Protein AF-A0A7S0ZDL3-F1 (afdb_monomer_lite)

Foldseek 3Di:
DVVVVVVVVVVVVVCVLCVLFWPPWDKAWDPVAWDADLVQQKIKGKIWIWTFGVLALLRQIDIKIKIKIWHWDDNDPVCVVVDTDTPDIDMDTPDDPVVRVVSRLDSPDDDDPPPPPPDPDPPPPPPPPPPPVQVPDQDFFDQAAFDFDFAAAEEEFDAQLDALCQQQQDDDDPDDDDDHDPDLLRRLVSLVVSRPHDHYHYQGDHSVLQVVQSVVQSVPPPCLVVLNDELCRRSNCVVSLVSVLVVLLVVCVVPPLRHAYEYEYAAQRQLSVLSSLLVQQPRDNDPDDDDRDGNLSHHAEYEYALYQQAADPVNDQESSSNHSVNSCVRQAFPRPLLHQAEFEWEQQAQQAPPNPQQNVQLQVLCCRHRVDRRHRFGGQSRHGLVRRDGPDPRYHYHYHHNAHRGLQHGPDPSVHGDCRHCSRSSNVSRCVVVVSVRSVVSVVVVVVD

Organism: NCBI:txid708627

Structure (mmCIF, N/CA/C/O backbone):
data_AF-A0A7S0ZDL3-F1
#
_entry.id   AF-A0A7S0ZDL3-F1
#
loop_
_atom_site.group_PDB
_atom_site.id
_atom_site.type_symbol
_atom_site.label_atom_id
_atom_site.label_alt_id
_atom_site.label_comp_id
_atom_site.label_asym_id
_atom_site.label_entity_id
_atom_site.label_seq_id
_atom_site.pdbx_PDB_ins_code
_atom_site.Cartn_x
_atom_site.Cartn_y
_atom_site.Cartn_z
_atom_site.occupancy
_atom_site.B_iso_or_equiv
_atom_site.auth_seq_id
_atom_site.auth_comp_id
_atom_site.auth_asym_id
_atom_site.auth_atom_id
_atom_site.pdbx_PDB_model_num
ATOM 1 N N . PHE A 1 1 ? 41.965 3.486 -33.646 1.00 39.47 1 PHE A N 1
ATOM 2 C CA . PHE A 1 1 ? 41.593 4.216 -32.415 1.00 39.47 1 PHE A CA 1
ATOM 3 C C . PHE A 1 1 ? 42.079 3.465 -31.166 1.00 39.47 1 PHE A C 1
ATOM 5 O O . PHE A 1 1 ? 41.297 2.751 -30.557 1.00 39.47 1 PHE A O 1
ATOM 12 N N . ARG A 1 2 ? 43.354 3.594 -30.754 1.00 34.06 2 ARG A N 1
ATOM 13 C CA . ARG A 1 2 ? 43.836 2.985 -29.488 1.00 34.06 2 ARG A CA 1
ATOM 14 C C . ARG A 1 2 ? 43.184 3.606 -28.238 1.00 34.06 2 ARG A C 1
ATOM 16 O O . ARG A 1 2 ? 42.956 2.894 -27.273 1.00 34.06 2 ARG A O 1
ATOM 23 N N . GLY A 1 3 ? 42.787 4.882 -28.291 1.00 34.03 3 GLY A N 1
ATOM 24 C CA . GLY A 1 3 ? 42.055 5.549 -27.202 1.00 34.03 3 GLY A CA 1
ATOM 25 C C . GLY A 1 3 ? 40.647 4.995 -26.933 1.00 34.03 3 GLY A C 1
ATOM 26 O O . GLY A 1 3 ? 40.157 5.111 -25.815 1.00 34.03 3 GLY A O 1
ATOM 27 N N . LEU A 1 4 ? 40.025 4.320 -27.911 1.00 41.34 4 LEU A N 1
ATOM 28 C CA . LEU A 1 4 ? 38.756 3.612 -27.702 1.00 41.34 4 LEU A CA 1
ATOM 29 C C . LEU A 1 4 ? 38.941 2.398 -26.777 1.00 41.34 4 LEU A C 1
ATOM 31 O O . LEU A 1 4 ? 38.064 2.118 -25.970 1.00 41.34 4 LEU A O 1
ATOM 35 N N . ASN A 1 5 ? 40.097 1.727 -26.824 1.00 44.16 5 ASN A N 1
ATOM 36 C CA . ASN A 1 5 ? 40.403 0.651 -25.878 1.00 44.16 5 ASN A CA 1
ATOM 37 C C . ASN A 1 5 ? 40.526 1.184 -24.451 1.00 44.16 5 ASN A C 1
ATOM 39 O O . ASN A 1 5 ? 39.961 0.591 -23.548 1.00 44.16 5 ASN A O 1
ATOM 43 N N . THR A 1 6 ? 41.188 2.323 -24.241 1.00 40.56 6 THR A N 1
ATOM 44 C CA . THR A 1 6 ? 41.290 2.950 -22.912 1.00 40.56 6 THR A CA 1
ATOM 45 C C . THR A 1 6 ? 39.918 3.369 -22.366 1.00 40.56 6 THR A C 1
ATOM 47 O O . THR A 1 6 ? 39.649 3.194 -21.181 1.00 40.56 6 THR A O 1
ATOM 50 N N . PHE A 1 7 ? 39.024 3.854 -23.235 1.00 45.09 7 PHE A N 1
ATOM 51 C CA . PHE A 1 7 ? 37.619 4.115 -22.907 1.00 45.09 7 PHE A CA 1
ATOM 52 C C . PHE A 1 7 ? 36.874 2.838 -22.485 1.00 45.09 7 PHE A C 1
ATOM 54 O O . PHE A 1 7 ? 36.257 2.815 -21.422 1.00 45.09 7 PHE A O 1
ATOM 61 N N . LEU A 1 8 ? 36.992 1.757 -23.263 1.00 48.19 8 LEU A N 1
ATOM 62 C CA . LEU A 1 8 ? 36.404 0.458 -22.922 1.00 48.19 8 LEU A CA 1
ATOM 63 C C . LEU A 1 8 ? 36.974 -0.101 -21.606 1.00 48.19 8 LEU A C 1
ATOM 65 O O . LEU A 1 8 ? 36.229 -0.668 -20.814 1.00 48.19 8 LEU A O 1
ATOM 69 N N . THR A 1 9 ? 38.261 0.120 -21.324 1.00 47.47 9 THR A N 1
ATOM 70 C CA . THR A 1 9 ? 38.912 -0.294 -20.073 1.00 47.47 9 THR A CA 1
ATOM 71 C C . THR A 1 9 ? 38.404 0.490 -18.859 1.00 47.47 9 THR A C 1
ATOM 73 O O . THR A 1 9 ? 38.158 -0.096 -17.808 1.00 47.47 9 THR A O 1
ATOM 76 N N . ASN A 1 10 ? 38.173 1.797 -18.984 1.00 43.12 10 ASN A N 1
ATOM 77 C CA . ASN A 1 10 ? 37.618 2.594 -17.886 1.00 43.12 10 ASN A CA 1
ATOM 78 C C . ASN A 1 10 ? 36.143 2.263 -17.615 1.00 43.12 10 ASN A C 1
ATOM 80 O O . ASN A 1 10 ? 35.747 2.185 -16.453 1.00 43.12 10 ASN A O 1
ATOM 84 N N . LEU A 1 11 ? 35.358 1.973 -18.659 1.00 42.75 11 LEU A N 1
ATOM 85 C CA . LEU A 1 11 ? 34.012 1.410 -18.505 1.00 42.75 11 LEU A CA 1
ATOM 86 C C . LEU A 1 11 ? 34.064 0.045 -17.792 1.00 42.75 11 LEU A C 1
ATOM 88 O O . LEU A 1 11 ? 33.257 -0.214 -16.903 1.00 42.75 11 LEU A O 1
ATOM 92 N N . SER A 1 12 ? 35.066 -0.786 -18.114 1.00 45.38 12 SER A N 1
ATOM 93 C CA . SER A 1 12 ? 35.292 -2.091 -17.474 1.00 45.38 12 SER A CA 1
ATOM 94 C C . SER A 1 12 ? 35.789 -2.019 -16.018 1.00 45.38 12 SER A C 1
ATOM 96 O O . SER A 1 12 ? 35.805 -3.026 -15.321 1.00 45.38 12 SER A O 1
ATOM 98 N N . ASN A 1 13 ? 36.163 -0.837 -15.518 1.00 43.75 13 ASN A N 1
ATOM 99 C CA . ASN A 1 13 ? 36.526 -0.643 -14.109 1.00 43.75 13 ASN A CA 1
ATOM 100 C C . ASN A 1 13 ? 35.314 -0.255 -13.236 1.00 43.75 13 ASN A C 1
ATOM 102 O O . ASN A 1 13 ? 35.332 -0.483 -12.030 1.00 43.75 13 ASN A O 1
ATOM 106 N N . LEU A 1 14 ? 34.232 0.263 -13.836 1.00 40.25 14 LEU A N 1
ATOM 107 C CA . LEU A 1 14 ? 32.913 0.448 -13.193 1.00 40.25 14 LEU A CA 1
ATOM 108 C C . LEU A 1 14 ? 32.077 -0.854 -13.168 1.00 40.25 14 LEU A C 1
ATOM 110 O O . LEU A 1 14 ? 30.983 -0.923 -12.607 1.00 40.25 14 LEU A O 1
ATOM 114 N N . ASP A 1 15 ? 32.621 -1.899 -13.777 1.00 45.28 15 ASP A N 1
ATOM 115 C CA . ASP A 1 15 ? 31.982 -3.149 -14.181 1.00 45.28 15 ASP A CA 1
ATOM 116 C C . ASP A 1 15 ? 31.666 -4.076 -13.003 1.00 45.28 15 ASP A C 1
ATOM 118 O O . ASP A 1 15 ? 30.743 -4.869 -13.091 1.00 45.28 15 ASP A O 1
ATOM 122 N N . GLY A 1 16 ? 32.366 -3.968 -11.869 1.00 42.38 16 GLY A N 1
ATOM 123 C CA . GLY A 1 16 ? 32.104 -4.824 -10.702 1.00 42.38 16 GLY A CA 1
ATOM 124 C C . GLY A 1 16 ? 30.718 -4.609 -10.076 1.00 42.38 16 GLY A C 1
ATOM 125 O O . GLY A 1 16 ? 30.055 -5.571 -9.702 1.00 42.38 16 GLY A O 1
ATOM 126 N N . ILE A 1 17 ? 30.267 -3.353 -10.007 1.00 41.69 17 ILE A N 1
ATOM 127 C CA . ILE A 1 17 ? 28.943 -2.973 -9.479 1.00 41.69 17 ILE A CA 1
ATOM 128 C C . ILE A 1 17 ? 27.893 -3.002 -10.597 1.00 41.69 17 ILE A C 1
ATOM 130 O O . ILE A 1 17 ? 26.746 -3.374 -10.371 1.00 41.69 17 ILE A O 1
ATOM 134 N N . LEU A 1 18 ? 28.278 -2.646 -11.827 1.00 40.81 18 LEU A N 1
ATOM 135 C CA . LEU A 1 18 ? 27.366 -2.700 -12.967 1.00 40.81 18 LEU A CA 1
ATOM 136 C C . LEU A 1 18 ? 27.031 -4.145 -13.362 1.00 40.81 18 LEU A C 1
ATOM 138 O O . LEU A 1 18 ? 25.875 -4.408 -13.650 1.00 40.81 18 LEU A O 1
ATOM 142 N N . LYS A 1 19 ? 27.957 -5.108 -13.293 1.00 48.03 19 LYS A N 1
ATOM 143 C CA . LYS A 1 19 ? 27.683 -6.523 -13.620 1.00 48.03 19 LYS A CA 1
ATOM 144 C C . LYS A 1 19 ? 26.749 -7.231 -12.644 1.00 48.03 19 LYS A C 1
ATOM 146 O O . LYS A 1 19 ? 26.129 -8.213 -13.037 1.00 48.03 19 LYS A O 1
ATOM 151 N N . SER A 1 20 ? 26.650 -6.775 -11.393 1.00 46.91 20 SER A N 1
ATOM 152 C CA . SER A 1 20 ? 25.720 -7.355 -10.414 1.00 46.91 20 SER A CA 1
ATOM 153 C C . SER A 1 20 ? 24.302 -6.785 -10.521 1.00 46.91 20 SER A C 1
ATOM 155 O O . SER A 1 20 ? 23.366 -7.381 -9.996 1.00 46.91 20 SER A O 1
ATOM 157 N N . ILE A 1 21 ? 24.133 -5.648 -11.205 1.00 46.56 21 ILE A N 1
ATOM 158 C CA . ILE A 1 21 ? 22.870 -4.894 -11.267 1.00 46.56 21 ILE A CA 1
ATOM 159 C C . ILE A 1 21 ? 22.312 -4.832 -12.698 1.00 46.56 21 ILE A C 1
ATOM 161 O O . ILE A 1 21 ? 21.097 -4.760 -12.888 1.00 46.56 21 ILE A O 1
ATOM 165 N N . VAL A 1 22 ? 23.189 -4.867 -13.703 1.00 50.28 22 VAL A N 1
ATOM 166 C CA . VAL A 1 22 ? 22.905 -4.655 -15.122 1.00 50.28 22 VAL A CA 1
ATOM 167 C C . VAL A 1 22 ? 23.366 -5.864 -15.934 1.00 50.28 22 VAL A C 1
ATOM 169 O O . VAL A 1 22 ? 24.563 -6.127 -16.056 1.00 50.28 22 VAL A O 1
ATOM 172 N N . HIS A 1 23 ? 22.423 -6.581 -16.547 1.00 51.81 23 HIS A N 1
ATOM 173 C CA . HIS A 1 23 ? 22.749 -7.653 -17.489 1.00 51.81 23 HIS A CA 1
ATOM 174 C C . HIS A 1 23 ? 22.836 -7.115 -18.922 1.00 51.81 23 HIS A C 1
ATOM 176 O O . HIS A 1 23 ? 22.035 -6.284 -19.345 1.00 51.81 23 HIS A O 1
ATOM 182 N N . ASN A 1 24 ? 23.808 -7.632 -19.683 1.00 54.31 24 ASN A N 1
ATOM 183 C CA . ASN A 1 24 ? 24.039 -7.329 -21.100 1.00 54.31 24 ASN A CA 1
ATOM 184 C C . ASN A 1 24 ? 24.124 -5.824 -21.436 1.00 54.31 24 ASN A C 1
ATOM 186 O O . ASN A 1 24 ? 23.406 -5.371 -22.331 1.00 54.31 24 ASN A O 1
ATOM 190 N N . PRO A 1 25 ? 24.985 -5.025 -20.773 1.00 59.00 25 PRO A N 1
ATOM 191 C CA . PRO A 1 25 ? 25.172 -3.640 -21.182 1.00 59.00 25 PRO A CA 1
ATOM 192 C C . PRO A 1 25 ? 25.741 -3.602 -22.608 1.00 59.00 25 PRO A C 1
ATOM 194 O O . PRO A 1 25 ? 26.868 -4.030 -22.858 1.00 59.00 25 PRO A O 1
ATOM 197 N N . VAL A 1 26 ? 24.960 -3.089 -23.560 1.00 59.56 26 VAL A N 1
ATOM 198 C CA . VAL A 1 26 ? 25.394 -2.892 -24.945 1.00 59.56 26 VAL A CA 1
ATOM 199 C C . VAL A 1 26 ? 25.586 -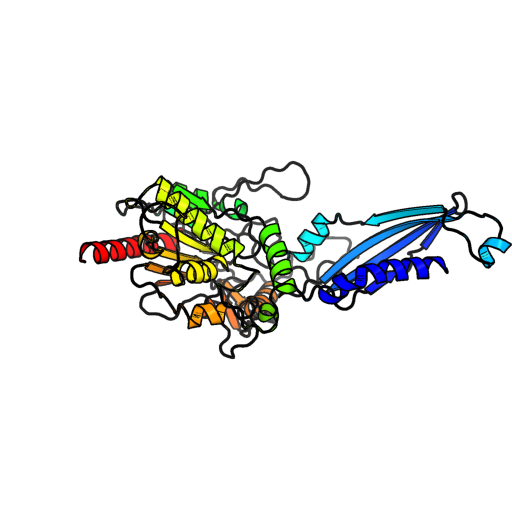1.403 -25.179 1.00 59.56 26 VAL A C 1
ATOM 201 O O . VAL A 1 26 ? 24.624 -0.637 -25.216 1.00 59.56 26 VAL A O 1
ATOM 204 N N . VAL A 1 27 ? 26.836 -0.986 -25.374 1.00 55.91 27 VAL A N 1
ATOM 205 C CA . VAL A 1 27 ? 27.149 0.363 -25.853 1.00 55.91 27 VAL A CA 1
ATOM 206 C C . VAL A 1 27 ? 27.318 0.309 -27.368 1.00 55.91 27 VAL A C 1
ATOM 208 O O . VAL A 1 27 ? 28.250 -0.305 -27.881 1.00 55.91 27 VAL A O 1
ATOM 211 N N . LEU A 1 28 ? 26.399 0.945 -28.089 1.00 61.41 28 LEU A N 1
ATOM 212 C CA . LEU A 1 28 ? 26.404 1.042 -29.544 1.00 61.41 28 LEU A CA 1
ATOM 213 C C . LEU A 1 28 ? 26.873 2.432 -29.975 1.00 61.41 28 LEU A C 1
ATOM 215 O O . LEU A 1 28 ? 26.315 3.446 -29.554 1.00 61.41 28 LEU A O 1
ATOM 219 N N . LEU A 1 29 ? 27.860 2.490 -30.868 1.00 57.53 29 LEU A N 1
ATOM 220 C CA . LEU A 1 29 ? 28.184 3.714 -31.598 1.00 57.53 29 LEU A CA 1
ATOM 221 C C . LEU A 1 29 ? 27.112 3.939 -32.674 1.00 57.53 29 LEU A C 1
ATOM 223 O O . LEU A 1 29 ? 26.749 3.002 -33.386 1.00 57.53 29 LEU A O 1
ATOM 227 N N . ARG A 1 30 ? 26.582 5.160 -32.807 1.00 65.56 30 ARG A N 1
ATOM 228 C CA . ARG A 1 30 ? 25.582 5.442 -33.854 1.00 65.56 30 ARG A CA 1
ATOM 229 C C . ARG A 1 30 ? 26.227 5.342 -35.241 1.00 65.56 30 ARG A C 1
ATOM 231 O O . ARG A 1 30 ? 27.360 5.777 -35.418 1.00 65.56 30 ARG A O 1
ATOM 238 N N . GLU A 1 31 ? 25.490 4.842 -36.235 1.00 52.12 31 GLU A N 1
ATOM 239 C CA . GLU A 1 31 ? 25.987 4.664 -37.617 1.00 52.12 31 GLU A CA 1
ATOM 240 C C . GLU A 1 31 ? 26.508 5.965 -38.257 1.00 52.12 31 GLU A C 1
ATOM 242 O O . GLU A 1 31 ? 27.442 5.940 -39.049 1.00 52.12 31 GLU A O 1
ATOM 247 N N . SER A 1 32 ? 25.969 7.121 -37.863 1.00 57.41 32 SER A N 1
ATOM 248 C CA . SER A 1 32 ? 26.428 8.455 -38.285 1.00 57.41 32 SER A CA 1
ATOM 249 C C . SER A 1 32 ? 27.329 9.143 -37.244 1.00 57.41 32 SER A C 1
ATOM 251 O O . SER A 1 32 ? 27.412 10.368 -37.193 1.00 57.41 32 SER A O 1
ATOM 253 N N . GLY A 1 33 ? 27.898 8.371 -36.319 1.00 59.41 33 GLY A N 1
ATOM 254 C CA . GLY A 1 33 ? 28.196 8.826 -34.966 1.00 59.41 33 GLY A CA 1
ATOM 255 C C . GLY A 1 33 ? 29.557 9.455 -34.744 1.00 59.41 33 GLY A C 1
ATOM 256 O O . GLY A 1 33 ? 29.817 9.793 -33.603 1.00 59.41 33 GLY A O 1
ATOM 257 N N . VAL A 1 34 ? 30.420 9.619 -35.749 1.00 63.66 34 VAL A N 1
ATOM 258 C CA . VAL A 1 34 ? 31.731 10.257 -35.549 1.00 63.66 34 VAL A CA 1
ATOM 259 C C . VAL A 1 34 ? 31.923 11.399 -36.532 1.00 63.66 34 VAL A C 1
ATOM 261 O O . VAL A 1 34 ? 32.045 11.180 -37.734 1.00 63.66 34 VAL A O 1
ATOM 264 N N . THR A 1 35 ? 31.986 12.623 -36.016 1.00 75.19 35 THR A N 1
ATOM 265 C CA . THR A 1 35 ? 32.325 13.811 -36.804 1.00 75.19 35 THR A CA 1
ATOM 266 C C . THR A 1 35 ? 33.697 14.318 -36.397 1.00 75.19 35 THR A C 1
ATOM 268 O O . THR A 1 35 ? 33.981 14.454 -35.207 1.00 75.19 35 THR A O 1
ATOM 271 N N . ILE A 1 36 ? 34.532 14.621 -37.387 1.00 73.56 36 ILE A N 1
ATOM 272 C CA . ILE A 1 36 ? 35.865 15.186 -37.185 1.00 73.56 36 ILE A CA 1
ATOM 273 C C . ILE A 1 36 ? 35.841 16.612 -37.716 1.00 73.56 36 ILE A C 1
ATOM 275 O O . ILE A 1 36 ? 35.699 16.819 -38.923 1.00 73.56 36 ILE A O 1
ATOM 279 N N . ASP A 1 37 ? 35.997 17.585 -36.827 1.00 77.38 37 ASP A N 1
ATOM 280 C CA . ASP A 1 37 ? 36.276 18.954 -37.232 1.00 77.38 37 ASP A CA 1
ATOM 281 C C . ASP A 1 37 ? 37.788 19.110 -37.428 1.00 77.38 37 ASP A C 1
ATOM 283 O O . ASP A 1 37 ? 38.576 19.104 -36.481 1.00 77.38 37 ASP A O 1
ATOM 287 N N . LYS A 1 38 ? 38.196 19.216 -38.694 1.00 68.69 38 LYS A N 1
ATOM 288 C CA . LYS A 1 38 ? 39.606 19.314 -39.089 1.00 68.69 38 LYS A CA 1
ATOM 289 C C . LYS A 1 38 ? 40.246 20.645 -38.689 1.00 68.69 38 LYS A C 1
ATOM 291 O O . LYS A 1 38 ? 41.467 20.696 -38.595 1.00 68.69 38 LYS A O 1
ATOM 296 N N . ASN A 1 39 ? 39.450 21.688 -38.450 1.00 71.56 39 ASN A N 1
ATOM 297 C CA . ASN A 1 39 ? 39.954 23.012 -38.090 1.00 71.56 39 ASN A CA 1
ATOM 298 C C . ASN A 1 39 ? 40.228 23.118 -36.588 1.00 71.56 39 ASN A C 1
ATOM 300 O O . ASN A 1 39 ? 41.158 23.803 -36.177 1.00 71.56 39 ASN A O 1
ATOM 304 N N . THR A 1 40 ? 39.428 22.427 -35.774 1.00 72.38 40 THR A N 1
ATOM 305 C CA . THR A 1 40 ? 39.516 22.478 -34.306 1.00 72.38 40 THR A CA 1
ATOM 306 C C . THR A 1 40 ? 40.137 21.225 -33.690 1.00 72.38 40 THR A C 1
ATOM 308 O O . THR A 1 40 ? 40.352 21.186 -32.482 1.00 72.38 40 THR A O 1
ATOM 311 N N . GLN A 1 41 ? 40.425 20.197 -34.500 1.00 74.19 41 GLN A N 1
ATOM 312 C CA . GLN A 1 41 ? 40.894 18.875 -34.055 1.00 74.19 41 GLN A CA 1
ATOM 313 C C . GLN A 1 41 ? 39.947 18.213 -33.040 1.00 74.19 41 GLN A C 1
ATOM 315 O O . GLN A 1 41 ? 40.358 17.352 -32.261 1.00 74.19 41 GLN A O 1
ATOM 320 N N . ILE A 1 42 ? 38.671 18.604 -33.047 1.00 76.31 42 ILE A N 1
ATOM 321 C CA . ILE A 1 42 ? 37.645 18.020 -32.190 1.00 76.31 42 ILE A CA 1
ATOM 322 C C . ILE A 1 42 ? 37.043 16.820 -32.912 1.00 76.31 42 ILE A C 1
ATOM 324 O O . ILE A 1 42 ? 36.490 16.929 -34.009 1.00 76.31 42 ILE A O 1
ATOM 328 N N . ILE A 1 43 ? 37.095 15.668 -32.254 1.00 75.00 43 ILE A N 1
ATOM 329 C CA . ILE A 1 43 ? 36.355 14.477 -32.648 1.00 75.00 43 ILE A CA 1
ATOM 330 C C . ILE A 1 43 ? 35.142 14.375 -31.736 1.00 75.00 43 ILE A C 1
ATOM 332 O O . ILE A 1 43 ? 35.275 14.345 -30.516 1.00 75.00 43 ILE A O 1
ATOM 336 N N . THR A 1 44 ? 33.954 14.328 -32.330 1.00 74.69 44 THR A N 1
ATOM 337 C CA . THR A 1 44 ? 32.698 14.117 -31.605 1.00 74.69 44 THR A CA 1
ATOM 338 C C . THR A 1 44 ? 32.163 12.735 -31.939 1.00 74.69 44 THR A C 1
ATOM 340 O O . THR A 1 44 ? 31.928 12.446 -33.109 1.00 74.69 44 THR A O 1
ATOM 343 N N . ALA A 1 45 ? 31.968 11.906 -30.918 1.00 72.00 45 ALA A N 1
ATOM 344 C CA . ALA A 1 45 ? 31.373 10.583 -30.996 1.00 72.00 45 ALA A CA 1
ATOM 345 C C . ALA A 1 45 ? 29.984 10.572 -30.333 1.00 72.00 45 ALA A C 1
ATOM 347 O O . ALA A 1 45 ? 29.830 11.061 -29.216 1.00 72.00 45 ALA A O 1
ATOM 348 N N . PHE A 1 46 ? 28.986 9.988 -30.991 1.00 74.00 46 PHE A N 1
ATOM 349 C CA . PHE A 1 46 ? 27.636 9.785 -30.469 1.00 74.00 46 PHE A CA 1
ATOM 350 C C . PHE A 1 46 ? 27.390 8.301 -30.223 1.00 74.00 46 PHE A C 1
ATOM 352 O O . PHE A 1 46 ? 27.555 7.476 -31.126 1.00 74.00 46 PHE A O 1
ATOM 359 N N . TRP A 1 47 ? 26.940 7.968 -29.021 1.00 66.31 47 TRP A N 1
ATOM 360 C CA . TRP A 1 47 ? 26.744 6.590 -28.585 1.00 66.31 47 TRP A CA 1
ATOM 361 C C . TRP A 1 47 ? 25.407 6.413 -27.862 1.00 66.31 47 TRP A C 1
ATOM 363 O O . TRP A 1 47 ? 24.760 7.375 -27.443 1.00 66.31 47 TRP A O 1
ATOM 373 N N . ILE A 1 48 ? 24.980 5.156 -27.769 1.00 67.44 48 ILE A N 1
ATOM 374 C CA . ILE A 1 48 ? 23.775 4.711 -27.074 1.00 67.44 48 ILE A CA 1
ATOM 375 C C . ILE A 1 48 ? 24.184 3.575 -26.145 1.00 67.44 48 ILE A C 1
ATOM 377 O O . ILE A 1 48 ? 24.663 2.548 -26.615 1.00 67.44 48 ILE A O 1
ATOM 381 N N . MET A 1 49 ? 23.983 3.741 -24.846 1.00 61.28 49 MET A N 1
ATOM 382 C CA . MET A 1 49 ? 24.086 2.664 -23.869 1.00 61.28 49 MET A CA 1
ATOM 383 C C . MET A 1 49 ? 22.702 2.056 -23.661 1.00 61.28 49 MET A C 1
ATOM 385 O O . MET A 1 49 ? 21.742 2.775 -23.387 1.00 61.28 49 MET A O 1
ATOM 389 N N . LYS A 1 50 ? 22.605 0.738 -23.809 1.00 65.25 50 LYS A N 1
ATOM 390 C CA . LYS A 1 50 ? 21.400 -0.048 -23.551 1.00 65.25 50 LYS A CA 1
ATOM 391 C C . LYS A 1 50 ? 21.682 -1.049 -22.450 1.00 65.25 50 LYS A C 1
ATOM 393 O O . LYS A 1 50 ? 22.738 -1.678 -22.474 1.00 65.25 50 LYS A O 1
ATOM 398 N N . ALA A 1 51 ? 20.759 -1.196 -21.515 1.00 60.69 51 ALA A N 1
ATOM 399 C CA . ALA A 1 51 ? 20.963 -2.054 -20.360 1.00 60.69 51 ALA A CA 1
ATOM 400 C C . ALA A 1 51 ? 19.633 -2.481 -19.731 1.00 60.69 51 ALA A C 1
ATOM 402 O O . ALA A 1 51 ? 18.685 -1.693 -19.686 1.00 60.69 51 ALA A O 1
ATOM 403 N N . ASP A 1 52 ? 19.600 -3.717 -19.234 1.00 61.75 52 ASP A N 1
ATOM 404 C CA . ASP A 1 52 ? 18.501 -4.273 -18.445 1.00 61.75 52 ASP A CA 1
ATOM 405 C C . ASP A 1 52 ? 18.911 -4.303 -16.967 1.00 61.75 52 ASP A C 1
ATOM 407 O O . ASP A 1 52 ? 19.991 -4.801 -16.641 1.00 61.75 52 ASP A O 1
ATOM 411 N N . ILE A 1 53 ? 18.070 -3.780 -16.070 1.00 59.50 53 ILE A N 1
ATOM 412 C CA . ILE A 1 53 ? 18.317 -3.818 -14.619 1.00 59.50 53 ILE A CA 1
ATOM 413 C C . ILE A 1 53 ? 17.543 -4.987 -14.014 1.00 59.50 53 ILE A C 1
ATOM 415 O O . ILE A 1 53 ? 16.368 -4.865 -13.680 1.00 59.50 53 ILE A O 1
ATOM 419 N N . THR A 1 54 ? 18.202 -6.120 -13.804 1.00 56.38 54 THR A N 1
ATOM 420 C CA . THR A 1 54 ? 17.547 -7.340 -13.292 1.00 56.38 54 THR A CA 1
ATOM 421 C C . THR A 1 54 ? 17.262 -7.297 -11.790 1.00 56.38 54 THR A C 1
ATOM 423 O O . THR A 1 54 ? 16.535 -8.141 -11.263 1.00 56.38 54 THR A O 1
ATOM 426 N N . LEU A 1 55 ? 17.818 -6.300 -11.095 1.00 51.88 55 LEU A N 1
ATOM 427 C CA . LEU A 1 55 ? 17.617 -6.071 -9.666 1.00 51.88 55 LEU A CA 1
ATOM 428 C C . LEU A 1 55 ? 16.154 -5.769 -9.321 1.00 51.88 55 LEU A C 1
ATOM 430 O O . LEU A 1 55 ? 15.660 -6.137 -8.255 1.00 51.88 55 LEU A O 1
ATOM 434 N N . LEU A 1 56 ? 15.460 -5.086 -10.230 1.00 52.53 56 LEU A N 1
ATOM 435 C CA . LEU A 1 56 ? 14.089 -4.646 -10.028 1.00 52.53 56 LEU A CA 1
ATOM 436 C C . LEU A 1 56 ? 13.128 -5.695 -10.609 1.00 52.53 56 LEU A C 1
ATOM 438 O O . LEU A 1 56 ? 13.365 -6.167 -11.721 1.00 52.53 56 LEU A O 1
ATOM 442 N N . PRO A 1 57 ? 12.034 -6.051 -9.907 1.00 47.03 57 PRO A N 1
ATOM 443 C CA . PRO A 1 57 ? 11.105 -7.100 -10.335 1.00 47.03 57 PRO A CA 1
ATOM 444 C C . PRO A 1 57 ? 10.590 -6.976 -11.778 1.00 47.03 57 PRO A C 1
ATOM 446 O O . PRO A 1 57 ? 10.366 -7.985 -12.434 1.00 47.03 57 PRO A O 1
ATOM 449 N N . TRP A 1 58 ? 10.436 -5.754 -12.302 1.00 55.88 58 TRP A N 1
ATOM 450 C CA . TRP A 1 58 ? 9.955 -5.491 -13.669 1.00 55.88 58 TRP A CA 1
ATOM 451 C C . TRP A 1 58 ? 11.060 -5.426 -14.733 1.00 55.88 58 TRP A C 1
ATOM 453 O O . TRP A 1 58 ? 10.767 -5.071 -15.874 1.00 55.88 58 TRP A O 1
ATOM 463 N N . ASN A 1 59 ? 12.309 -5.737 -14.372 1.00 55.75 59 ASN A N 1
ATOM 464 C CA . ASN A 1 59 ? 13.480 -5.751 -15.251 1.00 55.75 59 ASN A CA 1
ATOM 465 C C . ASN A 1 59 ? 13.533 -4.547 -16.223 1.00 55.75 59 ASN A C 1
ATOM 467 O O . ASN A 1 59 ? 13.415 -4.732 -17.441 1.00 55.75 59 ASN A O 1
ATOM 471 N N . PRO A 1 60 ? 13.602 -3.295 -15.720 1.00 56.41 60 PRO A N 1
ATOM 472 C CA . PRO A 1 60 ? 13.491 -2.126 -16.575 1.00 56.41 60 PRO A CA 1
ATOM 473 C C . PRO A 1 60 ? 14.651 -2.060 -17.568 1.00 56.41 60 PRO A C 1
ATOM 475 O O . PRO A 1 60 ? 15.820 -2.205 -17.205 1.00 56.41 60 PRO A O 1
ATOM 478 N N . HIS A 1 61 ? 14.295 -1.779 -18.819 1.00 62.81 61 HIS A N 1
ATOM 479 C CA . HIS A 1 61 ? 15.233 -1.505 -19.897 1.00 62.81 61 HIS A CA 1
ATOM 480 C C . HIS A 1 61 ? 15.458 0.001 -19.999 1.00 62.81 61 HIS A C 1
ATOM 482 O O . HIS A 1 61 ? 14.487 0.759 -20.089 1.00 62.81 61 HIS A O 1
ATOM 488 N N . PHE A 1 62 ? 16.711 0.448 -20.054 1.00 64.12 62 PHE A N 1
ATOM 489 C CA . PHE A 1 62 ? 17.013 1.850 -20.321 1.00 64.12 62 PHE A CA 1
ATOM 490 C C . PHE A 1 62 ? 17.899 2.030 -21.549 1.00 64.12 62 PHE A C 1
ATOM 492 O O . PHE A 1 62 ? 18.820 1.259 -21.813 1.00 64.12 62 PHE A O 1
ATOM 499 N N . GLU A 1 63 ? 17.606 3.104 -22.283 1.00 64.19 63 GLU A N 1
ATOM 500 C CA . GLU A 1 63 ? 18.428 3.611 -23.374 1.00 64.19 63 GLU A CA 1
ATOM 501 C C . GLU A 1 63 ? 18.941 4.998 -22.999 1.00 64.19 63 GLU A C 1
ATOM 503 O O . GLU A 1 63 ? 18.170 5.921 -22.706 1.00 64.19 63 GLU A O 1
ATOM 508 N N . LEU A 1 64 ? 20.259 5.135 -23.017 1.00 61.59 64 LEU A N 1
ATOM 509 C CA . LEU A 1 64 ? 20.961 6.335 -22.625 1.00 61.59 64 LEU A CA 1
ATOM 510 C C . LEU A 1 64 ? 21.819 6.827 -23.778 1.00 61.59 64 LEU A C 1
ATOM 512 O O . LEU A 1 64 ? 22.750 6.159 -24.216 1.00 61.59 64 LEU A O 1
ATOM 516 N N . TYR A 1 65 ? 21.475 8.006 -24.274 1.00 72.00 65 TYR A N 1
ATOM 517 C CA . TYR A 1 65 ? 22.171 8.646 -25.376 1.00 72.00 65 TYR A CA 1
ATOM 518 C C . TYR A 1 65 ? 23.227 9.589 -24.822 1.00 72.00 65 TYR A C 1
ATOM 520 O O . TYR A 1 65 ? 22.959 10.371 -23.902 1.00 72.00 65 TYR A O 1
ATOM 528 N N . GLY A 1 66 ? 24.413 9.531 -25.409 1.00 67.75 66 GLY A N 1
ATOM 529 C CA . GLY A 1 66 ? 25.512 10.385 -25.016 1.00 67.75 66 GLY A CA 1
ATOM 530 C C . GLY A 1 66 ? 26.349 10.849 -26.190 1.00 67.75 66 GLY A C 1
ATOM 531 O O . GLY A 1 66 ? 26.320 10.306 -27.300 1.00 67.75 66 GLY A O 1
ATOM 532 N N . ARG A 1 67 ? 27.086 11.918 -25.918 1.00 74.69 67 ARG A N 1
ATOM 533 C CA . ARG A 1 67 ? 28.024 12.550 -26.826 1.00 74.69 67 ARG A CA 1
ATOM 534 C C . ARG A 1 67 ? 29.339 12.747 -26.098 1.00 74.69 67 ARG A C 1
ATOM 536 O O . ARG A 1 67 ? 29.398 13.466 -25.099 1.00 74.69 67 ARG A O 1
ATOM 543 N N . THR A 1 68 ? 30.385 12.178 -26.668 1.00 68.75 68 THR A N 1
ATOM 544 C CA . THR A 1 68 ? 31.764 12.338 -26.224 1.00 68.75 68 THR A CA 1
ATOM 545 C C . THR A 1 68 ? 32.506 13.222 -27.213 1.00 68.75 68 THR A C 1
ATOM 547 O O . THR A 1 68 ? 32.432 13.004 -28.419 1.00 68.75 68 THR A O 1
ATOM 550 N N . GLN A 1 69 ? 33.229 14.219 -26.720 1.00 72.81 69 GLN A N 1
ATOM 551 C CA . GLN A 1 69 ? 34.107 15.073 -27.508 1.00 72.81 69 GLN A CA 1
ATOM 552 C C . GLN A 1 69 ? 35.530 14.931 -26.995 1.00 72.81 69 GLN A C 1
ATOM 554 O O . GLN A 1 69 ? 35.755 14.966 -25.786 1.00 72.81 69 GLN A O 1
ATOM 559 N N . PHE A 1 70 ? 36.493 14.789 -27.898 1.00 71.81 70 PHE A N 1
ATOM 560 C CA . PHE A 1 70 ? 37.898 14.815 -27.521 1.00 71.81 70 PHE A CA 1
ATOM 561 C C . PHE A 1 70 ? 38.751 15.565 -28.537 1.00 71.81 70 PHE A C 1
ATOM 563 O O . PHE A 1 70 ? 38.462 15.554 -29.735 1.00 71.81 70 PHE A O 1
ATOM 570 N N . THR A 1 71 ? 39.801 16.218 -28.045 1.00 73.62 71 THR A N 1
ATOM 571 C CA . THR A 1 71 ? 40.824 16.877 -28.872 1.00 73.62 71 THR A CA 1
ATOM 572 C C . THR A 1 71 ? 42.113 16.067 -28.869 1.00 73.62 71 THR A C 1
ATOM 574 O O . THR A 1 71 ? 42.388 15.328 -27.920 1.00 73.62 71 THR A O 1
ATOM 577 N N . TYR A 1 72 ? 42.911 16.189 -29.928 1.00 71.31 72 TYR A N 1
ATOM 578 C CA . TYR A 1 72 ? 44.180 15.475 -30.064 1.00 71.31 72 TYR A CA 1
ATOM 579 C C . TYR A 1 72 ? 45.336 16.416 -30.414 1.00 71.31 72 TYR A C 1
ATOM 581 O O . TYR A 1 72 ? 45.151 17.428 -31.081 1.00 71.31 72 TYR A O 1
ATOM 589 N N . ALA A 1 73 ? 46.539 16.067 -29.949 1.00 63.88 73 ALA A N 1
ATOM 590 C CA . ALA A 1 73 ? 47.673 16.991 -29.864 1.00 63.88 73 ALA A CA 1
ATOM 591 C C . ALA A 1 73 ? 48.362 17.356 -31.196 1.00 63.88 73 ALA A C 1
ATOM 593 O O . ALA A 1 73 ? 49.132 18.310 -31.221 1.00 63.88 73 ALA A O 1
ATOM 594 N N . SER A 1 74 ? 48.145 16.612 -32.288 1.00 62.59 74 SER A N 1
ATOM 595 C CA . SER A 1 74 ? 48.987 16.716 -33.494 1.00 62.59 74 SER A CA 1
ATOM 596 C C . SER A 1 74 ? 48.185 16.870 -34.785 1.00 62.59 74 SER A C 1
ATOM 598 O O . SER A 1 74 ? 47.200 16.164 -34.990 1.00 62.59 74 SER A O 1
ATOM 600 N N . GLN A 1 75 ? 48.606 17.786 -35.664 1.00 60.19 75 GLN A N 1
ATOM 601 C CA . GLN A 1 75 ? 48.093 17.933 -37.039 1.00 60.19 75 GLN A CA 1
ATOM 602 C C . GLN A 1 75 ? 48.944 17.172 -38.069 1.00 60.19 75 GLN A C 1
ATOM 604 O O . GLN A 1 75 ? 48.605 17.143 -39.254 1.00 60.19 75 GLN A O 1
ATOM 609 N N . ASP A 1 76 ? 50.041 16.552 -37.629 1.00 66.06 76 ASP A N 1
ATOM 610 C CA . ASP A 1 76 ? 50.955 15.818 -38.494 1.00 66.06 76 ASP A CA 1
ATOM 611 C C . ASP A 1 76 ? 50.343 14.473 -38.917 1.00 66.06 76 ASP A C 1
ATOM 613 O O . ASP A 1 76 ? 49.984 13.632 -38.087 1.00 66.06 76 ASP A O 1
ATOM 617 N N . LYS A 1 77 ? 50.229 14.260 -40.233 1.00 57.34 77 LYS A N 1
ATOM 618 C CA . LYS A 1 77 ? 49.654 13.043 -40.821 1.00 57.34 77 LYS A CA 1
ATOM 619 C C . LYS A 1 77 ? 50.424 11.782 -40.424 1.00 57.34 77 LYS A C 1
ATOM 621 O O . LYS A 1 77 ? 49.793 10.735 -40.275 1.00 57.34 77 LYS A O 1
ATOM 626 N N . GLU A 1 78 ? 51.739 11.873 -40.240 1.00 54.62 78 GLU A N 1
ATOM 627 C CA . GLU A 1 78 ? 52.589 10.724 -39.907 1.00 54.62 78 GLU A CA 1
ATOM 628 C C . GLU A 1 78 ? 52.422 10.320 -38.432 1.00 54.62 78 GLU A C 1
ATOM 630 O O . GLU A 1 78 ? 52.294 9.138 -38.105 1.00 54.62 78 GLU A O 1
ATOM 635 N N . GLN A 1 79 ? 52.275 11.297 -37.531 1.00 58.06 79 GLN A N 1
ATOM 636 C CA . GLN A 1 79 ? 51.921 11.036 -36.132 1.00 58.06 79 GLN A CA 1
ATOM 637 C C . GLN A 1 79 ? 50.481 10.528 -35.973 1.00 58.06 79 GLN A C 1
ATOM 639 O O . GLN A 1 79 ? 50.229 9.641 -35.161 1.00 58.06 79 GLN A O 1
ATOM 644 N N . ILE A 1 80 ? 49.531 11.021 -36.776 1.00 57.84 80 ILE A N 1
ATOM 645 C CA . ILE A 1 80 ? 48.140 10.533 -36.766 1.00 57.84 80 ILE A CA 1
ATOM 646 C C . ILE A 1 80 ? 48.064 9.044 -37.132 1.00 57.84 80 ILE A C 1
ATOM 648 O O . ILE A 1 80 ? 47.295 8.308 -36.508 1.00 57.84 80 ILE A O 1
ATOM 652 N N . GLN A 1 81 ? 48.875 8.579 -38.088 1.00 54.00 81 GLN A N 1
ATOM 653 C CA . GLN A 1 81 ? 48.942 7.158 -38.449 1.00 54.00 81 GLN A CA 1
ATOM 654 C C . GLN A 1 81 ? 49.513 6.283 -37.322 1.00 54.00 81 GLN A C 1
ATOM 656 O O . GLN A 1 81 ? 49.057 5.155 -37.138 1.00 54.00 81 GLN A O 1
ATOM 661 N N . ASN A 1 82 ? 50.439 6.821 -36.524 1.00 54.44 82 ASN A N 1
ATOM 662 C CA . ASN A 1 82 ? 51.077 6.116 -35.408 1.00 54.44 82 ASN A CA 1
ATOM 663 C C . ASN A 1 82 ? 50.325 6.247 -34.066 1.00 54.44 82 ASN A C 1
ATOM 665 O O . ASN A 1 82 ? 50.622 5.530 -33.107 1.00 54.44 82 ASN A O 1
ATOM 669 N N . GLY A 1 83 ? 49.294 7.094 -34.016 1.00 50.47 83 GLY A N 1
ATOM 670 C CA . GLY A 1 83 ? 48.449 7.329 -32.850 1.00 50.47 83 GLY A CA 1
ATOM 671 C C . GLY A 1 83 ? 48.737 8.672 -32.180 1.00 50.47 83 GLY A C 1
ATOM 672 O O . GLY A 1 83 ? 49.872 9.121 -32.091 1.00 50.47 83 GLY A O 1
ATOM 673 N N . VAL A 1 84 ? 47.679 9.311 -31.684 1.00 61.28 84 VAL A N 1
ATOM 674 C CA . VAL A 1 84 ? 47.730 10.645 -31.074 1.00 61.28 84 VAL A CA 1
ATOM 675 C C . VAL A 1 84 ? 47.256 10.609 -29.627 1.00 61.28 84 VAL A C 1
ATOM 677 O O . VAL A 1 84 ? 46.332 9.866 -29.287 1.00 61.28 84 VAL A O 1
ATOM 680 N N . SER A 1 85 ? 47.875 11.436 -28.786 1.00 55.34 85 SER A N 1
ATOM 681 C CA . SER A 1 85 ? 47.461 11.643 -27.397 1.00 55.34 85 SER A CA 1
ATOM 682 C C . SER A 1 85 ? 46.218 12.531 -27.330 1.00 55.34 85 SER A C 1
ATOM 684 O O . SER A 1 85 ? 46.139 13.554 -28.017 1.00 55.34 85 SER A O 1
ATOM 686 N N . ILE A 1 86 ? 45.258 12.136 -26.491 1.00 59.00 86 ILE A N 1
ATOM 687 C CA . ILE A 1 86 ? 44.055 12.919 -26.190 1.00 59.00 86 ILE A CA 1
ATOM 688 C C . ILE A 1 86 ? 44.446 14.060 -25.243 1.00 59.00 86 ILE A C 1
ATOM 690 O O . ILE A 1 86 ? 45.051 13.806 -24.205 1.00 59.00 86 ILE A O 1
ATOM 694 N N . VAL A 1 87 ? 44.110 15.299 -25.607 1.00 66.56 87 VAL A N 1
ATOM 695 C CA . VAL A 1 87 ? 44.469 16.514 -24.846 1.00 66.56 87 VAL A CA 1
ATOM 696 C C . VAL A 1 87 ? 43.313 16.994 -23.974 1.00 66.56 87 VAL A C 1
ATOM 698 O O . VAL A 1 87 ? 43.526 17.478 -22.866 1.00 66.56 87 VAL A O 1
ATOM 701 N N . SER A 1 88 ? 42.075 16.830 -24.437 1.00 58.25 88 SER A N 1
ATOM 702 C CA . SER A 1 88 ? 40.882 17.125 -23.645 1.00 58.25 88 SER A CA 1
ATOM 703 C C . SER A 1 88 ? 39.765 16.135 -23.951 1.00 58.25 88 SER A C 1
ATOM 705 O O . SER A 1 88 ? 39.689 15.602 -25.060 1.00 58.25 88 SER A O 1
ATOM 707 N N . TYR A 1 89 ? 38.918 15.888 -22.950 1.00 56.94 89 TYR A N 1
ATOM 708 C CA . TYR 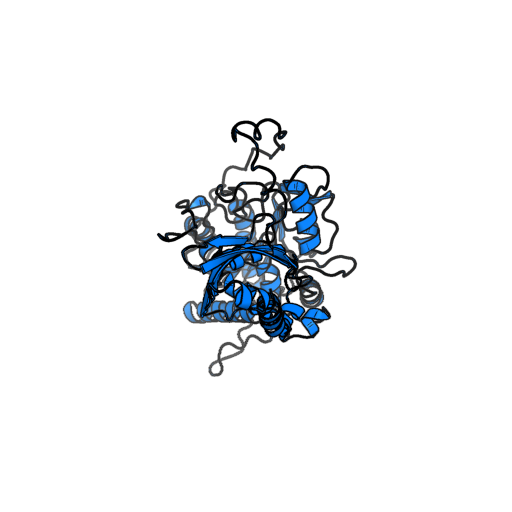A 1 89 ? 37.790 14.960 -22.992 1.00 56.94 89 TYR A CA 1
ATOM 709 C C . TYR A 1 89 ? 36.572 15.616 -22.349 1.00 56.94 89 TYR A C 1
ATOM 711 O O . TYR A 1 89 ? 36.663 16.154 -21.245 1.00 56.94 89 TYR A O 1
ATOM 719 N N . TYR A 1 90 ? 35.434 15.559 -23.030 1.00 57.53 90 TYR A N 1
ATOM 720 C CA . TYR A 1 90 ? 34.170 16.064 -22.522 1.00 57.53 90 TYR A CA 1
ATOM 721 C C . TYR A 1 90 ? 33.039 15.102 -22.861 1.00 57.53 90 TYR A C 1
ATOM 723 O O . TYR A 1 90 ? 32.907 14.660 -24.002 1.00 57.53 90 TYR A O 1
ATOM 731 N N . GLU A 1 91 ? 32.207 14.793 -21.875 1.00 53.38 91 GLU A N 1
ATOM 732 C CA . GLU A 1 91 ? 31.100 13.857 -22.022 1.00 53.38 91 GLU A CA 1
ATOM 733 C C . GLU A 1 91 ? 29.796 14.515 -21.600 1.00 53.38 91 GLU A C 1
ATOM 735 O O . GLU A 1 91 ? 29.690 15.146 -20.548 1.00 53.38 91 GLU A O 1
ATOM 740 N N . THR A 1 92 ? 28.797 14.374 -22.461 1.00 58.25 92 THR A N 1
ATOM 741 C CA . THR A 1 92 ? 27.460 14.922 -22.257 1.00 58.25 92 THR A CA 1
ATOM 742 C C . THR A 1 92 ? 26.426 13.845 -22.475 1.00 58.25 92 THR A C 1
ATOM 744 O O . THR A 1 92 ? 26.456 13.139 -23.478 1.00 58.25 92 THR A O 1
ATOM 747 N N . TRP A 1 93 ? 25.493 13.763 -21.540 1.00 62.28 93 TRP A N 1
ATOM 748 C CA . TRP A 1 93 ? 24.379 12.830 -21.550 1.00 62.28 93 TRP A CA 1
ATOM 749 C C . TRP A 1 93 ? 23.144 13.602 -22.019 1.00 62.28 93 TRP A C 1
ATOM 751 O O . TRP A 1 93 ? 22.895 14.707 -21.531 1.00 62.28 93 TRP A O 1
ATOM 761 N N . GLU A 1 94 ? 22.375 13.061 -22.968 1.00 64.62 94 GLU A N 1
ATOM 762 C CA . GLU A 1 94 ? 21.149 13.732 -23.437 1.00 64.62 94 GLU A CA 1
ATOM 763 C C . GLU A 1 94 ? 20.093 13.810 -22.327 1.00 64.62 94 GLU A C 1
ATOM 765 O O . GLU A 1 94 ? 19.314 14.761 -22.263 1.00 64.62 94 GLU A O 1
ATOM 770 N N . LYS A 1 95 ? 20.092 12.818 -21.429 1.00 54.50 95 LYS A N 1
ATOM 771 C CA . LYS A 1 95 ? 19.251 12.785 -20.234 1.00 54.50 95 LYS A CA 1
ATOM 772 C C . LYS A 1 95 ? 20.082 13.090 -18.999 1.00 54.50 95 LYS A C 1
ATOM 774 O O . LYS A 1 95 ? 21.200 12.602 -18.845 1.00 54.50 95 LYS A O 1
ATOM 779 N N . ARG A 1 96 ? 19.504 13.858 -18.076 1.00 51.22 96 ARG A N 1
ATOM 780 C CA . ARG A 1 96 ? 20.103 14.048 -16.747 1.00 51.22 96 ARG A CA 1
ATOM 781 C C . ARG A 1 96 ? 20.019 12.735 -15.953 1.00 51.22 96 ARG A C 1
ATOM 783 O O . ARG A 1 96 ? 19.026 12.024 -16.114 1.00 51.22 96 ARG A O 1
ATOM 790 N N . PRO A 1 97 ? 20.962 12.451 -15.035 1.00 44.94 97 PRO A N 1
ATOM 791 C CA . PRO A 1 97 ? 20.916 11.266 -14.169 1.00 44.94 97 PRO A CA 1
ATOM 792 C C . PRO A 1 97 ? 19.550 11.035 -13.505 1.00 44.94 97 PRO A C 1
ATOM 794 O O . PRO A 1 97 ? 19.026 9.929 -13.530 1.00 44.94 97 PRO A O 1
ATOM 797 N N . LEU A 1 98 ? 18.909 12.105 -13.025 1.00 44.00 98 LEU A N 1
ATOM 798 C CA . LEU A 1 98 ? 17.576 12.056 -12.411 1.00 44.00 98 LEU A CA 1
ATOM 799 C C . LEU A 1 98 ? 16.446 11.651 -13.378 1.00 44.00 98 LEU A C 1
ATOM 801 O O . LEU A 1 98 ? 15.470 11.047 -12.951 1.00 44.00 98 LEU A O 1
ATOM 805 N N . GLN A 1 99 ? 16.556 11.954 -14.675 1.00 51.00 99 GLN A N 1
ATOM 806 C CA . GLN A 1 99 ? 15.559 11.540 -15.675 1.00 51.00 99 GLN A CA 1
ATOM 807 C C . GLN A 1 99 ? 15.697 10.058 -16.024 1.00 51.00 99 GLN A C 1
ATOM 809 O O . GLN A 1 99 ? 14.699 9.367 -16.173 1.00 51.00 99 GLN A O 1
ATOM 814 N N . ILE A 1 100 ? 16.932 9.562 -16.108 1.00 53.00 100 ILE A N 1
ATOM 815 C CA . ILE A 1 100 ? 17.224 8.135 -16.308 1.00 53.00 100 ILE A CA 1
ATOM 816 C C . ILE A 1 100 ? 16.701 7.343 -15.111 1.00 53.00 100 ILE A C 1
ATOM 818 O O . ILE A 1 100 ? 16.049 6.318 -15.268 1.00 53.00 100 ILE A O 1
ATOM 822 N N . PHE A 1 101 ? 16.922 7.879 -13.914 1.00 49.97 101 PHE A N 1
ATOM 823 C CA . PHE A 1 101 ? 16.385 7.342 -12.676 1.00 49.97 101 PHE A CA 1
ATOM 824 C C . PHE A 1 101 ? 14.849 7.292 -12.700 1.00 49.97 101 PHE A C 1
ATOM 826 O O . PHE A 1 101 ? 14.273 6.245 -12.436 1.00 49.97 101 PHE A O 1
ATOM 833 N N . ALA A 1 102 ? 14.171 8.371 -13.106 1.00 52.38 102 ALA A N 1
ATOM 834 C CA . ALA A 1 102 ? 12.713 8.389 -13.253 1.00 52.38 102 ALA A CA 1
ATOM 835 C C . ALA A 1 102 ? 12.182 7.370 -14.283 1.00 52.38 102 ALA A C 1
ATOM 837 O O . ALA A 1 102 ? 11.117 6.787 -14.075 1.00 52.38 102 ALA A O 1
ATOM 838 N N . ASP A 1 103 ? 12.919 7.130 -15.371 1.00 55.16 103 ASP A N 1
ATOM 839 C CA . ASP A 1 103 ? 12.566 6.121 -16.375 1.00 55.16 103 ASP A CA 1
ATOM 840 C C . ASP A 1 103 ? 12.712 4.688 -15.823 1.00 55.16 103 ASP A C 1
ATOM 842 O O . ASP A 1 103 ? 11.854 3.845 -16.079 1.00 55.16 103 ASP A O 1
ATOM 846 N N . ILE A 1 104 ? 13.744 4.425 -15.010 1.00 51.94 104 ILE A N 1
ATOM 847 C CA . ILE A 1 104 ? 13.974 3.136 -14.326 1.00 51.94 104 ILE A CA 1
ATOM 848 C C . ILE A 1 104 ? 12.860 2.829 -13.311 1.00 51.94 104 ILE A C 1
ATOM 850 O O . ILE A 1 104 ? 12.413 1.685 -13.195 1.00 51.94 104 ILE A O 1
ATOM 854 N N . LEU A 1 105 ? 12.372 3.860 -12.614 1.00 48.34 105 LEU A N 1
ATOM 855 C CA . LEU A 1 105 ? 11.272 3.775 -11.644 1.00 48.34 105 LEU A CA 1
ATOM 856 C C . LEU A 1 105 ? 9.897 3.528 -12.284 1.00 48.34 105 LEU A C 1
ATOM 858 O O . LEU A 1 105 ? 8.895 3.453 -11.575 1.00 48.34 105 LEU A O 1
ATOM 862 N N . ASN A 1 106 ? 9.809 3.445 -13.613 1.00 51.28 106 ASN A N 1
ATOM 863 C CA . ASN A 1 106 ? 8.546 3.286 -14.314 1.00 51.28 106 ASN A CA 1
ATOM 864 C C . ASN A 1 106 ? 8.357 1.833 -14.791 1.00 51.28 106 ASN A C 1
ATOM 866 O O . ASN A 1 106 ? 8.826 1.492 -15.881 1.00 51.28 106 ASN A O 1
ATOM 870 N N . PRO A 1 107 ? 7.599 0.990 -14.061 1.00 41.16 107 PRO A N 1
ATOM 871 C CA . PRO A 1 107 ? 7.363 -0.407 -14.442 1.00 41.16 107 PRO A CA 1
ATOM 872 C C . PRO A 1 107 ? 6.611 -0.575 -15.773 1.00 41.16 107 PRO A C 1
ATOM 874 O O . PRO A 1 107 ? 6.570 -1.664 -16.336 1.00 41.16 107 PRO A O 1
ATOM 877 N N . PHE A 1 108 ? 6.050 0.509 -16.323 1.00 43.78 108 PHE A N 1
ATOM 878 C CA . PHE A 1 108 ? 5.313 0.510 -17.589 1.00 43.78 108 PHE A CA 1
ATOM 879 C C . PHE A 1 108 ? 6.108 1.079 -18.772 1.00 43.78 108 PHE A C 1
ATOM 881 O O . PHE A 1 108 ? 5.546 1.261 -19.861 1.00 43.78 108 PHE A O 1
ATOM 888 N N . TYR A 1 109 ? 7.394 1.398 -18.591 1.00 41.78 109 TYR A N 1
ATOM 889 C CA . TYR A 1 109 ? 8.241 1.867 -19.681 1.00 41.78 109 TYR A CA 1
ATOM 890 C C . TYR A 1 109 ? 8.727 0.678 -20.518 1.00 41.78 109 TYR A C 1
ATOM 892 O O . TYR A 1 109 ? 9.792 0.128 -20.264 1.00 41.78 109 TYR A O 1
ATOM 900 N N . ASN A 1 110 ? 7.957 0.261 -21.536 1.00 38.69 110 ASN A N 1
ATOM 901 C CA . ASN A 1 110 ? 8.553 -0.519 -22.624 1.00 38.69 110 ASN A CA 1
ATOM 902 C C . ASN A 1 110 ? 7.898 -0.398 -24.023 1.00 38.69 110 ASN A C 1
ATOM 904 O O . ASN A 1 110 ? 6.683 -0.482 -24.208 1.00 38.69 110 ASN A O 1
ATOM 908 N N . LYS A 1 111 ? 8.812 -0.243 -24.995 1.00 38.22 111 LYS A N 1
ATOM 909 C CA . LYS A 1 111 ? 8.858 -0.571 -26.441 1.00 38.22 111 LYS A CA 1
ATOM 910 C C . LYS A 1 111 ? 7.947 0.024 -27.528 1.00 38.22 111 LYS A C 1
ATOM 912 O O . LYS A 1 111 ? 8.345 -0.094 -28.683 1.00 38.22 111 LYS A O 1
ATOM 917 N N . SER A 1 112 ? 6.831 0.714 -27.285 1.00 35.00 112 SER A N 1
ATOM 918 C CA . SER A 1 112 ? 6.008 1.212 -28.424 1.00 35.00 112 SER A CA 1
ATOM 919 C C . SER A 1 112 ? 6.213 2.680 -28.828 1.00 35.00 112 SER A C 1
ATOM 921 O O . SER A 1 112 ? 5.792 3.076 -29.912 1.00 35.00 112 SER A O 1
ATOM 923 N N . ALA A 1 113 ? 6.881 3.502 -28.014 1.00 33.41 113 ALA A N 1
ATOM 924 C CA . ALA A 1 113 ? 6.895 4.957 -28.224 1.00 33.41 113 ALA A CA 1
ATOM 925 C C . ALA A 1 113 ? 7.944 5.481 -29.231 1.00 33.41 113 ALA A C 1
ATOM 927 O O . ALA A 1 113 ? 7.936 6.670 -29.540 1.00 33.41 113 ALA A O 1
ATOM 928 N N . GLN A 1 114 ? 8.837 4.636 -29.764 1.00 30.94 114 GLN A N 1
ATOM 929 C CA . GLN A 1 114 ? 9.875 5.080 -30.714 1.00 30.94 114 GLN A CA 1
ATOM 930 C C . GLN A 1 114 ? 9.576 4.774 -32.194 1.00 30.94 114 GLN A C 1
ATOM 932 O O . GLN A 1 114 ? 10.278 5.281 -33.066 1.00 30.94 114 GLN A O 1
ATOM 937 N N . PHE A 1 115 ? 8.495 4.058 -32.519 1.00 30.33 115 PHE A N 1
ATOM 938 C CA . PHE A 1 115 ? 8.106 3.777 -33.910 1.00 30.33 115 PHE A CA 1
ATOM 939 C C . PHE A 1 115 ? 7.074 4.764 -34.481 1.00 30.33 115 PHE A C 1
ATOM 941 O O . PHE A 1 115 ? 6.192 4.385 -35.235 1.00 30.33 115 PHE A O 1
ATOM 948 N N . THR A 1 116 ? 7.188 6.059 -34.183 1.00 30.25 116 THR A N 1
ATOM 949 C CA . THR A 1 116 ? 6.498 7.105 -34.965 1.00 30.25 116 THR A CA 1
ATOM 950 C C . THR A 1 116 ? 7.337 8.378 -35.054 1.00 30.25 116 THR A C 1
ATOM 952 O O . THR A 1 116 ? 6.925 9.456 -34.635 1.00 30.25 116 THR A O 1
ATOM 955 N N . ARG A 1 117 ? 8.527 8.284 -35.651 1.00 30.06 117 ARG A N 1
ATOM 956 C CA . ARG A 1 117 ? 9.184 9.433 -36.296 1.00 30.06 117 ARG A CA 1
ATOM 957 C C . ARG A 1 117 ? 9.313 9.167 -37.793 1.00 30.06 117 ARG A C 1
ATOM 959 O O . ARG A 1 117 ? 10.413 9.089 -38.310 1.00 30.06 117 ARG A O 1
ATOM 966 N N . ASN A 1 118 ? 8.181 8.956 -38.468 1.00 30.98 118 ASN A N 1
ATOM 967 C CA . ASN A 1 118 ? 8.081 9.100 -39.929 1.00 30.98 118 ASN A CA 1
ATOM 968 C C . ASN A 1 118 ? 6.632 9.183 -40.443 1.00 30.98 118 ASN A C 1
ATOM 970 O O . ASN A 1 118 ? 6.301 8.662 -41.501 1.00 30.98 118 ASN A O 1
ATOM 974 N N . SER A 1 119 ? 5.742 9.879 -39.728 1.00 29.53 119 SER A N 1
ATOM 975 C CA . SER A 1 119 ? 4.438 10.235 -40.297 1.00 29.53 119 SER A CA 1
ATOM 976 C C . SER A 1 119 ? 4.134 11.705 -40.025 1.00 29.53 119 SER A C 1
ATOM 978 O O . SER A 1 119 ? 3.959 12.129 -38.881 1.00 29.53 119 SER A O 1
ATOM 980 N N . LYS A 1 120 ? 4.103 12.490 -41.105 1.00 33.06 120 LYS A N 1
ATOM 981 C CA . LYS A 1 120 ? 3.530 13.836 -41.145 1.00 33.06 120 LYS A CA 1
ATOM 982 C C . LYS A 1 120 ? 2.014 13.719 -40.926 1.00 33.06 120 LYS A C 1
ATOM 984 O O . LYS A 1 120 ? 1.284 13.598 -41.900 1.00 33.06 120 LYS A O 1
ATOM 989 N N . ASN A 1 121 ? 1.576 13.667 -39.667 1.00 28.62 121 ASN A N 1
ATOM 990 C CA . ASN A 1 121 ? 0.273 14.109 -39.131 1.00 28.62 121 ASN A CA 1
ATOM 991 C C . ASN A 1 121 ? -0.066 13.330 -37.843 1.00 28.62 121 ASN A C 1
ATOM 993 O O . ASN A 1 121 ? -0.484 12.175 -37.928 1.00 28.62 121 ASN A O 1
ATOM 997 N N . PRO A 1 122 ? 0.029 13.946 -36.651 1.00 26.59 122 PRO A N 1
ATOM 998 C CA . PRO A 1 122 ? -0.369 13.304 -35.394 1.00 26.59 122 PRO A CA 1
ATOM 999 C C . PRO A 1 122 ? -1.896 13.150 -35.234 1.00 26.59 122 PRO A C 1
ATOM 1001 O O . PRO A 1 122 ? -2.359 12.503 -34.301 1.00 26.59 122 PRO A O 1
ATOM 1004 N N . SER A 1 123 ? -2.699 13.688 -36.154 1.00 28.44 123 SER A N 1
ATOM 1005 C CA . SER A 1 123 ? -4.160 13.788 -36.028 1.00 28.44 123 SER A CA 1
ATOM 1006 C C . SER A 1 123 ? -4.949 12.543 -36.464 1.00 28.44 123 SER A C 1
ATOM 1008 O O . SER A 1 123 ? -6.168 12.540 -36.334 1.00 28.44 123 SER A O 1
ATOM 1010 N N . ARG A 1 124 ? -4.309 11.494 -37.008 1.00 25.84 124 ARG A N 1
ATOM 1011 C CA . ARG A 1 124 ? -5.035 10.377 -37.660 1.00 25.84 124 ARG A CA 1
ATOM 1012 C C . ARG A 1 124 ? -5.001 9.027 -36.931 1.00 25.84 124 ARG A C 1
ATOM 1014 O O . ARG A 1 124 ? -5.781 8.149 -37.283 1.00 25.84 124 ARG A O 1
ATOM 1021 N N . ILE A 1 125 ? -4.172 8.863 -35.894 1.00 31.12 125 ILE A N 1
ATOM 1022 C CA . ILE A 1 125 ? -4.008 7.572 -35.183 1.00 31.12 125 ILE A CA 1
ATOM 1023 C C . ILE A 1 125 ? -5.085 7.346 -34.096 1.00 31.12 125 ILE A C 1
ATOM 1025 O O . ILE A 1 125 ? -5.306 6.219 -33.668 1.00 31.12 125 ILE A O 1
ATOM 1029 N N . LEU A 1 126 ? -5.844 8.377 -33.711 1.00 30.38 126 LEU A N 1
ATOM 1030 C CA . LEU A 1 126 ? -6.883 8.285 -32.670 1.00 30.38 126 LEU A CA 1
ATOM 1031 C C . LEU A 1 126 ? -8.255 7.768 -33.152 1.00 30.38 126 LEU A C 1
ATOM 1033 O O . LEU A 1 126 ? -9.176 7.689 -32.349 1.00 30.38 126 LEU A O 1
ATOM 1037 N N . SER A 1 127 ? -8.425 7.418 -34.433 1.00 28.50 127 SER A N 1
ATOM 1038 C CA . SER A 1 127 ? -9.764 7.137 -34.997 1.00 28.50 127 SER A CA 1
ATOM 1039 C C . SER A 1 127 ? -10.169 5.659 -35.089 1.00 28.50 127 SER A C 1
ATOM 1041 O O . SER A 1 127 ? -11.345 5.391 -35.303 1.00 28.50 127 SER A O 1
ATOM 1043 N N . ASN A 1 128 ? -9.253 4.704 -34.875 1.00 26.34 128 ASN A N 1
ATOM 1044 C CA . ASN A 1 128 ? -9.537 3.271 -35.076 1.00 26.34 128 ASN A CA 1
ATOM 1045 C C . ASN A 1 128 ? -9.376 2.394 -33.824 1.00 26.34 128 ASN A C 1
ATOM 1047 O O . ASN A 1 128 ? -9.365 1.170 -33.932 1.00 26.34 128 ASN A O 1
ATOM 1051 N N . GLN A 1 129 ? -9.273 2.984 -32.632 1.00 31.56 129 GLN A N 1
ATOM 1052 C CA . GLN A 1 129 ? -9.485 2.208 -31.412 1.00 31.56 129 GLN A CA 1
ATOM 1053 C C . GLN A 1 129 ? -10.990 2.085 -31.203 1.00 31.56 129 GLN A C 1
ATOM 1055 O O . GLN A 1 129 ? -11.665 3.076 -30.928 1.00 31.56 129 GLN A O 1
ATOM 1060 N N . THR A 1 130 ? -11.519 0.873 -31.361 1.00 25.44 130 THR A N 1
ATOM 1061 C CA . THR A 1 130 ? -12.848 0.524 -30.865 1.00 25.44 130 THR A CA 1
ATOM 1062 C C . THR A 1 130 ? -12.914 0.992 -29.411 1.00 25.44 130 THR A C 1
ATOM 1064 O O . THR A 1 130 ? -12.081 0.560 -28.610 1.00 25.44 130 THR A O 1
ATOM 1067 N N . PRO A 1 131 ? -13.825 1.914 -29.052 1.00 29.39 131 PRO A N 1
ATOM 1068 C CA . PRO A 1 131 ? -13.931 2.364 -27.679 1.00 29.39 131 PRO A CA 1
ATOM 1069 C C . PRO A 1 131 ? -14.273 1.138 -26.841 1.00 29.39 131 PRO A C 1
ATOM 1071 O O . PRO A 1 131 ? -15.322 0.519 -27.037 1.00 29.39 131 PRO A O 1
ATOM 1074 N N . PHE A 1 132 ? -13.369 0.770 -25.933 1.00 36.06 132 PHE A N 1
ATOM 1075 C CA . PHE A 1 132 ? -13.689 -0.166 -24.868 1.00 36.06 132 PHE A CA 1
ATOM 1076 C C . PHE A 1 132 ? -15.025 0.271 -24.261 1.00 36.06 132 PHE A C 1
ATOM 1078 O O . PHE A 1 132 ? -15.239 1.464 -24.012 1.00 36.06 132 PHE A O 1
ATOM 1085 N N . LYS A 1 133 ? -15.934 -0.685 -24.037 1.00 32.59 133 LYS A N 1
ATOM 1086 C CA . LYS A 1 133 ? -17.134 -0.477 -23.219 1.00 32.59 133 LYS A CA 1
ATOM 1087 C C . LYS A 1 133 ? -16.691 -0.259 -21.768 1.00 32.59 133 LYS A C 1
ATOM 1089 O O . LYS A 1 133 ? -16.903 -1.099 -20.906 1.00 32.59 133 LYS A O 1
ATOM 1094 N N . VAL A 1 134 ? -16.054 0.876 -21.496 1.00 41.56 134 VAL A N 1
ATOM 1095 C CA . VAL A 1 134 ? -15.928 1.411 -20.147 1.00 41.56 134 VAL A CA 1
ATOM 1096 C C . VAL A 1 134 ? -17.357 1.652 -19.691 1.00 41.56 134 VAL A C 1
ATOM 1098 O O . VAL A 1 134 ? -18.115 2.341 -20.381 1.00 41.56 134 VAL A O 1
ATOM 1101 N N . SER A 1 135 ? -17.755 1.038 -18.579 1.00 39.22 135 SER A N 1
ATOM 1102 C CA . SER A 1 135 ? -19.014 1.370 -17.920 1.00 39.22 135 SER A CA 1
ATOM 1103 C C . SER A 1 135 ? -19.023 2.879 -17.664 1.00 39.22 135 SER A C 1
ATOM 1105 O O . SER A 1 135 ? -18.329 3.376 -16.783 1.00 39.22 135 SER A O 1
ATOM 1107 N N . LYS A 1 136 ? -19.752 3.632 -18.496 1.00 46.34 136 LYS A N 1
ATOM 1108 C CA . LYS A 1 136 ? -19.799 5.104 -18.451 1.00 46.34 136 LYS A CA 1
ATOM 1109 C C . LYS A 1 136 ? -20.602 5.643 -17.267 1.00 46.34 136 LYS A C 1
ATOM 1111 O O . LYS A 1 136 ? -20.651 6.852 -17.068 1.00 46.34 136 LYS A O 1
ATOM 1116 N N . ASN A 1 137 ? -21.221 4.765 -16.485 1.00 48.53 137 ASN A N 1
ATOM 1117 C CA . ASN A 1 137 ? -22.037 5.149 -15.348 1.00 48.53 137 ASN A CA 1
ATOM 1118 C C . ASN A 1 137 ? -21.245 4.911 -14.067 1.00 48.53 137 ASN A C 1
ATOM 1120 O O . ASN A 1 137 ? -21.477 3.934 -13.356 1.00 48.53 137 ASN A O 1
ATOM 1124 N N . LEU A 1 138 ? -20.306 5.816 -13.778 1.00 59.38 138 LEU A N 1
ATOM 1125 C CA . LEU A 1 138 ? -19.831 5.960 -12.407 1.00 59.38 138 LEU A CA 1
ATOM 1126 C C . LEU A 1 138 ? -21.043 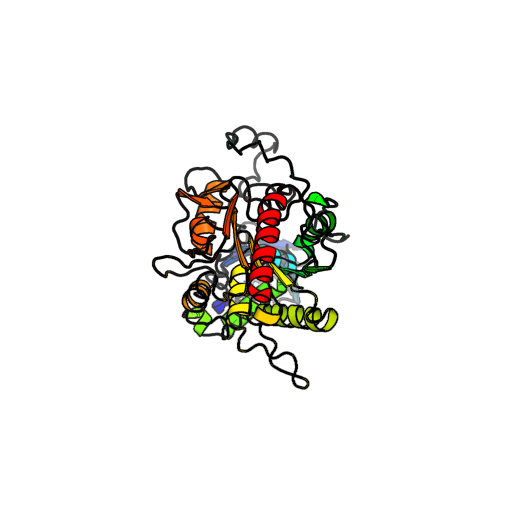6.301 -11.527 1.00 59.38 138 LEU A C 1
ATOM 1128 O O . LEU A 1 138 ? -21.813 7.199 -11.893 1.00 59.38 138 LEU A O 1
ATOM 1132 N N . PRO A 1 139 ? -21.257 5.594 -10.405 1.00 58.06 139 PRO A N 1
ATOM 1133 C CA . PRO A 1 139 ? -22.288 5.964 -9.450 1.00 58.06 139 PRO A CA 1
ATOM 1134 C C . PRO A 1 139 ? -22.112 7.430 -9.045 1.00 58.06 139 PRO A C 1
ATOM 1136 O O . PRO A 1 139 ? -20.988 7.928 -8.938 1.00 58.06 139 PRO A O 1
ATOM 1139 N N . LYS A 1 140 ? -23.221 8.148 -8.840 1.00 58.69 140 LYS A N 1
ATOM 1140 C CA . LYS A 1 140 ? -23.126 9.494 -8.266 1.00 58.69 140 LYS A CA 1
ATOM 1141 C C . LYS A 1 140 ? -22.494 9.370 -6.872 1.00 58.69 140 LYS A C 1
ATOM 1143 O O . LYS A 1 140 ? -22.918 8.473 -6.140 1.00 58.69 140 LYS A O 1
ATOM 1148 N N . PRO A 1 141 ? -21.540 10.246 -6.506 1.00 57.25 141 PRO A N 1
ATOM 1149 C CA . PRO A 1 141 ? -20.966 10.247 -5.165 1.00 57.25 141 PRO A CA 1
ATOM 1150 C C . PRO A 1 141 ? -22.099 10.310 -4.139 1.00 57.25 141 PRO A C 1
ATOM 1152 O O . PRO A 1 141 ? -22.949 11.204 -4.202 1.00 57.25 141 PRO A O 1
ATOM 1155 N N . GLN A 1 142 ? -22.153 9.331 -3.239 1.00 61.91 142 GLN A N 1
ATOM 1156 C CA . GLN A 1 142 ? -23.010 9.431 -2.063 1.00 61.91 142 GLN A CA 1
ATOM 1157 C C . GLN A 1 142 ? -22.351 10.452 -1.145 1.00 61.91 142 GLN A C 1
ATOM 1159 O O . GLN A 1 142 ? -21.185 10.311 -0.846 1.00 61.91 142 GLN A O 1
ATOM 1164 N N . GLN A 1 143 ? -23.045 11.494 -0.696 1.00 76.38 143 GLN A N 1
ATOM 1165 C CA . GLN A 1 143 ? -22.455 12.461 0.238 1.00 76.38 143 GLN A CA 1
ATOM 1166 C C . GLN A 1 143 ? -22.297 11.829 1.631 1.00 76.38 143 GLN A C 1
ATOM 1168 O O . GLN A 1 143 ? -23.045 12.154 2.551 1.00 76.38 143 GLN A O 1
ATOM 1173 N N . PHE A 1 144 ? -21.370 10.881 1.780 1.00 88.31 144 PHE A N 1
ATOM 1174 C CA . PHE A 1 144 ? -21.070 10.271 3.064 1.00 88.31 144 PHE A CA 1
ATOM 1175 C C . PHE A 1 144 ? -20.578 11.352 4.026 1.00 88.31 144 PHE A C 1
ATOM 1177 O O . PHE A 1 144 ? -19.807 12.237 3.655 1.00 88.31 144 PHE A O 1
ATOM 1184 N N . GLN A 1 145 ? -21.028 11.269 5.271 1.00 89.88 145 GLN A N 1
ATOM 1185 C CA . GLN A 1 145 ? -20.522 12.061 6.380 1.00 89.88 145 GLN A CA 1
ATOM 1186 C C . GLN A 1 145 ? -20.302 11.117 7.545 1.00 89.88 145 GLN A C 1
ATOM 1188 O O . GLN A 1 145 ? -21.156 10.278 7.825 1.00 89.88 145 GLN A O 1
ATOM 1193 N N . TRP A 1 146 ? -19.161 11.252 8.214 1.00 87.81 146 TRP A N 1
ATOM 1194 C CA . TRP A 1 146 ? -18.879 10.459 9.397 1.00 87.81 146 TRP A CA 1
ATOM 1195 C C . TRP A 1 146 ? -19.839 10.835 10.530 1.00 87.81 146 TRP A C 1
ATOM 1197 O O . TRP A 1 146 ? -19.911 11.994 10.941 1.00 87.81 146 TRP A O 1
ATOM 1207 N N . THR A 1 147 ? -20.554 9.848 11.061 1.00 85.00 147 THR A N 1
ATOM 1208 C CA . THR A 1 147 ? -21.536 10.015 12.143 1.00 85.00 147 THR A CA 1
ATOM 1209 C C . THR A 1 147 ? -21.186 9.220 13.400 1.00 85.00 147 THR A C 1
ATOM 1211 O O . THR A 1 147 ? -21.720 9.496 14.477 1.00 85.00 147 THR A O 1
ATOM 1214 N N . ALA A 1 148 ? -20.278 8.247 13.306 1.00 74.12 148 ALA A N 1
ATOM 1215 C CA . ALA A 1 148 ? -19.931 7.375 14.419 1.00 74.12 148 ALA A CA 1
ATOM 1216 C C . ALA A 1 148 ? -19.021 8.048 15.462 1.00 74.12 148 ALA A C 1
ATOM 1218 O O . ALA A 1 148 ? -17.797 8.019 15.349 1.00 74.12 148 ALA A O 1
ATOM 1219 N N . GLY A 1 149 ? -19.621 8.560 16.541 1.00 80.69 149 GLY A N 1
ATOM 1220 C CA . GLY A 1 149 ? -18.947 8.878 17.810 1.00 80.69 149 GLY A CA 1
ATOM 1221 C C . GLY A 1 149 ? -17.583 9.575 17.673 1.00 80.69 149 GLY A C 1
ATOM 1222 O O . GLY A 1 149 ? -17.433 10.522 16.904 1.00 80.69 149 GLY A O 1
ATOM 1223 N N . SER A 1 150 ? -16.583 9.104 18.433 1.00 84.81 150 SER A N 1
ATOM 1224 C CA . SER A 1 150 ? -15.204 9.613 18.346 1.00 84.81 150 SER A CA 1
ATOM 1225 C C . SER A 1 150 ? -14.593 9.319 16.971 1.00 84.81 150 SER A C 1
ATOM 1227 O O . SER A 1 150 ? -14.606 8.172 16.508 1.00 84.81 150 SER A O 1
ATOM 1229 N N . LYS A 1 151 ? -14.048 10.351 16.323 1.00 91.00 151 LYS A N 1
ATOM 1230 C CA . LYS A 1 151 ? -13.445 10.249 14.992 1.00 91.00 151 LYS A CA 1
ATOM 1231 C C . LYS A 1 151 ? -12.069 9.582 15.069 1.00 91.00 151 LYS A C 1
ATOM 1233 O O . LYS A 1 151 ? -11.213 10.076 15.820 1.00 91.00 151 LYS A O 1
ATOM 1238 N N . PRO A 1 152 ? -11.823 8.520 14.282 1.00 95.00 152 PRO A N 1
ATOM 1239 C CA . PRO A 1 152 ? -10.497 7.931 14.206 1.00 95.00 152 PRO A CA 1
ATOM 1240 C C . PRO A 1 152 ? -9.489 8.918 13.625 1.00 95.00 152 PRO A C 1
ATOM 1242 O O . PRO A 1 152 ? -9.842 9.834 12.879 1.00 95.00 152 PRO A O 1
ATOM 1245 N N . ILE A 1 153 ? -8.222 8.679 13.934 1.00 97.50 153 ILE A N 1
ATOM 1246 C CA . ILE A 1 153 ? -7.102 9.254 13.198 1.00 97.50 153 ILE A CA 1
ATOM 1247 C C . ILE A 1 153 ? -6.881 8.386 11.958 1.00 97.50 153 ILE A C 1
ATOM 1249 O O . ILE A 1 153 ? -6.733 7.170 12.073 1.00 97.50 153 ILE A O 1
ATOM 1253 N N . ILE A 1 154 ? -6.854 8.987 10.772 1.00 98.06 154 ILE A N 1
ATOM 1254 C CA . ILE A 1 154 ? -6.570 8.259 9.533 1.00 98.06 154 ILE A CA 1
ATOM 1255 C C . ILE A 1 154 ? -5.070 8.321 9.259 1.00 98.06 154 ILE A C 1
ATOM 1257 O O . ILE A 1 154 ? -4.499 9.404 9.149 1.00 98.06 154 ILE A O 1
ATOM 1261 N N . VAL A 1 155 ? -4.444 7.163 9.065 1.00 98.31 155 VAL A N 1
ATOM 1262 C CA . VAL A 1 155 ? -3.076 7.065 8.553 1.00 98.31 155 VAL A CA 1
ATOM 1263 C C . VAL A 1 155 ? -3.104 6.406 7.180 1.00 98.31 155 VAL A C 1
ATOM 1265 O O . VAL A 1 155 ? -3.453 5.235 7.046 1.00 98.31 155 VAL A O 1
ATOM 1268 N N . ILE A 1 156 ? -2.743 7.162 6.148 1.00 98.31 156 ILE A N 1
ATOM 1269 C CA . ILE A 1 156 ? -2.666 6.678 4.771 1.00 98.31 156 ILE A CA 1
ATOM 1270 C C . ILE A 1 156 ? -1.285 6.065 4.549 1.00 98.31 156 ILE A C 1
ATOM 1272 O O . ILE A 1 156 ? -0.269 6.736 4.737 1.00 98.31 156 ILE A O 1
ATOM 1276 N N . LEU A 1 157 ? -1.255 4.801 4.126 1.00 97.75 157 LEU A N 1
ATOM 1277 C CA . LEU A 1 157 ? -0.042 4.035 3.855 1.00 97.75 157 LEU A CA 1
ATOM 1278 C C . LEU A 1 157 ? 0.142 3.858 2.340 1.00 97.75 157 LEU A C 1
ATOM 1280 O O . LEU A 1 157 ? -0.601 3.082 1.729 1.00 97.75 157 LEU A O 1
ATOM 1284 N N . PRO A 1 158 ? 1.100 4.575 1.724 1.00 93.56 158 PRO A N 1
ATOM 1285 C CA . PRO A 1 158 ? 1.324 4.538 0.289 1.00 93.56 158 PRO A CA 1
ATOM 1286 C C . PRO A 1 158 ? 1.734 3.181 -0.288 1.00 93.56 158 PRO A C 1
ATOM 1288 O O . PRO A 1 158 ? 2.393 2.362 0.349 1.00 93.56 158 PRO A O 1
ATOM 1291 N N . GLY A 1 159 ? 1.393 2.994 -1.562 1.00 87.12 159 GLY A N 1
ATOM 1292 C CA . GLY A 1 159 ? 1.859 1.887 -2.385 1.00 87.12 159 GLY A CA 1
ATOM 1293 C C . GLY A 1 159 ? 3.317 2.010 -2.827 1.00 87.12 159 GLY A C 1
ATOM 1294 O O . GLY A 1 159 ? 3.963 3.052 -2.697 1.00 87.12 159 GLY A O 1
ATOM 1295 N N . PHE A 1 160 ? 3.823 0.922 -3.399 1.00 81.44 160 PHE A N 1
ATOM 1296 C CA . PHE A 1 160 ? 5.178 0.836 -3.934 1.00 81.44 160 PHE A CA 1
ATOM 1297 C C . PHE A 1 160 ? 5.427 1.935 -4.981 1.00 81.44 160 PHE A C 1
ATOM 1299 O O . PHE A 1 160 ? 4.595 2.147 -5.862 1.00 81.44 160 PHE A O 1
ATOM 1306 N N . PHE A 1 161 ? 6.556 2.647 -4.885 1.00 74.56 161 PHE A N 1
ATOM 1307 C CA . PHE A 1 161 ? 6.911 3.802 -5.735 1.00 74.56 161 PHE A CA 1
ATOM 1308 C C . PHE A 1 161 ? 5.975 5.017 -5.687 1.00 74.56 161 PHE A C 1
ATOM 1310 O O . PHE A 1 161 ? 6.154 5.955 -6.474 1.00 74.56 161 PHE A O 1
ATOM 1317 N N . ASN A 1 162 ? 5.022 5.067 -4.757 1.00 79.44 162 ASN A N 1
ATOM 1318 C CA . ASN A 1 162 ? 4.299 6.303 -4.490 1.00 79.44 162 ASN A CA 1
ATOM 1319 C C . ASN A 1 162 ? 5.122 7.267 -3.631 1.00 79.44 162 ASN A C 1
ATOM 1321 O O . ASN A 1 162 ? 5.987 6.859 -2.855 1.00 79.44 162 ASN A O 1
ATOM 1325 N N . ASN A 1 163 ? 4.807 8.553 -3.773 1.00 81.12 163 ASN A N 1
ATOM 1326 C CA . ASN A 1 163 ? 5.222 9.613 -2.860 1.00 81.12 163 ASN A CA 1
ATOM 1327 C C . ASN A 1 163 ? 4.031 10.002 -1.967 1.00 81.12 163 ASN A C 1
ATOM 1329 O O . ASN A 1 163 ? 2.880 9.900 -2.394 1.00 81.12 163 ASN A O 1
ATOM 1333 N N . SER A 1 164 ? 4.279 10.498 -0.756 1.00 85.19 164 SER A N 1
ATOM 1334 C CA . SER A 1 164 ? 3.222 11.024 0.125 1.00 85.19 164 SER A CA 1
ATOM 1335 C C . SER A 1 164 ? 2.372 12.128 -0.523 1.00 85.19 164 SER A C 1
ATOM 1337 O O . SER A 1 164 ? 1.166 12.210 -0.292 1.00 85.19 164 SER A O 1
ATOM 1339 N N . SER A 1 165 ? 2.967 12.970 -1.367 1.00 81.19 165 SER A N 1
ATOM 1340 C CA . SER A 1 165 ? 2.283 14.027 -2.123 1.00 81.19 165 SER A CA 1
ATOM 1341 C C . SER A 1 165 ? 1.222 13.494 -3.091 1.00 81.19 165 SER A C 1
ATOM 1343 O O . SER A 1 165 ? 0.253 14.209 -3.346 1.00 81.19 165 SER A O 1
ATOM 1345 N N . ASP A 1 166 ? 1.310 12.229 -3.529 1.00 80.88 166 ASP A N 1
ATOM 1346 C CA . ASP A 1 166 ? 0.319 11.602 -4.421 1.00 80.88 166 ASP A CA 1
ATOM 1347 C C . ASP A 1 166 ? -1.083 11.539 -3.791 1.00 80.88 166 ASP A C 1
ATOM 1349 O O . ASP A 1 166 ? -2.083 11.506 -4.504 1.00 80.88 166 ASP A O 1
ATOM 1353 N N . TYR A 1 167 ? -1.162 11.532 -2.456 1.00 86.62 167 TYR A N 1
ATOM 1354 C CA . TYR A 1 167 ? -2.413 11.414 -1.694 1.00 86.62 167 TYR A CA 1
ATOM 1355 C C . TYR A 1 167 ? -2.938 12.764 -1.203 1.00 86.62 167 TYR A C 1
ATOM 1357 O O . TYR A 1 167 ? -4.135 12.893 -0.949 1.00 86.62 167 TYR A O 1
ATOM 1365 N N . ASN A 1 168 ? -2.049 13.753 -1.077 1.00 80.75 168 ASN A N 1
ATOM 1366 C CA . ASN A 1 168 ? -2.380 15.121 -0.675 1.00 80.75 168 ASN A CA 1
ATOM 1367 C C . ASN A 1 168 ? -2.816 15.977 -1.870 1.00 80.75 168 ASN A C 1
ATOM 1369 O O . ASN A 1 168 ? -3.646 16.867 -1.712 1.00 80.75 168 ASN A O 1
ATOM 1373 N N . LEU A 1 169 ? -2.253 15.699 -3.053 1.00 64.19 169 LEU A N 1
ATOM 1374 C CA . LEU A 1 169 ? -2.411 16.481 -4.280 1.00 64.19 169 LEU A CA 1
ATOM 1375 C C . LEU A 1 169 ? -2.175 17.979 -4.080 1.00 64.19 169 LEU A C 1
ATOM 1377 O O . LEU A 1 169 ? -3.028 18.832 -4.300 1.00 64.19 169 LEU A O 1
ATOM 1381 N N . LEU A 1 170 ? -0.926 18.282 -3.736 1.00 49.47 170 LEU A N 1
ATOM 1382 C CA . LEU A 1 170 ? -0.304 19.567 -4.012 1.00 49.47 170 LEU A CA 1
ATOM 1383 C C . LEU A 1 170 ? 0.993 19.294 -4.768 1.00 49.47 170 LEU A C 1
ATOM 1385 O O . LEU A 1 170 ? 1.936 18.767 -4.185 1.00 49.47 170 LEU A O 1
ATOM 1389 N N . VAL A 1 171 ? 1.081 19.700 -6.037 1.00 47.22 171 VAL A N 1
ATOM 1390 C CA . VAL A 1 171 ? 2.393 19.918 -6.663 1.00 47.22 171 VAL A CA 1
ATOM 1391 C C . VAL A 1 171 ? 2.412 21.269 -7.360 1.00 47.22 171 VAL A C 1
ATOM 1393 O O . VAL A 1 171 ? 1.874 21.431 -8.450 1.00 47.22 171 VAL A O 1
ATOM 1396 N N . LYS A 1 172 ? 3.081 22.237 -6.723 1.00 40.00 172 LYS A N 1
ATOM 1397 C CA . LYS A 1 172 ? 3.675 23.421 -7.357 1.00 40.00 172 LYS A CA 1
ATOM 1398 C C . LYS A 1 172 ? 5.190 23.211 -7.399 1.00 40.00 172 LYS A C 1
ATOM 1400 O O . LYS A 1 172 ? 5.831 23.283 -6.357 1.00 40.00 172 LYS A O 1
ATOM 1405 N N . SER A 1 173 ? 5.779 23.058 -8.587 1.00 36.16 173 SER A N 1
ATOM 1406 C CA . SER A 1 173 ? 7.213 23.314 -8.789 1.00 36.16 173 SER A CA 1
ATOM 1407 C C . SER A 1 173 ? 7.485 23.930 -10.161 1.00 36.16 173 SER A C 1
ATOM 1409 O O . SER A 1 173 ? 7.001 23.468 -11.190 1.00 36.16 173 SER A O 1
ATOM 1411 N N . ARG A 1 174 ? 8.263 25.019 -10.160 1.00 39.06 174 ARG A N 1
ATOM 1412 C CA . ARG A 1 174 ? 8.594 25.856 -11.326 1.00 39.06 174 ARG A CA 1
ATOM 1413 C C . ARG A 1 174 ? 9.688 25.280 -12.229 1.00 39.06 174 ARG A C 1
ATOM 1415 O O . ARG A 1 174 ? 9.957 25.882 -13.261 1.00 39.06 174 ARG A O 1
ATOM 1422 N N . ASN A 1 175 ? 10.304 24.148 -11.885 1.00 37.28 175 ASN A N 1
ATOM 1423 C CA . ASN A 1 175 ? 11.435 23.611 -12.638 1.00 37.28 175 ASN A CA 1
ATOM 1424 C C . ASN A 1 175 ? 11.257 22.115 -12.941 1.00 37.28 175 ASN A C 1
ATOM 1426 O O . ASN A 1 175 ? 11.542 21.252 -12.118 1.00 37.28 175 ASN A O 1
ATOM 1430 N N . SER A 1 176 ? 10.872 21.854 -14.194 1.00 38.25 176 SER A N 1
ATOM 1431 C CA . SER A 1 176 ? 10.933 20.589 -14.945 1.00 38.25 176 SER A CA 1
ATOM 1432 C C . SER A 1 176 ? 10.009 19.423 -14.531 1.00 38.25 176 SER A C 1
ATOM 1434 O O . SER A 1 176 ? 10.343 18.629 -13.665 1.00 38.25 176 SER A O 1
ATOM 1436 N N . LEU A 1 177 ? 8.949 19.249 -15.339 1.00 37.56 177 LEU A N 1
ATOM 1437 C CA . LEU A 1 177 ? 8.218 18.006 -15.678 1.00 37.56 177 LEU A CA 1
ATOM 1438 C C . LEU A 1 177 ? 7.108 17.456 -14.759 1.00 37.56 177 LEU A C 1
ATOM 1440 O O . LEU A 1 177 ? 6.489 16.467 -15.147 1.00 37.56 177 LEU A O 1
ATOM 1444 N N . GLU A 1 178 ? 6.734 18.119 -13.666 1.00 41.25 178 GLU A N 1
ATOM 1445 C CA . GLU A 1 178 ? 5.487 17.805 -12.943 1.00 41.25 178 GLU A CA 1
ATOM 1446 C C . GLU A 1 178 ? 4.397 18.824 -13.302 1.00 41.25 178 GLU A C 1
ATOM 1448 O O . GLU A 1 178 ? 4.455 19.992 -12.918 1.00 41.25 178 GLU A O 1
ATOM 1453 N N . PHE A 1 179 ? 3.417 18.401 -14.107 1.00 41.81 179 PHE A N 1
ATOM 1454 C CA . PHE A 1 179 ? 2.225 19.206 -14.365 1.00 41.81 179 PHE A CA 1
ATOM 1455 C C . PHE A 1 179 ? 1.325 19.192 -13.127 1.00 41.81 179 PHE A C 1
ATOM 1457 O O . PHE A 1 179 ? 0.951 18.136 -12.625 1.00 41.81 179 PHE A O 1
ATOM 1464 N N . LEU A 1 180 ? 1.028 20.404 -12.658 1.00 47.81 180 LEU A N 1
ATOM 1465 C CA . LEU A 1 180 ? 0.147 20.731 -11.546 1.00 47.81 180 LEU A CA 1
ATOM 1466 C C . LEU A 1 180 ? -1.261 20.160 -11.749 1.00 47.81 180 LEU A C 1
ATOM 1468 O O . LEU A 1 180 ? -1.866 20.399 -12.794 1.00 47.81 180 LEU A O 1
ATOM 1472 N N . TYR A 1 181 ? -1.819 19.537 -10.715 1.00 51.28 181 TYR A N 1
ATOM 1473 C CA . TYR A 1 181 ? -3.257 19.299 -10.612 1.00 51.28 181 TYR A CA 1
ATOM 1474 C C . TYR A 1 181 ? -3.776 20.035 -9.379 1.00 51.28 181 TYR A C 1
ATOM 1476 O O . TYR A 1 181 ? -3.567 19.597 -8.252 1.00 51.28 181 TYR A O 1
ATOM 1484 N N . ASP A 1 182 ? -4.408 21.186 -9.599 1.00 58.38 182 ASP A N 1
ATOM 1485 C CA . ASP A 1 182 ? -5.239 21.864 -8.598 1.00 58.38 182 ASP A CA 1
ATOM 1486 C C . ASP A 1 182 ? -6.650 21.275 -8.693 1.00 58.38 182 ASP A C 1
ATOM 1488 O O . ASP A 1 182 ? -7.575 21.872 -9.241 1.00 58.38 182 ASP A O 1
ATOM 1492 N N . SER A 1 183 ? -6.765 20.003 -8.320 1.00 70.25 183 SER A N 1
ATOM 1493 C CA . SER A 1 183 ? -7.994 19.225 -8.483 1.00 70.25 183 SER A CA 1
ATOM 1494 C C . SER A 1 183 ? -8.261 18.466 -7.184 1.00 70.25 183 SER A C 1
ATOM 1496 O O . SER A 1 183 ? -7.888 17.291 -7.064 1.00 70.25 183 SER A O 1
ATOM 1498 N N . PRO A 1 184 ? -8.847 19.149 -6.176 1.00 79.06 184 PRO A N 1
ATOM 1499 C CA . PRO A 1 184 ? -9.089 18.594 -4.845 1.00 79.06 184 PRO A CA 1
ATOM 1500 C C . PRO A 1 184 ? -9.879 17.281 -4.870 1.00 79.06 184 PRO A C 1
ATOM 1502 O O . PRO A 1 184 ? -9.731 16.451 -3.980 1.00 79.06 184 PRO A O 1
ATOM 1505 N N . GLU A 1 185 ? -10.677 17.045 -5.913 1.00 80.44 185 GLU A N 1
ATOM 1506 C CA . GLU A 1 185 ? -11.435 15.814 -6.105 1.00 80.44 185 GLU A CA 1
ATOM 1507 C C . GLU A 1 185 ? -10.564 14.558 -6.266 1.00 80.44 185 GLU A C 1
ATOM 1509 O O . GLU A 1 185 ? -11.054 13.453 -6.043 1.00 80.44 185 GLU A O 1
ATOM 1514 N N . TYR A 1 186 ? -9.281 14.696 -6.601 1.00 80.94 186 TYR A N 1
ATOM 1515 C CA . TYR A 1 186 ? -8.360 13.563 -6.685 1.00 80.94 186 TYR A CA 1
ATOM 1516 C C . TYR A 1 186 ? -7.546 13.348 -5.402 1.00 80.94 186 TYR A C 1
ATOM 1518 O O . TYR A 1 186 ? -6.912 12.300 -5.256 1.00 80.94 186 TYR A O 1
ATOM 1526 N N . SER A 1 187 ? -7.552 14.321 -4.482 1.00 86.88 187 SER A N 1
ATOM 1527 C CA . SER A 1 187 ? -6.829 14.249 -3.213 1.00 86.88 187 SER A CA 1
ATOM 1528 C C . SER A 1 187 ? -7.588 13.338 -2.256 1.00 86.88 187 SER A C 1
ATOM 1530 O O . SER A 1 187 ? -8.697 13.660 -1.831 1.00 86.88 187 SER A O 1
ATOM 1532 N N . MET A 1 188 ? -6.982 12.205 -1.890 1.00 92.00 188 MET A N 1
ATOM 1533 C CA . MET A 1 188 ? -7.566 11.304 -0.893 1.00 92.00 188 MET A CA 1
ATOM 1534 C C . MET A 1 188 ? -7.684 12.012 0.458 1.00 92.00 188 MET A C 1
ATOM 1536 O O . MET A 1 188 ? -8.682 11.835 1.151 1.00 92.00 188 MET A O 1
ATOM 1540 N N . VAL A 1 189 ? -6.694 12.839 0.809 1.00 93.81 189 VAL A N 1
ATOM 1541 C CA . VAL A 1 189 ? -6.720 13.640 2.037 1.00 93.81 189 VAL A CA 1
ATOM 1542 C C . VAL A 1 189 ? -7.905 14.599 2.012 1.00 93.81 189 VAL A C 1
ATOM 1544 O O . VAL A 1 189 ? -8.762 14.505 2.884 1.00 93.81 189 VAL A O 1
ATOM 1547 N N . HIS A 1 190 ? -8.042 15.420 0.968 1.00 91.31 190 HIS A N 1
ATOM 1548 C CA . HIS A 1 190 ? -9.167 16.353 0.856 1.00 91.31 190 HIS A CA 1
ATOM 1549 C C . HIS A 1 190 ? -10.529 15.642 0.843 1.00 91.31 190 HIS A C 1
ATOM 1551 O O . HIS A 1 190 ? -11.499 16.077 1.468 1.00 91.31 190 HIS A O 1
ATOM 1557 N N . ALA A 1 191 ? -10.620 14.513 0.140 1.00 92.06 191 ALA A N 1
ATOM 1558 C CA . ALA A 1 191 ? -11.838 13.722 0.098 1.00 92.06 191 ALA A CA 1
ATOM 1559 C C . ALA A 1 191 ? -12.203 13.162 1.488 1.00 92.06 191 ALA A C 1
ATOM 1561 O O . ALA A 1 191 ? -13.380 13.092 1.830 1.00 92.06 191 ALA A O 1
ATOM 1562 N N . LEU A 1 192 ? -11.235 12.821 2.337 1.00 94.69 192 LEU A N 1
ATOM 1563 C CA . LEU A 1 192 ? -11.511 12.429 3.721 1.00 94.69 192 LEU A CA 1
ATOM 1564 C C . LEU A 1 192 ? -11.860 13.638 4.609 1.00 94.69 192 LEU A C 1
ATOM 1566 O O . LEU A 1 192 ? -12.825 13.570 5.372 1.00 94.69 192 LEU A O 1
ATOM 1570 N N . GLU A 1 193 ? -11.163 14.767 4.469 1.00 93.38 193 GLU A N 1
ATOM 1571 C CA . GLU A 1 193 ? -11.457 16.004 5.216 1.00 93.38 193 GLU A CA 1
ATOM 1572 C C . GLU A 1 193 ? -12.903 16.467 5.001 1.00 93.38 193 GLU A C 1
ATOM 1574 O O . GLU A 1 193 ? -13.644 16.724 5.952 1.00 93.38 193 GLU A O 1
ATOM 1579 N N . THR A 1 194 ? -13.351 16.484 3.744 1.00 91.62 194 THR A N 1
ATOM 1580 C CA . THR A 1 194 ? -14.723 16.870 3.360 1.00 91.62 194 THR A CA 1
ATOM 1581 C C . THR A 1 194 ? -15.809 15.929 3.896 1.00 91.62 194 THR A C 1
ATOM 1583 O O . THR A 1 194 ? -16.994 16.264 3.854 1.00 91.62 194 THR A O 1
ATOM 1586 N N . ARG A 1 195 ? -15.425 14.768 4.439 1.00 93.12 195 ARG A N 1
ATOM 1587 C CA . ARG A 1 195 ? -16.315 13.777 5.070 1.00 93.12 195 ARG A CA 1
ATOM 1588 C C . ARG A 1 195 ? -16.246 13.790 6.594 1.00 93.12 195 ARG A C 1
ATOM 1590 O O . ARG A 1 195 ? -16.867 12.952 7.250 1.00 93.12 195 ARG A O 1
ATOM 1597 N N . GLY A 1 196 ? -15.513 14.755 7.145 1.00 91.88 196 GLY A N 1
ATOM 1598 C CA . GLY A 1 196 ? -15.485 15.068 8.565 1.00 91.88 196 GLY A CA 1
ATOM 1599 C C . GLY A 1 196 ? -14.280 14.519 9.323 1.00 91.88 196 GLY A C 1
ATOM 1600 O O . GLY A 1 196 ? -14.221 14.745 10.533 1.00 91.88 196 GLY A O 1
ATOM 1601 N N . PHE A 1 197 ? -13.329 13.838 8.676 1.00 94.25 197 PHE A N 1
ATOM 1602 C CA . PHE A 1 197 ? -12.081 13.432 9.331 1.00 94.25 197 PHE A CA 1
ATOM 1603 C C . PHE A 1 197 ? -11.187 14.657 9.554 1.00 94.25 197 PHE A C 1
ATOM 1605 O O . PHE A 1 197 ? -10.926 15.417 8.631 1.00 94.25 197 PHE A O 1
ATOM 1612 N N . ASP A 1 198 ? -10.731 14.858 10.788 1.00 93.25 198 ASP A N 1
ATOM 1613 C CA . ASP A 1 198 ? -9.994 16.057 11.222 1.00 93.25 198 ASP A CA 1
ATOM 1614 C C . ASP A 1 198 ? -8.509 15.793 11.503 1.00 93.25 198 ASP A C 1
ATOM 1616 O O . ASP A 1 198 ? -7.741 16.714 11.765 1.00 93.25 198 ASP A O 1
ATOM 1620 N N . THR A 1 199 ? -8.082 14.532 11.473 1.00 96.12 199 THR A N 1
ATOM 1621 C CA . THR A 1 199 ? -6.684 14.150 11.668 1.00 96.12 199 THR A CA 1
ATOM 1622 C C . THR A 1 199 ? -6.343 13.055 10.679 1.00 96.12 199 THR A C 1
ATOM 1624 O O . THR A 1 199 ? -6.726 11.896 10.844 1.00 96.12 199 THR A O 1
ATOM 1627 N N . ILE A 1 200 ? -5.649 13.457 9.619 1.00 96.88 200 ILE A N 1
ATOM 1628 C CA . ILE A 1 200 ? -5.226 12.587 8.529 1.00 96.88 200 ILE A CA 1
ATOM 1629 C C . ILE A 1 200 ? -3.722 12.767 8.362 1.00 96.88 200 ILE A C 1
ATOM 1631 O O . ILE A 1 200 ? -3.238 13.888 8.215 1.00 96.88 200 ILE A O 1
ATOM 1635 N N . ARG A 1 201 ? -2.976 11.665 8.382 1.00 97.00 201 ARG A N 1
ATOM 1636 C CA . ARG A 1 201 ? -1.532 11.658 8.153 1.00 97.00 201 ARG A CA 1
ATOM 1637 C C . ARG A 1 201 ? -1.210 10.718 7.005 1.00 97.00 201 ARG A C 1
ATOM 1639 O O . ARG A 1 201 ? -1.608 9.560 7.019 1.00 97.00 201 ARG A O 1
ATOM 1646 N N . VAL A 1 202 ? -0.476 11.201 6.011 1.00 95.88 202 VAL A N 1
ATOM 1647 C CA . VAL A 1 202 ? 0.110 10.334 4.984 1.00 95.88 202 VAL A CA 1
ATOM 1648 C C . VAL A 1 202 ? 1.498 9.939 5.457 1.00 95.88 202 VAL A C 1
ATOM 1650 O O . VAL A 1 202 ? 2.279 10.814 5.829 1.00 95.88 202 VAL A O 1
ATOM 1653 N N . LEU A 1 203 ? 1.814 8.643 5.449 1.00 96.06 203 LEU A N 1
ATOM 1654 C CA . LEU A 1 203 ? 3.154 8.171 5.785 1.00 96.06 203 LEU A CA 1
ATOM 1655 C C . LEU A 1 203 ? 4.187 8.886 4.906 1.00 96.06 203 LEU A C 1
ATOM 1657 O O . LEU A 1 203 ? 4.042 8.891 3.681 1.00 96.06 203 LEU A O 1
ATOM 1661 N N . SER A 1 204 ? 5.212 9.477 5.523 1.00 92.19 204 SER A N 1
ATOM 1662 C CA . SER A 1 204 ? 6.258 10.225 4.819 1.00 92.19 204 SER A CA 1
ATOM 1663 C C . SER A 1 204 ? 7.184 9.277 4.057 1.00 92.19 204 SER A C 1
ATOM 1665 O O . SER A 1 204 ? 8.026 8.606 4.656 1.00 92.19 204 SER A O 1
ATOM 1667 N N . VAL A 1 205 ? 7.028 9.223 2.737 1.00 85.81 205 VAL A N 1
ATOM 1668 C CA . VAL A 1 205 ? 7.801 8.388 1.822 1.00 85.81 205 VAL A CA 1
ATOM 1669 C C . VAL A 1 205 ? 8.060 9.141 0.524 1.00 85.81 205 VAL A C 1
ATOM 1671 O O . VAL A 1 205 ? 7.162 9.738 -0.076 1.00 85.81 205 VAL A O 1
ATOM 1674 N N . GLU A 1 206 ? 9.298 9.062 0.064 1.00 81.44 206 GLU A N 1
ATOM 1675 C CA . GLU A 1 206 ? 9.724 9.559 -1.230 1.00 81.44 206 GLU A CA 1
ATOM 1676 C C . GLU A 1 206 ? 9.879 8.402 -2.221 1.00 81.44 206 GLU A C 1
ATOM 1678 O O . GLU A 1 206 ? 10.227 7.277 -1.859 1.00 81.44 206 GLU A O 1
ATOM 1683 N N . ARG A 1 207 ? 9.713 8.674 -3.521 1.00 76.31 207 ARG A N 1
ATOM 1684 C CA . ARG A 1 207 ? 9.939 7.644 -4.558 1.00 76.31 207 ARG A CA 1
ATOM 1685 C C . ARG A 1 207 ? 11.351 7.065 -4.497 1.00 76.31 207 ARG A C 1
ATOM 1687 O O . ARG A 1 207 ? 11.554 5.892 -4.800 1.00 76.31 207 ARG A O 1
ATOM 1694 N N . VAL A 1 208 ? 12.315 7.898 -4.103 1.00 70.75 208 VAL A N 1
ATOM 1695 C CA . VAL A 1 208 ? 13.719 7.507 -3.969 1.00 70.75 208 VAL A CA 1
ATOM 1696 C C . VAL A 1 208 ? 13.962 6.587 -2.772 1.00 70.75 208 VAL A C 1
ATOM 1698 O O . VAL A 1 208 ? 14.861 5.757 -2.857 1.00 70.75 208 VAL A O 1
ATOM 1701 N N . ASP A 1 209 ? 13.158 6.670 -1.701 1.00 79.25 209 ASP A N 1
ATOM 1702 C CA . ASP A 1 209 ? 13.276 5.763 -0.551 1.00 79.25 209 ASP A CA 1
ATOM 1703 C C . ASP A 1 209 ? 13.069 4.312 -0.994 1.00 79.25 209 ASP A C 1
ATOM 1705 O O . ASP A 1 209 ? 13.870 3.441 -0.658 1.00 79.25 209 ASP A O 1
ATOM 1709 N N . TRP A 1 210 ? 12.030 4.060 -1.796 1.00 78.69 210 TRP A N 1
ATOM 1710 C CA . TRP A 1 210 ? 11.730 2.728 -2.321 1.00 78.69 210 TRP A CA 1
ATOM 1711 C C . TRP A 1 210 ? 12.910 2.143 -3.088 1.00 78.69 210 TRP A C 1
ATOM 1713 O O . TRP A 1 210 ? 13.328 1.022 -2.811 1.00 78.69 210 TRP A O 1
ATOM 1723 N N . LEU A 1 211 ? 13.479 2.906 -4.025 1.00 69.94 211 LEU A N 1
ATOM 1724 C CA . LEU A 1 211 ? 14.575 2.396 -4.839 1.00 69.94 211 LEU A CA 1
ATOM 1725 C C . LEU A 1 211 ? 15.829 2.137 -4.013 1.00 69.94 211 LEU A C 1
ATOM 1727 O O . LEU A 1 211 ? 16.425 1.069 -4.140 1.00 69.94 211 LEU A O 1
ATOM 1731 N N . TRP A 1 212 ? 16.236 3.099 -3.184 1.00 72.38 212 TRP A N 1
ATOM 1732 C CA . TRP A 1 212 ? 17.466 2.960 -2.414 1.00 72.38 212 TRP A CA 1
ATOM 1733 C C . TRP A 1 212 ? 17.416 1.755 -1.491 1.00 72.38 212 TRP A C 1
ATOM 1735 O O . TRP A 1 212 ? 18.379 0.996 -1.433 1.00 72.38 212 TRP A O 1
ATOM 1745 N N . ASN A 1 213 ? 16.282 1.527 -0.837 1.00 79.19 213 ASN A N 1
ATOM 1746 C CA . ASN A 1 213 ? 16.149 0.394 0.061 1.00 79.19 213 ASN A CA 1
ATOM 1747 C C . ASN A 1 213 ? 16.018 -0.942 -0.682 1.00 79.19 213 ASN A C 1
ATOM 1749 O O . ASN A 1 213 ? 16.563 -1.930 -0.205 1.00 79.19 213 ASN A O 1
ATOM 1753 N N . LEU A 1 214 ? 15.411 -0.992 -1.875 1.00 72.75 214 LEU A N 1
ATOM 1754 C CA . LEU A 1 214 ? 15.460 -2.200 -2.715 1.00 72.75 214 LEU A CA 1
ATOM 1755 C C . LEU A 1 214 ? 16.888 -2.535 -3.143 1.00 72.75 214 LEU A C 1
ATOM 1757 O O . LEU A 1 214 ? 17.283 -3.696 -3.086 1.00 72.75 214 LEU A O 1
ATOM 1761 N N . ILE A 1 215 ? 17.667 -1.524 -3.543 1.00 64.12 215 ILE A N 1
ATOM 1762 C CA . ILE A 1 215 ? 19.077 -1.704 -3.901 1.00 64.12 215 ILE A CA 1
ATOM 1763 C C . ILE A 1 215 ? 19.862 -2.218 -2.693 1.00 64.12 215 ILE A C 1
ATOM 1765 O O . ILE A 1 215 ? 20.591 -3.198 -2.813 1.00 64.12 215 ILE A O 1
ATOM 1769 N N . LEU A 1 216 ? 19.689 -1.596 -1.525 1.00 67.12 216 LEU A N 1
ATOM 1770 C CA . LEU A 1 216 ? 20.340 -2.036 -0.291 1.00 67.12 216 LEU A CA 1
ATOM 1771 C C . LEU A 1 216 ? 19.939 -3.463 0.083 1.00 67.12 216 LEU A C 1
ATOM 1773 O O . LEU A 1 216 ? 20.812 -4.269 0.383 1.00 67.12 216 LEU A O 1
ATOM 1777 N N . GLY A 1 217 ? 18.650 -3.797 0.021 1.00 65.00 217 GLY A N 1
ATOM 1778 C CA . GLY A 1 217 ? 18.172 -5.143 0.315 1.00 65.00 217 GLY A CA 1
ATOM 1779 C C . GLY A 1 217 ? 18.767 -6.183 -0.623 1.00 65.00 217 GLY A C 1
ATOM 1780 O O . GLY A 1 217 ? 19.304 -7.183 -0.168 1.00 65.00 217 GLY A O 1
ATOM 1781 N N . ALA A 1 218 ? 18.788 -5.908 -1.922 1.00 60.62 218 ALA A N 1
ATOM 1782 C CA . ALA A 1 218 ? 19.375 -6.826 -2.883 1.00 60.62 218 ALA A CA 1
ATOM 1783 C C . ALA A 1 218 ? 20.911 -6.948 -2.769 1.00 60.62 218 ALA A C 1
ATOM 1785 O O . ALA A 1 218 ? 21.468 -7.977 -3.144 1.00 60.62 218 ALA A O 1
ATOM 1786 N N . LEU A 1 219 ? 21.613 -5.935 -2.252 1.00 60.47 219 LEU A N 1
ATOM 1787 C CA . LEU A 1 219 ? 23.063 -6.001 -2.024 1.00 60.47 219 LEU A CA 1
ATOM 1788 C C . LEU A 1 219 ? 23.444 -6.641 -0.681 1.00 60.47 219 LEU A C 1
ATOM 1790 O O . LEU A 1 219 ? 24.532 -7.204 -0.575 1.00 60.47 219 LEU A O 1
ATOM 1794 N N . LEU A 1 220 ? 22.592 -6.528 0.342 1.00 59.53 220 LEU A N 1
ATOM 1795 C CA . LEU A 1 220 ? 22.931 -6.869 1.730 1.00 59.53 220 LEU A CA 1
ATOM 1796 C C . LEU A 1 220 ? 22.189 -8.094 2.278 1.00 59.53 220 LEU A C 1
ATOM 1798 O O . LEU A 1 220 ? 22.642 -8.670 3.264 1.00 59.53 220 LEU A O 1
ATOM 1802 N N . ASP A 1 221 ? 21.076 -8.505 1.669 1.00 62.72 221 ASP A N 1
ATOM 1803 C CA . ASP A 1 221 ? 20.269 -9.633 2.134 1.00 62.72 221 ASP A CA 1
ATOM 1804 C C . ASP A 1 221 ? 20.368 -10.808 1.151 1.00 62.72 221 ASP A C 1
ATOM 1806 O O . ASP A 1 221 ? 19.716 -10.843 0.110 1.00 62.72 221 ASP A O 1
ATOM 1810 N N . ALA A 1 222 ? 21.181 -11.814 1.486 1.00 60.97 222 ALA A N 1
ATOM 1811 C CA . ALA A 1 222 ? 21.258 -13.046 0.699 1.00 60.97 222 ALA A CA 1
ATOM 1812 C C . ALA A 1 222 ? 19.895 -13.765 0.618 1.00 60.97 222 ALA A C 1
ATOM 1814 O O . ALA A 1 222 ? 19.604 -14.407 -0.393 1.00 60.97 222 ALA A O 1
ATOM 1815 N N . ASN A 1 223 ? 19.034 -13.599 1.634 1.00 63.03 223 ASN A N 1
ATOM 1816 C CA . ASN A 1 223 ? 17.702 -14.199 1.655 1.00 63.03 223 ASN A CA 1
ATOM 1817 C C . ASN A 1 223 ? 16.717 -13.512 0.702 1.00 63.03 223 ASN A C 1
ATOM 1819 O O . ASN A 1 223 ? 15.738 -14.134 0.279 1.00 63.03 223 ASN A O 1
ATOM 1823 N N . PHE A 1 224 ? 17.010 -12.269 0.302 1.00 60.06 224 PHE A N 1
ATOM 1824 C CA . PHE A 1 224 ? 16.252 -11.543 -0.717 1.00 60.06 224 PHE A CA 1
ATOM 1825 C C . PHE A 1 224 ? 16.316 -12.269 -2.066 1.00 60.06 224 PHE A C 1
ATOM 1827 O O . PHE A 1 224 ? 15.346 -12.279 -2.823 1.00 60.06 224 PHE A O 1
ATOM 1834 N N . TRP A 1 225 ? 17.447 -12.924 -2.351 1.00 60.53 225 TRP A N 1
ATOM 1835 C CA . TRP A 1 225 ? 17.648 -13.711 -3.567 1.00 60.53 225 TRP A CA 1
ATOM 1836 C C . TRP A 1 225 ? 17.141 -15.146 -3.456 1.00 60.53 225 TRP A C 1
ATOM 1838 O O . TRP A 1 225 ? 16.745 -15.720 -4.469 1.00 60.53 225 TRP A O 1
ATOM 1848 N N . SER A 1 226 ? 17.131 -15.729 -2.253 1.00 62.22 226 SER A N 1
ATOM 1849 C CA . SER A 1 226 ? 16.594 -17.076 -2.016 1.00 62.22 226 SER A CA 1
ATOM 1850 C C . SER A 1 226 ? 15.106 -17.106 -1.668 1.00 62.22 226 SER A C 1
ATOM 1852 O O . SER A 1 226 ? 14.587 -18.185 -1.397 1.00 62.22 226 SER A O 1
ATOM 1854 N N . TYR A 1 227 ? 14.411 -15.961 -1.711 1.00 64.81 227 TYR A N 1
ATOM 1855 C CA . TYR A 1 227 ? 12.968 -15.853 -1.449 1.00 64.81 227 TYR A CA 1
ATOM 1856 C C . TYR A 1 227 ? 12.564 -16.344 -0.049 1.00 64.81 227 TYR A C 1
ATOM 1858 O O . TYR A 1 227 ? 11.449 -16.816 0.165 1.00 64.81 227 TYR A O 1
ATOM 1866 N N . SER A 1 228 ? 13.489 -16.262 0.909 1.00 65.50 228 SER A N 1
ATOM 1867 C CA . SER A 1 228 ? 13.319 -16.774 2.273 1.00 65.50 228 SER A CA 1
ATOM 1868 C C . SER A 1 228 ? 13.336 -15.676 3.332 1.00 65.50 228 SER A C 1
ATOM 1870 O O . SER A 1 228 ? 13.265 -15.983 4.523 1.00 65.50 228 SER A O 1
ATOM 1872 N N . SER A 1 229 ? 13.441 -14.403 2.930 1.00 66.62 229 SER A N 1
ATOM 1873 C CA . SER A 1 229 ? 13.374 -13.287 3.871 1.00 66.62 229 SER A CA 1
ATOM 1874 C C . SER A 1 229 ? 11.998 -13.232 4.521 1.00 66.62 229 SER A C 1
ATOM 1876 O O . SER A 1 229 ? 10.968 -13.359 3.859 1.00 66.62 229 SER A O 1
ATOM 1878 N N . THR A 1 230 ? 11.983 -12.989 5.824 1.00 76.62 230 THR A N 1
ATOM 1879 C CA . THR A 1 230 ? 10.756 -12.674 6.544 1.00 76.62 230 THR A CA 1
ATOM 1880 C C . THR A 1 230 ? 10.557 -11.167 6.562 1.00 76.62 230 THR A C 1
ATOM 1882 O O . THR A 1 230 ? 11.492 -10.403 6.303 1.00 76.62 230 THR A O 1
ATOM 1885 N N . ILE A 1 231 ? 9.348 -10.714 6.880 1.00 74.75 231 ILE A N 1
ATOM 1886 C CA . ILE A 1 231 ? 9.065 -9.279 6.961 1.00 74.75 231 ILE A CA 1
ATOM 1887 C C . ILE A 1 231 ? 9.969 -8.561 7.981 1.00 74.75 231 ILE A C 1
ATOM 1889 O O . ILE A 1 231 ? 10.331 -7.404 7.781 1.00 74.75 231 ILE A O 1
ATOM 1893 N N . GLU A 1 232 ? 10.410 -9.265 9.026 1.00 71.44 232 GLU A N 1
ATOM 1894 C CA . GLU A 1 232 ? 11.284 -8.738 10.074 1.00 71.44 232 GLU A CA 1
ATOM 1895 C C . GLU A 1 232 ? 12.759 -8.734 9.668 1.00 71.44 232 GLU A C 1
ATOM 1897 O O . GLU A 1 232 ? 13.499 -7.867 10.122 1.00 71.44 232 GLU A O 1
ATOM 1902 N N . THR A 1 233 ? 13.215 -9.655 8.813 1.00 70.75 233 THR A N 1
ATOM 1903 C CA . THR A 1 233 ? 14.629 -9.728 8.396 1.00 70.75 233 THR A CA 1
ATOM 1904 C C . THR A 1 233 ? 14.904 -9.028 7.069 1.00 70.75 233 THR A C 1
ATOM 1906 O O . THR A 1 233 ? 16.064 -8.816 6.725 1.00 70.75 233 THR A O 1
ATOM 1909 N N . ASN A 1 234 ? 13.864 -8.673 6.311 1.00 74.88 234 ASN A N 1
ATOM 1910 C CA . ASN A 1 234 ? 14.020 -8.113 4.977 1.00 74.88 234 ASN A CA 1
ATOM 1911 C C . ASN A 1 234 ? 14.472 -6.645 5.009 1.00 74.88 234 ASN A C 1
ATOM 1913 O O . ASN A 1 234 ? 13.697 -5.721 5.278 1.00 74.88 234 ASN A O 1
ATOM 1917 N N . VAL A 1 235 ? 15.732 -6.424 4.638 1.00 77.06 235 VAL A N 1
ATOM 1918 C CA . VAL A 1 235 ? 16.363 -5.095 4.610 1.00 77.06 235 VAL A CA 1
ATOM 1919 C C . VAL A 1 235 ? 15.653 -4.132 3.647 1.00 77.06 235 VAL A C 1
ATOM 1921 O O . VAL A 1 235 ? 15.602 -2.931 3.913 1.00 77.06 235 VAL A O 1
ATOM 1924 N N . ALA A 1 236 ? 15.045 -4.629 2.564 1.00 77.50 236 ALA A N 1
ATOM 1925 C CA . ALA A 1 236 ? 14.410 -3.778 1.558 1.00 77.50 236 ALA A CA 1
ATOM 1926 C C . ALA A 1 236 ? 13.155 -3.048 2.055 1.00 77.50 236 ALA A C 1
ATOM 1928 O O . ALA A 1 236 ? 12.797 -2.009 1.493 1.00 77.50 236 ALA A O 1
ATOM 1929 N N . PHE A 1 237 ? 12.495 -3.559 3.101 1.00 84.62 237 PHE A N 1
ATOM 1930 C CA . PHE A 1 237 ? 11.218 -3.020 3.582 1.00 84.62 237 PHE A CA 1
ATOM 1931 C C . PHE A 1 237 ? 11.205 -2.634 5.063 1.00 84.62 237 PHE A C 1
ATOM 1933 O O . PHE A 1 237 ? 10.295 -1.916 5.478 1.00 84.62 237 PHE A O 1
ATOM 1940 N N . GLN A 1 238 ? 12.217 -3.011 5.854 1.00 83.88 238 GLN A N 1
ATOM 1941 C CA . GLN A 1 238 ? 12.315 -2.636 7.273 1.00 83.88 238 GLN A CA 1
ATOM 1942 C C . GLN A 1 238 ? 12.172 -1.128 7.525 1.00 83.88 238 GLN A C 1
ATOM 1944 O O . GLN A 1 238 ? 11.538 -0.722 8.500 1.00 83.88 238 GLN A O 1
ATOM 1949 N N . TRP A 1 239 ? 12.727 -0.290 6.647 1.00 87.56 239 TRP A N 1
ATOM 1950 C CA . TRP A 1 239 ? 12.593 1.165 6.739 1.00 87.56 239 TRP A CA 1
ATOM 1951 C C . TRP A 1 239 ? 11.123 1.609 6.729 1.00 87.56 239 TRP A C 1
ATOM 1953 O O . TRP A 1 239 ? 10.753 2.538 7.445 1.00 87.56 239 TRP A O 1
ATOM 1963 N N . TYR A 1 240 ? 10.280 0.941 5.934 1.00 90.50 240 TYR A N 1
ATOM 1964 C CA . TYR A 1 240 ? 8.868 1.273 5.792 1.00 90.50 240 TYR A CA 1
ATOM 1965 C C . TYR A 1 240 ? 8.122 0.861 7.056 1.00 90.50 240 TYR A C 1
ATOM 1967 O O . TYR A 1 240 ? 7.380 1.662 7.617 1.00 90.50 240 TYR A O 1
ATOM 1975 N N . LEU A 1 241 ? 8.376 -0.356 7.554 1.00 88.25 241 LEU A N 1
ATOM 1976 C CA . LEU A 1 241 ? 7.779 -0.847 8.800 1.00 88.25 241 LEU A CA 1
ATOM 1977 C C . LEU A 1 241 ? 8.123 0.065 9.978 1.00 88.25 241 LEU A C 1
ATOM 1979 O O . LEU A 1 241 ? 7.247 0.393 10.774 1.00 88.25 241 LEU A O 1
ATOM 1983 N N . ARG A 1 242 ? 9.385 0.507 10.062 1.00 86.75 242 ARG A N 1
ATOM 1984 C CA . ARG A 1 242 ? 9.839 1.450 11.086 1.00 86.75 242 ARG A CA 1
ATOM 1985 C C . ARG A 1 242 ? 9.086 2.772 10.988 1.00 86.75 242 ARG A C 1
ATOM 1987 O O . ARG A 1 242 ? 8.485 3.175 11.969 1.00 86.75 242 ARG A O 1
ATOM 1994 N N . ARG A 1 243 ? 9.001 3.375 9.798 1.00 91.06 243 ARG A N 1
ATOM 1995 C CA . ARG A 1 243 ? 8.247 4.626 9.605 1.00 91.06 243 ARG A CA 1
ATOM 1996 C C . ARG A 1 243 ? 6.772 4.490 9.991 1.00 91.06 243 ARG A C 1
ATOM 1998 O O . ARG A 1 243 ? 6.213 5.428 10.553 1.00 91.06 243 ARG A O 1
ATOM 2005 N N . VAL A 1 244 ? 6.135 3.351 9.699 1.00 91.75 244 VAL A N 1
ATOM 2006 C CA . VAL A 1 244 ? 4.747 3.091 10.123 1.00 91.75 244 VAL A CA 1
ATOM 2007 C C . VAL A 1 244 ? 4.652 3.038 11.645 1.00 91.75 244 VAL A C 1
ATOM 2009 O O . VAL A 1 244 ? 3.773 3.689 12.204 1.00 91.75 244 VAL A O 1
ATOM 2012 N N . ARG A 1 245 ? 5.554 2.301 12.307 1.00 88.25 245 ARG A N 1
ATOM 2013 C CA . ARG A 1 245 ? 5.615 2.211 13.774 1.00 88.25 245 ARG A CA 1
ATOM 2014 C C . ARG A 1 245 ? 5.821 3.587 14.395 1.00 88.25 245 ARG A C 1
ATOM 2016 O O . ARG A 1 245 ? 4.972 4.000 15.170 1.00 88.25 245 ARG A O 1
ATOM 2023 N N . ASP A 1 246 ? 6.842 4.321 13.959 1.00 88.19 246 ASP A N 1
ATOM 2024 C CA . ASP A 1 246 ? 7.154 5.670 14.443 1.00 88.19 246 ASP A CA 1
ATOM 2025 C C . ASP A 1 246 ? 5.947 6.608 14.281 1.00 88.19 246 ASP A C 1
ATOM 2027 O O . ASP A 1 246 ? 5.547 7.286 15.219 1.00 88.19 246 ASP A O 1
ATOM 2031 N N . THR A 1 247 ? 5.278 6.572 13.122 1.00 92.12 247 THR A N 1
ATOM 2032 C CA . THR A 1 247 ? 4.086 7.400 12.869 1.00 92.12 247 THR A CA 1
ATOM 2033 C C . THR A 1 247 ? 2.928 7.049 13.804 1.00 92.12 247 THR A C 1
ATOM 2035 O O . THR A 1 247 ? 2.237 7.939 14.298 1.00 92.12 247 THR A O 1
ATOM 2038 N N . VAL A 1 248 ? 2.675 5.758 14.030 1.00 89.94 248 VAL A N 1
ATOM 2039 C CA . VAL A 1 248 ? 1.617 5.314 14.948 1.00 89.94 248 VAL A CA 1
ATOM 2040 C C . VAL A 1 248 ? 1.960 5.692 16.388 1.00 89.94 248 VAL A C 1
ATOM 2042 O O . VAL A 1 248 ? 1.082 6.150 17.116 1.00 89.94 248 VAL A O 1
ATOM 2045 N N . THR A 1 249 ? 3.224 5.541 16.773 1.00 86.69 249 THR A N 1
ATOM 2046 C CA . THR A 1 249 ? 3.757 5.937 18.074 1.00 86.69 249 THR A CA 1
ATOM 2047 C C . THR A 1 249 ? 3.564 7.424 18.332 1.00 86.69 249 THR A C 1
ATOM 2049 O O . THR A 1 249 ? 2.927 7.777 19.318 1.00 86.69 249 THR A O 1
ATOM 2052 N N . GLU A 1 250 ? 4.019 8.285 17.422 1.00 89.62 250 GLU A N 1
ATOM 2053 C CA . GLU A 1 250 ? 3.872 9.741 17.534 1.00 89.62 250 GLU A CA 1
ATOM 2054 C C . GLU A 1 250 ? 2.404 10.148 17.710 1.00 89.62 250 GLU A C 1
ATOM 2056 O O . GLU A 1 250 ? 2.067 10.946 18.580 1.00 89.62 250 GLU A O 1
ATOM 2061 N N . LEU A 1 251 ? 1.505 9.570 16.907 1.00 91.50 251 LEU A N 1
ATOM 2062 C CA . LEU A 1 251 ? 0.075 9.868 16.987 1.00 91.50 251 LEU A CA 1
ATOM 2063 C C . LEU A 1 251 ? -0.543 9.368 18.295 1.00 91.50 251 LEU A C 1
ATOM 2065 O O . LEU A 1 251 ? -1.426 10.016 18.857 1.00 91.50 251 LEU A O 1
ATOM 2069 N N . TYR A 1 252 ? -0.096 8.222 18.797 1.00 88.31 252 TYR A N 1
ATOM 2070 C CA . TYR A 1 252 ? -0.548 7.725 20.087 1.00 88.31 252 TYR A CA 1
ATOM 2071 C C . TYR A 1 252 ? -0.055 8.606 21.243 1.00 88.31 252 TYR A C 1
ATOM 2073 O O . TYR A 1 252 ? -0.822 8.879 22.164 1.00 88.31 252 TYR A O 1
ATOM 2081 N N . GLU A 1 253 ? 1.188 9.080 21.196 1.00 87.81 253 GLU A N 1
ATOM 2082 C CA . GLU A 1 253 ? 1.735 10.021 22.180 1.00 87.81 253 GLU A CA 1
ATOM 2083 C C . GLU A 1 253 ? 1.004 11.371 22.143 1.00 87.81 253 GLU A C 1
ATOM 2085 O O . GLU A 1 253 ? 0.721 11.948 23.192 1.00 87.81 253 GLU A O 1
ATOM 2090 N N . GLU A 1 254 ? 0.638 11.846 20.949 1.00 90.31 254 GLU A N 1
ATOM 2091 C CA . GLU A 1 254 ? -0.063 13.118 20.747 1.00 90.31 254 GLU A CA 1
ATOM 2092 C C . GLU A 1 254 ? -1.531 13.073 21.212 1.00 90.31 254 GLU A C 1
ATOM 2094 O O . GLU A 1 254 ? -2.005 13.999 21.874 1.00 90.31 254 GLU A O 1
ATOM 2099 N N . PHE A 1 255 ? -2.268 12.003 20.890 1.00 90.06 255 PHE A N 1
ATOM 2100 C CA . PHE A 1 255 ? -3.722 11.933 21.110 1.00 90.06 255 PHE A CA 1
ATOM 2101 C C . PHE A 1 255 ? -4.157 10.986 22.243 1.00 90.06 255 PHE A C 1
ATOM 2103 O O . PHE A 1 255 ? -5.317 11.019 22.674 1.00 90.06 255 PHE A O 1
ATOM 2110 N N . GLY A 1 256 ? -3.249 10.152 22.747 1.00 84.25 256 GLY A N 1
ATOM 2111 C CA . GLY A 1 256 ? -3.506 9.165 23.791 1.00 84.25 256 GLY A CA 1
ATOM 2112 C C . GLY A 1 256 ? -4.506 8.071 23.392 1.00 84.25 256 GLY A C 1
ATOM 2113 O O . GLY A 1 256 ? -4.906 7.916 22.241 1.00 84.25 256 GLY A O 1
ATOM 2114 N N . ARG A 1 257 ? -4.983 7.311 24.389 1.00 80.56 257 ARG A N 1
ATOM 2115 C CA . ARG A 1 257 ? -5.914 6.176 24.195 1.00 80.56 257 ARG A CA 1
ATOM 2116 C C . ARG A 1 257 ? -7.318 6.564 23.706 1.00 80.56 257 ARG A C 1
ATOM 2118 O O . ARG A 1 257 ? -8.085 5.686 23.320 1.00 80.56 257 ARG A O 1
ATOM 2125 N N . ASN A 1 258 ? -7.664 7.852 23.728 1.00 81.06 258 ASN A N 1
ATOM 2126 C CA . ASN A 1 258 ? -9.017 8.344 23.434 1.00 81.06 258 ASN A CA 1
ATOM 2127 C C . ASN A 1 258 ? -9.336 8.396 21.932 1.00 81.06 258 ASN A C 1
ATOM 2129 O O . ASN A 1 258 ? -10.505 8.518 21.550 1.00 81.06 258 ASN A O 1
ATOM 2133 N N . ARG A 1 259 ? -8.313 8.317 21.074 1.00 88.69 259 ARG A N 1
ATOM 2134 C CA . ARG A 1 259 ? -8.467 8.294 19.619 1.00 88.69 259 ARG A CA 1
ATOM 2135 C C . ARG A 1 259 ? -7.667 7.143 19.038 1.00 88.69 259 ARG A C 1
ATOM 2137 O O . ARG A 1 259 ? -6.450 7.093 19.155 1.00 88.69 259 ARG A O 1
ATOM 2144 N N . LYS A 1 260 ? -8.377 6.215 18.408 1.00 92.94 260 LYS A N 1
ATOM 2145 C CA . LYS A 1 260 ? -7.778 5.070 17.726 1.00 92.94 260 LYS A CA 1
ATOM 2146 C C . LYS A 1 260 ? -7.420 5.433 16.288 1.00 92.94 260 LYS A C 1
ATOM 2148 O O . LYS A 1 260 ? -7.928 6.405 15.723 1.00 92.94 260 LYS A O 1
ATOM 2153 N N . ILE A 1 261 ? -6.537 4.632 15.711 1.00 96.06 261 ILE A N 1
ATOM 2154 C CA . ILE A 1 261 ? -6.016 4.812 14.363 1.00 96.06 261 ILE A CA 1
ATOM 2155 C C . ILE A 1 261 ? -6.706 3.856 13.392 1.00 96.06 261 ILE A C 1
ATOM 2157 O O . ILE A 1 261 ? -6.917 2.676 13.682 1.00 96.06 261 ILE A O 1
ATOM 2161 N N . VAL A 1 262 ? -6.998 4.365 12.200 1.00 97.94 262 VAL A N 1
ATOM 2162 C CA . VAL A 1 262 ? -7.374 3.581 11.027 1.00 97.94 262 VAL A CA 1
ATOM 2163 C C . VAL A 1 262 ? -6.253 3.662 10.008 1.00 97.94 262 VAL A C 1
ATOM 2165 O O . VAL A 1 262 ? -5.882 4.753 9.574 1.00 97.94 262 VAL A O 1
ATOM 2168 N N . LEU A 1 263 ? -5.746 2.506 9.590 1.00 98.44 263 LEU A N 1
ATOM 2169 C CA . LEU A 1 263 ? -4.781 2.426 8.498 1.00 98.44 263 LEU A CA 1
ATOM 2170 C C . LEU A 1 263 ? -5.537 2.313 7.168 1.00 98.44 263 LEU A C 1
ATOM 2172 O O . LEU A 1 263 ? -6.274 1.351 6.953 1.00 98.44 263 LEU A O 1
ATOM 2176 N N . VAL A 1 264 ? -5.360 3.287 6.278 1.00 98.62 264 VAL A N 1
ATOM 2177 C CA . VAL A 1 264 ? -5.876 3.262 4.902 1.00 98.62 264 VAL A CA 1
ATOM 2178 C C . VAL A 1 264 ? -4.713 2.968 3.970 1.00 98.62 264 VAL A C 1
ATOM 2180 O O . VAL A 1 264 ? -3.881 3.824 3.679 1.00 98.62 264 VAL A O 1
ATOM 2183 N N . CYS A 1 265 ? -4.627 1.729 3.519 1.00 98.25 265 CYS A N 1
ATOM 2184 C CA . CYS A 1 265 ? -3.444 1.193 2.881 1.00 98.25 265 CYS A CA 1
ATOM 2185 C C . CYS A 1 265 ? -3.658 1.005 1.385 1.00 98.25 265 CYS A C 1
ATOM 2187 O O . CYS A 1 265 ? -4.549 0.269 0.969 1.00 98.25 265 CYS A O 1
ATOM 2189 N N . HIS A 1 266 ? -2.811 1.617 0.568 1.00 96.38 266 HIS A N 1
ATOM 2190 C CA . HIS A 1 266 ? -2.848 1.447 -0.876 1.00 96.38 266 HIS A CA 1
ATOM 2191 C C . HIS A 1 266 ? -1.799 0.434 -1.335 1.00 96.38 266 HIS A C 1
ATOM 2193 O O . HIS A 1 266 ? -0.631 0.540 -0.960 1.00 96.38 266 HIS A O 1
ATOM 2199 N N . SER A 1 267 ? -2.195 -0.511 -2.196 1.00 93.00 267 SER A N 1
ATOM 2200 C CA . SER A 1 267 ? -1.274 -1.426 -2.876 1.00 93.00 267 SER A CA 1
ATOM 2201 C C . SER A 1 267 ? -0.336 -2.103 -1.864 1.00 93.00 267 SER A C 1
ATOM 2203 O O . SER A 1 267 ? -0.821 -2.685 -0.890 1.00 93.00 267 SER A O 1
ATOM 2205 N N . ALA A 1 268 ? 0.985 -1.989 -2.029 1.00 91.19 268 ALA A N 1
ATOM 2206 C CA . ALA A 1 268 ? 1.963 -2.580 -1.117 1.00 91.19 268 ALA A CA 1
ATOM 2207 C C . ALA A 1 268 ? 1.836 -2.149 0.354 1.00 91.19 268 ALA A C 1
ATOM 2209 O O . ALA A 1 268 ? 2.134 -2.938 1.252 1.00 91.19 268 ALA A O 1
ATOM 2210 N N . GLY A 1 269 ? 1.317 -0.947 0.619 1.00 95.19 269 GLY A N 1
ATOM 2211 C CA . GLY A 1 269 ? 1.072 -0.470 1.976 1.00 95.19 269 GLY A CA 1
ATOM 2212 C C . GLY A 1 269 ? 0.175 -1.411 2.786 1.00 95.19 269 GLY A C 1
ATOM 2213 O O . GLY A 1 269 ? 0.290 -1.450 4.005 1.00 95.19 269 GLY A O 1
ATOM 2214 N N . GLY A 1 270 ? -0.701 -2.194 2.140 1.00 95.50 270 GLY A N 1
ATOM 2215 C CA . GLY A 1 270 ? -1.636 -3.086 2.832 1.00 95.50 270 GLY A CA 1
ATOM 2216 C C . GLY A 1 270 ? -0.998 -4.358 3.384 1.00 95.50 270 GLY A C 1
ATOM 2217 O O . GLY A 1 270 ? -1.243 -4.699 4.541 1.00 95.50 270 GLY A O 1
ATOM 2218 N N . TRP A 1 271 ? -0.154 -5.044 2.609 1.00 92.62 271 TRP A N 1
ATOM 2219 C CA . TRP A 1 271 ? 0.568 -6.211 3.124 1.00 92.62 271 TRP A CA 1
ATOM 2220 C C . TRP A 1 271 ? 1.677 -5.783 4.093 1.00 92.62 271 TRP A C 1
ATOM 2222 O O . TRP A 1 271 ? 1.875 -6.440 5.112 1.00 92.62 271 TRP A O 1
ATOM 2232 N N . LEU A 1 272 ? 2.312 -4.625 3.865 1.00 92.69 272 LEU A N 1
ATOM 2233 C CA . LEU A 1 272 ? 3.246 -4.028 4.824 1.00 92.69 272 LEU A CA 1
ATOM 2234 C C . LEU A 1 272 ? 2.544 -3.734 6.155 1.00 92.69 272 LEU A C 1
ATOM 2236 O O . LEU A 1 272 ? 3.047 -4.125 7.203 1.00 92.69 272 LEU A O 1
ATOM 2240 N N . ALA A 1 273 ? 1.347 -3.136 6.126 1.00 93.44 273 ALA A N 1
ATOM 2241 C CA . ALA A 1 273 ? 0.549 -2.900 7.328 1.00 93.44 273 ALA A CA 1
ATOM 2242 C C . ALA A 1 273 ? 0.221 -4.195 8.077 1.00 93.44 273 ALA A C 1
ATOM 2244 O O . ALA A 1 273 ? 0.334 -4.217 9.298 1.00 93.44 273 ALA A O 1
ATOM 2245 N N . ARG A 1 274 ? -0.137 -5.276 7.364 1.00 92.56 274 ARG A N 1
ATOM 2246 C CA . ARG A 1 274 ? -0.351 -6.605 7.968 1.00 92.56 274 ARG A CA 1
ATOM 2247 C C . ARG A 1 274 ? 0.896 -7.114 8.685 1.00 92.56 274 ARG A C 1
ATOM 2249 O O . ARG A 1 274 ? 0.771 -7.612 9.796 1.00 92.56 274 ARG A O 1
ATOM 2256 N N . GLY A 1 275 ? 2.077 -6.948 8.090 1.00 89.31 275 GLY A N 1
ATOM 2257 C CA . GLY A 1 275 ? 3.345 -7.269 8.748 1.00 89.31 275 GLY A CA 1
ATOM 2258 C C . GLY A 1 275 ? 3.574 -6.435 10.010 1.00 89.31 275 GLY A C 1
ATOM 2259 O O . GLY A 1 275 ? 3.888 -6.980 11.061 1.00 89.31 275 GLY A O 1
ATOM 2260 N N . VAL A 1 276 ? 3.337 -5.120 9.933 1.00 87.75 276 VAL A N 1
ATOM 2261 C CA . VAL A 1 276 ? 3.499 -4.202 11.073 1.00 87.75 276 VAL A CA 1
ATOM 2262 C C . VAL A 1 276 ? 2.556 -4.574 12.222 1.00 87.75 276 VAL A C 1
ATOM 2264 O O . VAL A 1 276 ? 3.025 -4.737 13.343 1.00 87.75 276 VAL A O 1
ATOM 2267 N N . ILE A 1 277 ? 1.254 -4.745 11.968 1.00 88.75 277 ILE A N 1
ATOM 2268 C CA . ILE A 1 277 ? 0.262 -5.059 13.015 1.00 88.75 277 ILE A CA 1
ATOM 2269 C C . ILE A 1 277 ? 0.343 -6.508 13.510 1.00 88.75 277 ILE A C 1
ATOM 2271 O O . ILE A 1 277 ? 0.034 -6.764 14.671 1.00 88.75 277 ILE A O 1
ATOM 2275 N N . GLY A 1 278 ? 0.722 -7.449 12.640 1.00 83.75 278 GLY A N 1
ATOM 2276 C CA . GLY A 1 278 ? 0.859 -8.867 12.966 1.00 83.75 278 GLY A CA 1
ATOM 2277 C C . GLY A 1 278 ? 2.046 -9.134 13.887 1.00 83.75 278 GLY A C 1
ATOM 2278 O O . GLY A 1 278 ? 1.906 -9.872 14.855 1.00 83.75 278 GLY A O 1
ATOM 2279 N N . ASP A 1 279 ? 3.167 -8.443 13.660 1.00 72.19 279 ASP A N 1
ATOM 2280 C CA . ASP A 1 279 ? 4.340 -8.398 14.553 1.00 72.19 279 ASP A CA 1
ATOM 2281 C C . ASP A 1 279 ? 4.109 -7.492 15.788 1.00 72.19 279 ASP A C 1
ATOM 2283 O O . ASP A 1 279 ? 5.033 -7.112 16.504 1.00 72.19 279 ASP A O 1
ATOM 2287 N N . GLY A 1 280 ? 2.856 -7.098 16.040 1.00 58.59 280 GLY A N 1
ATOM 2288 C CA . GLY A 1 280 ? 2.425 -6.185 17.102 1.00 58.59 280 GLY A CA 1
ATOM 2289 C C . GLY A 1 280 ? 2.744 -6.617 18.536 1.00 58.59 280 GLY A C 1
ATOM 2290 O O . GLY A 1 280 ? 2.522 -5.822 19.446 1.00 58.59 280 GLY A O 1
ATOM 2291 N N . GLU A 1 281 ? 3.253 -7.834 18.744 1.00 50.94 281 GLU A N 1
ATOM 2292 C CA . GLU A 1 281 ? 3.763 -8.309 20.038 1.00 50.94 281 GLU A CA 1
ATOM 2293 C C . GLU A 1 281 ? 5.127 -7.688 20.395 1.00 50.94 281 GLU A C 1
ATOM 2295 O O . GLU A 1 281 ? 5.446 -7.580 21.572 1.00 50.94 281 GLU A O 1
ATOM 2300 N N . ASN A 1 282 ? 5.893 -7.201 19.407 1.00 50.06 282 ASN A N 1
ATOM 2301 C CA . ASN A 1 282 ? 7.244 -6.650 19.599 1.00 50.06 282 ASN A CA 1
ATOM 2302 C C . ASN A 1 282 ? 7.322 -5.117 19.454 1.00 50.06 282 ASN A C 1
ATOM 2304 O O . ASN A 1 282 ? 8.407 -4.557 19.267 1.00 50.06 282 ASN A O 1
ATOM 2308 N N . TRP A 1 283 ? 6.188 -4.409 19.476 1.00 57.25 283 TRP A N 1
ATOM 2309 C CA . TRP A 1 283 ? 6.181 -2.946 19.381 1.00 57.25 283 TRP A CA 1
ATOM 2310 C C . TRP A 1 283 ? 6.657 -2.320 20.694 1.00 57.25 283 TRP A C 1
ATOM 2312 O O . TRP A 1 283 ? 5.895 -2.132 21.638 1.00 57.25 283 TRP A O 1
ATOM 2322 N N . MET A 1 284 ? 7.938 -1.965 20.737 1.00 48.97 284 MET A N 1
ATOM 2323 C CA . MET A 1 284 ? 8.506 -1.172 21.822 1.00 48.97 284 MET A CA 1
ATOM 2324 C C . MET A 1 284 ? 8.428 0.310 21.458 1.00 48.97 284 MET A C 1
ATOM 2326 O O . MET A 1 284 ? 9.128 0.774 20.557 1.00 48.97 284 MET A O 1
ATOM 2330 N N . ILE A 1 285 ? 7.579 1.057 22.162 1.00 46.50 285 ILE A N 1
ATOM 2331 C CA . ILE A 1 285 ? 7.542 2.518 22.082 1.00 46.50 285 ILE A CA 1
ATOM 2332 C C . ILE A 1 285 ? 8.541 3.078 23.097 1.00 46.50 285 ILE A C 1
ATOM 2334 O O . ILE A 1 285 ? 8.270 3.090 24.292 1.00 46.50 285 ILE A O 1
ATOM 2338 N N . SER A 1 286 ? 9.687 3.545 22.588 1.00 42.38 286 SER A N 1
ATOM 2339 C CA . SER A 1 286 ? 10.802 4.183 23.310 1.00 42.38 286 SER A CA 1
ATOM 2340 C C . SER A 1 286 ? 11.489 3.335 24.401 1.00 42.38 286 SER A C 1
ATOM 2342 O O . SER A 1 286 ? 10.862 2.723 25.265 1.00 42.38 286 SER A O 1
ATOM 2344 N N . GLU A 1 287 ? 12.824 3.338 24.417 1.00 42.84 287 GLU A N 1
ATOM 2345 C CA . GLU A 1 287 ? 13.567 2.957 25.622 1.00 42.84 287 GLU A CA 1
ATOM 2346 C C . GLU A 1 287 ? 13.348 4.047 26.681 1.00 42.84 287 GLU A C 1
ATOM 2348 O O . GLU A 1 287 ? 13.999 5.089 26.639 1.00 42.84 287 GLU A O 1
ATOM 2353 N N . GLY A 1 288 ? 12.437 3.833 27.636 1.00 43.56 288 GLY A N 1
ATOM 2354 C CA . GLY A 1 288 ? 12.500 4.604 28.882 1.00 43.56 288 GLY A CA 1
ATOM 2355 C C . GLY A 1 288 ? 11.224 4.898 29.661 1.00 43.56 288 GLY A C 1
ATOM 2356 O O . GLY A 1 288 ? 11.363 5.295 30.815 1.00 43.56 288 GLY A O 1
ATOM 2357 N N . ALA A 1 289 ? 10.004 4.708 29.149 1.00 39.28 289 ALA A N 1
ATOM 2358 C CA . ALA A 1 289 ? 8.823 4.975 29.981 1.00 39.28 289 ALA A CA 1
ATOM 2359 C C . ALA A 1 289 ? 7.558 4.207 29.561 1.00 39.28 289 ALA A C 1
ATOM 2361 O O . ALA A 1 289 ? 6.935 4.521 28.559 1.00 39.28 289 ALA A O 1
ATOM 2362 N N . LEU A 1 290 ? 7.137 3.289 30.444 1.00 41.00 290 LEU A N 1
ATOM 2363 C CA . LEU A 1 290 ? 5.785 2.722 30.595 1.00 41.00 290 LEU A CA 1
ATOM 2364 C C . LEU A 1 290 ? 5.241 1.842 29.444 1.00 41.00 290 LEU A C 1
ATOM 2366 O O . LEU A 1 290 ? 4.554 2.330 28.560 1.00 41.00 290 LEU A O 1
ATOM 2370 N N . ASN A 1 291 ? 5.409 0.521 29.612 1.00 47.72 291 ASN A N 1
ATOM 2371 C CA . ASN A 1 291 ? 4.610 -0.604 29.086 1.00 47.72 291 ASN A CA 1
ATOM 2372 C C . ASN A 1 291 ? 4.341 -0.693 27.566 1.00 47.72 291 ASN A C 1
ATOM 2374 O O . ASN A 1 291 ? 3.700 0.162 26.971 1.00 47.72 291 ASN A O 1
ATOM 2378 N N . GLU A 1 292 ? 4.737 -1.841 27.005 1.00 60.81 292 GLU A N 1
ATOM 2379 C CA . GLU A 1 292 ? 4.409 -2.417 25.688 1.00 60.81 292 GLU A CA 1
ATOM 2380 C C . GLU A 1 292 ? 3.034 -1.984 25.139 1.00 60.81 292 GLU A C 1
ATOM 2382 O O . GLU A 1 292 ? 1.991 -2.512 25.529 1.00 60.81 292 GLU A O 1
ATOM 2387 N N . ILE A 1 293 ? 3.017 -1.014 24.222 1.00 65.56 293 ILE A N 1
ATOM 2388 C CA . ILE A 1 293 ? 1.806 -0.639 23.488 1.00 65.56 293 ILE A CA 1
ATOM 2389 C C . ILE A 1 293 ? 1.731 -1.530 22.258 1.00 65.56 293 ILE A C 1
ATOM 2391 O O . ILE A 1 293 ? 2.533 -1.404 21.333 1.00 65.56 293 ILE A O 1
ATOM 2395 N N . GLN A 1 294 ? 0.751 -2.426 22.237 1.00 76.81 294 GLN A N 1
ATOM 2396 C CA . GLN A 1 294 ? 0.575 -3.328 21.111 1.00 76.81 294 GLN A CA 1
ATOM 2397 C C . GLN A 1 294 ? -0.235 -2.649 20.009 1.00 76.81 294 GLN A C 1
ATOM 2399 O O . GLN A 1 294 ? -1.090 -1.801 20.268 1.00 76.81 294 GLN A O 1
ATOM 2404 N N . ALA A 1 295 ? -0.041 -3.077 18.760 1.00 79.38 295 ALA A N 1
ATOM 2405 C CA . ALA A 1 295 ? -0.794 -2.546 17.621 1.00 79.38 295 ALA A CA 1
ATOM 2406 C C . ALA A 1 295 ? -2.320 -2.584 17.851 1.00 79.38 295 ALA A C 1
ATOM 2408 O O . ALA A 1 295 ? -3.030 -1.647 17.489 1.00 79.38 295 ALA A O 1
ATOM 2409 N N . ARG A 1 296 ? -2.819 -3.635 18.521 1.00 83.50 296 ARG A N 1
ATOM 2410 C CA . ARG A 1 296 ? -4.238 -3.802 18.889 1.00 83.50 296 ARG A CA 1
ATOM 2411 C C . ARG A 1 296 ? -4.772 -2.745 19.860 1.00 83.50 296 ARG A C 1
ATOM 2413 O O . ARG A 1 296 ? -5.980 -2.521 19.914 1.00 83.50 296 ARG A O 1
ATOM 2420 N N . ASP A 1 297 ? -3.888 -2.101 20.614 1.00 83.44 297 ASP A N 1
ATOM 2421 C CA . ASP A 1 297 ? -4.242 -1.073 21.589 1.00 83.44 297 ASP A CA 1
ATOM 2422 C C . ASP A 1 297 ? -4.346 0.312 20.946 1.00 83.44 297 ASP A C 1
ATOM 2424 O O . ASP A 1 297 ? -4.860 1.239 21.575 1.00 83.44 297 ASP A O 1
ATOM 2428 N N . VAL A 1 298 ? -3.923 0.465 19.689 1.00 88.75 298 VAL A N 1
ATOM 2429 C CA . VAL A 1 298 ? -3.887 1.759 18.992 1.00 88.75 298 VAL A CA 1
ATOM 2430 C C . VAL A 1 298 ? -4.687 1.734 17.696 1.00 88.75 298 VAL A C 1
ATOM 2432 O O . VAL A 1 298 ? -5.442 2.665 17.422 1.00 88.75 298 VAL A O 1
ATOM 2435 N N . VAL A 1 299 ? -4.571 0.665 16.912 1.00 92.94 299 VAL A N 1
ATOM 2436 C CA . VAL A 1 299 ? -5.253 0.505 15.625 1.00 92.94 299 VAL A CA 1
ATOM 2437 C C . VAL A 1 299 ? -6.605 -0.169 15.842 1.00 92.94 299 VAL A C 1
ATOM 2439 O O . VAL A 1 299 ? -6.680 -1.210 16.485 1.00 92.94 299 VAL A O 1
ATOM 2442 N N . GLU A 1 300 ? -7.680 0.398 15.290 1.00 94.06 300 GLU A N 1
ATOM 2443 C CA . GLU A 1 300 ? -9.027 -0.194 15.358 1.00 94.06 300 GLU A CA 1
ATOM 2444 C C . GLU A 1 300 ? -9.513 -0.771 14.024 1.00 94.06 300 GLU A C 1
ATOM 2446 O O . GLU A 1 300 ? -10.352 -1.674 14.014 1.00 94.06 300 GLU A O 1
ATOM 2451 N N . ALA A 1 301 ? -8.976 -0.301 12.891 1.00 96.81 301 ALA A N 1
ATOM 2452 C CA . ALA A 1 301 ? -9.291 -0.870 11.585 1.00 96.81 301 ALA A CA 1
ATOM 2453 C C . ALA A 1 301 ? -8.167 -0.705 10.551 1.00 96.81 301 ALA A C 1
ATOM 2455 O O . ALA A 1 301 ? -7.373 0.236 10.598 1.00 96.81 301 ALA A O 1
ATOM 2456 N N . VAL A 1 302 ? -8.159 -1.609 9.572 1.00 98.00 302 VAL A N 1
ATOM 2457 C CA . VAL A 1 302 ? -7.314 -1.579 8.377 1.00 98.00 302 VAL A CA 1
ATOM 2458 C C . VAL A 1 302 ? -8.202 -1.681 7.141 1.00 98.00 302 VAL A C 1
ATOM 2460 O O . VAL A 1 302 ? -8.939 -2.654 6.968 1.00 98.00 302 VAL A O 1
ATOM 2463 N N . VAL A 1 303 ? -8.109 -0.687 6.262 1.00 98.56 303 VAL A N 1
ATOM 2464 C CA . VAL A 1 303 ? -8.730 -0.677 4.934 1.00 98.56 303 VAL A CA 1
ATOM 2465 C C . VAL A 1 303 ? -7.627 -0.837 3.907 1.00 98.56 303 VAL A C 1
ATOM 2467 O O . VAL A 1 303 ? -6.684 -0.058 3.899 1.00 98.56 303 VAL A O 1
ATOM 2470 N N . THR A 1 304 ? -7.738 -1.819 3.022 1.00 98.50 304 THR A N 1
ATOM 2471 C CA . THR A 1 304 ? -6.772 -2.017 1.935 1.00 98.50 304 THR A CA 1
ATOM 2472 C C . THR A 1 304 ? -7.407 -1.726 0.584 1.00 98.50 304 THR A C 1
ATOM 2474 O O . THR A 1 304 ? -8.544 -2.123 0.343 1.00 98.50 304 THR A O 1
ATOM 2477 N N . LEU A 1 305 ? -6.687 -1.011 -0.278 1.00 98.06 305 LEU A N 1
ATOM 2478 C CA . LEU A 1 305 ? -7.138 -0.530 -1.581 1.00 98.06 305 LEU A CA 1
ATOM 2479 C C . LEU A 1 305 ? -6.229 -1.135 -2.656 1.00 98.06 305 LEU A C 1
ATOM 2481 O O . LEU A 1 305 ? -5.059 -0.758 -2.753 1.00 98.06 305 LEU A O 1
ATOM 2485 N N . GLY A 1 306 ? -6.739 -2.103 -3.422 1.00 95.88 306 GLY A N 1
ATOM 2486 C CA . GLY A 1 306 ? -5.976 -2.770 -4.482 1.00 95.88 306 GLY A CA 1
ATOM 2487 C C . GLY A 1 306 ? -4.702 -3.467 -3.989 1.00 95.88 306 GLY A C 1
ATOM 2488 O O . GLY A 1 306 ? -3.713 -3.518 -4.707 1.00 95.88 306 GLY A O 1
ATOM 2489 N N . THR A 1 307 ? -4.660 -3.940 -2.743 1.00 96.44 307 THR A N 1
ATOM 2490 C CA . THR A 1 307 ? -3.466 -4.589 -2.175 1.00 96.44 307 THR A CA 1
ATOM 2491 C C . THR A 1 307 ? -3.352 -6.038 -2.644 1.00 96.44 307 THR A C 1
ATOM 2493 O O . THR A 1 307 ? -4.304 -6.778 -2.431 1.00 96.44 307 THR A O 1
ATOM 2496 N N . PRO A 1 308 ? -2.204 -6.496 -3.178 1.00 93.00 308 PRO A N 1
ATOM 2497 C CA . PRO A 1 308 ? -1.982 -7.916 -3.436 1.00 93.00 308 PRO A CA 1
ATOM 2498 C C . PRO A 1 308 ? -1.703 -8.615 -2.102 1.00 93.00 308 PRO A C 1
ATOM 2500 O O . PRO A 1 308 ? -0.633 -8.450 -1.527 1.00 93.00 308 PRO A O 1
ATOM 2503 N N . HIS A 1 309 ? -2.688 -9.323 -1.555 1.00 92.81 309 HIS A N 1
ATOM 2504 C CA . HIS A 1 309 ? -2.566 -10.002 -0.261 1.00 92.81 309 HIS A CA 1
ATOM 2505 C C . HIS A 1 309 ? -2.111 -11.443 -0.379 1.00 92.81 309 HIS A C 1
ATOM 2507 O O . HIS A 1 309 ? -1.427 -11.924 0.521 1.00 92.81 309 HIS A O 1
ATOM 2513 N N . LEU A 1 310 ? -2.562 -12.127 -1.430 1.00 88.06 310 LEU A N 1
ATOM 2514 C CA . LEU A 1 310 ? -2.348 -13.558 -1.581 1.00 88.06 310 LEU A CA 1
ATOM 2515 C C . LEU A 1 310 ? -1.159 -13.827 -2.510 1.00 88.06 310 LEU A C 1
ATOM 2517 O O . LEU A 1 310 ? -1.107 -13.231 -3.594 1.00 88.06 310 LEU A O 1
ATOM 2521 N N . PRO A 1 311 ? -0.236 -14.717 -2.108 1.00 81.75 311 PRO A N 1
ATOM 2522 C CA . PRO A 1 311 ? 0.831 -15.204 -2.975 1.00 81.75 311 PRO A CA 1
ATOM 2523 C C . PRO A 1 311 ? 0.260 -16.059 -4.127 1.00 81.75 311 PRO A C 1
ATOM 2525 O O . PRO A 1 311 ? -0.907 -16.469 -4.075 1.00 81.75 311 PRO A O 1
ATOM 2528 N N . PRO A 1 312 ? 1.064 -16.361 -5.160 1.00 73.25 312 PRO A N 1
ATOM 2529 C CA . PRO A 1 312 ? 0.663 -17.294 -6.212 1.00 73.25 312 PRO A CA 1
ATOM 2530 C C . PRO A 1 312 ? 0.405 -18.702 -5.654 1.00 73.25 312 PRO A C 1
ATOM 2532 O O . PRO A 1 312 ? 1.124 -19.175 -4.773 1.00 73.25 312 PRO A O 1
ATOM 2535 N N . GLU A 1 313 ? -0.603 -19.402 -6.189 1.00 69.06 313 GLU A N 1
ATOM 2536 C CA . GLU A 1 313 ? -1.021 -20.731 -5.699 1.00 69.06 313 GLU A CA 1
ATOM 2537 C C . GLU A 1 313 ? 0.079 -21.798 -5.816 1.00 69.06 313 GLU A C 1
ATOM 2539 O O . GLU A 1 313 ? 0.184 -22.692 -4.977 1.00 69.06 313 GLU A O 1
ATOM 2544 N N . ASP A 1 314 ? 0.924 -21.689 -6.838 1.00 67.38 314 ASP A N 1
ATOM 2545 C CA . ASP A 1 314 ? 2.058 -22.582 -7.080 1.00 67.38 314 ASP A CA 1
ATOM 2546 C C . ASP A 1 314 ? 3.327 -22.166 -6.315 1.00 67.38 314 ASP A C 1
ATOM 2548 O O . ASP A 1 314 ? 4.386 -22.771 -6.500 1.00 67.38 314 ASP A O 1
ATOM 2552 N N . LYS A 1 315 ? 3.225 -21.148 -5.444 1.00 62.19 315 LYS A N 1
ATOM 2553 C CA . LYS A 1 315 ? 4.336 -20.551 -4.686 1.00 62.19 315 LYS A CA 1
ATOM 2554 C C . LYS A 1 315 ? 5.507 -20.124 -5.577 1.00 62.19 315 LYS A C 1
ATOM 2556 O O . LYS A 1 315 ? 6.661 -20.129 -5.141 1.00 62.19 315 LYS A O 1
ATOM 2561 N N . THR A 1 316 ? 5.226 -19.778 -6.833 1.00 61.69 316 THR A N 1
ATOM 2562 C CA . THR A 1 316 ? 6.224 -19.208 -7.737 1.00 61.69 316 THR A CA 1
ATOM 2563 C C . THR A 1 316 ? 6.632 -17.796 -7.316 1.00 61.69 316 THR A C 1
ATOM 2565 O O . THR A 1 316 ? 6.126 -17.210 -6.361 1.00 61.69 316 THR A O 1
ATOM 2568 N N . GLN A 1 317 ? 7.641 -17.263 -8.000 1.00 65.81 317 GLN A N 1
ATOM 2569 C CA . GLN A 1 317 ? 8.258 -15.984 -7.675 1.00 65.81 317 GLN A CA 1
ATOM 2570 C C . GLN A 1 317 ? 7.276 -14.821 -7.903 1.00 65.81 317 GLN A C 1
ATOM 2572 O O . GLN A 1 317 ? 6.866 -14.579 -9.035 1.00 65.81 317 GLN A O 1
ATOM 2577 N N . ASP A 1 318 ? 6.963 -14.064 -6.848 1.00 70.69 318 ASP A N 1
ATOM 2578 C CA . ASP A 1 318 ? 6.220 -12.800 -6.933 1.00 70.69 318 ASP A CA 1
ATOM 2579 C C . ASP A 1 318 ? 7.156 -11.570 -6.888 1.00 70.69 318 ASP A C 1
ATOM 2581 O O . ASP A 1 318 ? 8.348 -11.665 -6.561 1.00 70.69 318 ASP A O 1
ATOM 2585 N N . ALA A 1 319 ? 6.614 -10.384 -7.193 1.00 67.00 319 ALA A N 1
ATOM 2586 C CA . ALA A 1 319 ? 7.365 -9.124 -7.162 1.00 67.00 319 ALA A CA 1
ATOM 2587 C C . ALA A 1 319 ? 7.901 -8.738 -5.770 1.00 67.00 319 ALA A C 1
ATOM 2589 O O . ALA A 1 319 ? 8.772 -7.872 -5.671 1.00 67.00 319 ALA A O 1
ATOM 2590 N N . THR A 1 320 ? 7.400 -9.360 -4.702 1.00 70.81 320 THR A N 1
ATOM 2591 C CA . THR A 1 320 ? 7.825 -9.121 -3.316 1.00 70.81 320 THR A CA 1
ATOM 2592 C C . THR A 1 320 ? 8.920 -10.078 -2.852 1.00 70.81 320 THR A C 1
ATOM 2594 O O . THR A 1 320 ? 9.353 -9.994 -1.704 1.00 70.81 320 THR A O 1
ATOM 2597 N N . ARG A 1 321 ? 9.386 -10.970 -3.739 1.00 73.31 321 ARG A N 1
ATOM 2598 C CA . ARG A 1 321 ? 10.411 -11.984 -3.459 1.00 73.31 321 ARG A CA 1
ATOM 2599 C C . ARG A 1 321 ? 10.038 -12.878 -2.263 1.00 73.31 321 ARG A C 1
ATOM 2601 O O . ARG A 1 321 ? 10.886 -13.192 -1.436 1.00 73.31 321 ARG A O 1
ATOM 2608 N N . GLY A 1 322 ? 8.771 -13.298 -2.182 1.00 76.31 322 GLY A N 1
ATOM 2609 C CA . GLY A 1 322 ? 8.287 -14.256 -1.175 1.00 76.31 322 GLY A CA 1
ATOM 2610 C C . GLY A 1 322 ? 7.752 -13.632 0.118 1.00 76.31 322 GLY A C 1
ATOM 2611 O O . GLY A 1 322 ? 7.269 -14.352 0.994 1.00 76.31 322 GLY A O 1
ATOM 2612 N N . LEU A 1 323 ? 7.765 -12.301 0.243 1.00 81.88 323 LEU A N 1
ATOM 2613 C CA . LEU A 1 323 ? 7.212 -11.622 1.418 1.00 81.88 323 LEU A CA 1
ATOM 2614 C C . LEU A 1 323 ? 5.691 -11.738 1.521 1.00 81.88 323 LEU A C 1
ATOM 2616 O O . LEU A 1 323 ? 5.184 -11.849 2.635 1.00 81.88 323 LEU A O 1
ATOM 2620 N N . LEU A 1 324 ? 4.960 -11.752 0.399 1.00 86.00 324 LEU A N 1
ATOM 2621 C CA . LEU A 1 324 ? 3.514 -12.003 0.430 1.00 86.00 324 LEU A CA 1
ATOM 2622 C C . LEU A 1 324 ? 3.206 -13.371 1.030 1.00 86.00 324 LEU A C 1
ATOM 2624 O O . LEU A 1 324 ? 2.358 -13.464 1.912 1.00 86.00 324 LEU A O 1
ATOM 2628 N N . GLN A 1 325 ? 3.944 -14.407 0.617 1.00 86.06 325 GLN A N 1
ATOM 2629 C CA . GLN A 1 325 ? 3.820 -15.743 1.197 1.00 86.06 325 GLN A CA 1
ATOM 2630 C C . GLN A 1 325 ? 4.150 -15.728 2.691 1.00 86.06 325 GLN A C 1
ATOM 2632 O O . GLN A 1 325 ? 3.383 -16.256 3.491 1.00 86.06 325 GLN A O 1
ATOM 2637 N N . ASN A 1 326 ? 5.248 -15.075 3.085 1.00 86.62 326 ASN A N 1
ATOM 2638 C CA . ASN A 1 326 ? 5.633 -14.971 4.490 1.00 86.62 326 ASN A CA 1
ATOM 2639 C C . ASN A 1 326 ? 4.544 -14.312 5.354 1.00 86.62 326 ASN A C 1
ATOM 2641 O O . ASN A 1 326 ? 4.233 -14.812 6.435 1.00 86.62 326 ASN A O 1
ATOM 2645 N N . ILE A 1 327 ? 3.960 -13.210 4.881 1.00 89.38 327 ILE A N 1
ATOM 2646 C CA . ILE A 1 327 ? 2.900 -12.491 5.594 1.00 89.38 327 ILE A CA 1
ATOM 2647 C C . ILE A 1 327 ? 1.607 -13.296 5.619 1.00 89.38 327 ILE A C 1
ATOM 2649 O O . ILE A 1 327 ? 0.922 -13.288 6.639 1.00 89.38 327 ILE A O 1
ATOM 2653 N N . ASP A 1 328 ? 1.253 -13.976 4.531 1.00 90.25 328 ASP A N 1
ATOM 2654 C CA . ASP A 1 328 ? 0.032 -14.775 4.499 1.00 90.25 328 ASP A CA 1
ATOM 2655 C C . ASP A 1 328 ? 0.120 -16.001 5.414 1.00 90.25 328 ASP A C 1
ATOM 2657 O O . ASP A 1 328 ? -0.827 -16.277 6.147 1.00 90.25 328 ASP A O 1
ATOM 2661 N N . ASP A 1 329 ? 1.284 -16.655 5.469 1.00 89.12 329 ASP A N 1
ATOM 2662 C CA . ASP A 1 329 ? 1.526 -17.790 6.364 1.00 89.12 329 ASP A CA 1
ATOM 2663 C C . ASP A 1 329 ? 1.544 -17.372 7.842 1.00 89.12 329 ASP A C 1
ATOM 2665 O O . ASP A 1 329 ? 0.993 -18.069 8.696 1.00 89.12 329 ASP A O 1
ATOM 2669 N N . ARG A 1 330 ? 2.184 -16.239 8.169 1.00 87.25 330 ARG A N 1
ATOM 2670 C CA . ARG A 1 330 ? 2.333 -15.777 9.562 1.00 87.25 330 ARG A CA 1
ATOM 2671 C C . ARG A 1 330 ? 1.112 -15.041 10.087 1.00 87.25 330 ARG A C 1
ATOM 2673 O O . ARG A 1 330 ? 0.735 -15.222 11.242 1.00 87.25 330 ARG A O 1
ATOM 2680 N N . TYR A 1 331 ? 0.502 -14.211 9.247 1.00 90.00 331 TYR A N 1
ATOM 2681 C CA . TYR A 1 331 ? -0.570 -13.294 9.621 1.00 90.00 331 TYR A CA 1
ATOM 2682 C C . TYR A 1 331 ? -1.800 -13.469 8.716 1.00 90.00 331 TYR A C 1
ATOM 2684 O O . TYR A 1 331 ? -2.242 -12.500 8.084 1.00 90.00 331 TYR A O 1
ATOM 2692 N N . PRO A 1 332 ? -2.383 -14.681 8.628 1.00 91.44 332 PRO A N 1
ATOM 2693 C CA . PRO A 1 332 ? -3.446 -14.991 7.676 1.00 91.44 332 PRO A CA 1
ATOM 2694 C C . PRO A 1 332 ? -4.725 -14.190 7.934 1.00 91.44 332 PRO A C 1
ATOM 2696 O O . PRO A 1 332 ? -5.193 -14.047 9.069 1.00 91.44 332 PRO A O 1
ATOM 2699 N N . GLY A 1 333 ? -5.350 -13.726 6.849 1.00 90.12 333 GLY A N 1
ATOM 2700 C CA . GLY A 1 333 ? -6.650 -13.058 6.895 1.00 90.12 333 GLY A CA 1
ATOM 2701 C C . GLY A 1 333 ? -6.686 -11.837 7.825 1.00 90.12 333 GLY A C 1
ATOM 2702 O O . GLY A 1 333 ? -5.743 -11.052 7.895 1.00 90.12 333 GLY A O 1
ATOM 2703 N N . GLY A 1 334 ? -7.799 -11.672 8.548 1.00 89.12 334 GLY A N 1
ATOM 2704 C CA . GLY A 1 334 ? -7.895 -10.724 9.662 1.00 89.12 334 GLY A CA 1
ATOM 2705 C C . GLY A 1 334 ? -7.261 -11.322 10.915 1.00 89.12 334 GLY A C 1
ATOM 2706 O O . GLY A 1 334 ? -7.977 -11.853 11.772 1.00 89.12 334 GLY A O 1
ATOM 2707 N N . PHE A 1 335 ? -5.928 -11.322 10.963 1.00 91.50 335 PHE A N 1
ATOM 2708 C CA . PHE A 1 335 ? -5.137 -12.018 11.981 1.00 91.50 335 PHE A CA 1
ATOM 2709 C C . PHE A 1 335 ? -5.428 -11.499 13.397 1.00 91.50 335 PHE A C 1
ATOM 2711 O O . PHE A 1 335 ? -5.860 -12.258 14.266 1.00 91.50 335 PHE A O 1
ATOM 2718 N N . VAL A 1 336 ? -5.294 -10.185 13.606 1.00 90.75 336 VAL A N 1
ATOM 2719 C CA . VAL A 1 336 ? -5.553 -9.534 14.900 1.00 90.75 336 VAL A CA 1
ATOM 2720 C C . VAL A 1 336 ? -7.059 -9.332 15.097 1.00 90.75 336 VAL A C 1
ATOM 2722 O O . VAL A 1 336 ? -7.639 -8.401 14.549 1.00 90.75 336 VAL A O 1
ATOM 2725 N N . LYS A 1 337 ? -7.713 -10.193 15.883 1.00 89.50 337 LYS A N 1
ATOM 2726 C CA . LYS A 1 337 ? -9.190 -10.253 15.978 1.00 89.50 337 LYS A CA 1
ATOM 2727 C C . LYS A 1 337 ? -9.873 -9.000 16.526 1.00 89.50 337 LYS A C 1
ATOM 2729 O O . LYS A 1 337 ? -11.039 -8.783 16.220 1.00 89.50 337 LYS A O 1
ATOM 2734 N N . SER A 1 338 ? -9.166 -8.187 17.303 1.00 89.69 338 SER A N 1
ATOM 2735 C CA . SER A 1 338 ? -9.675 -6.923 17.846 1.00 89.69 338 SER A CA 1
ATOM 2736 C C . SER A 1 338 ? -9.607 -5.751 16.857 1.00 89.69 338 SER A C 1
ATOM 2738 O O . SER A 1 338 ? -10.036 -4.655 17.205 1.00 89.69 338 SER A O 1
ATOM 2740 N N . ILE A 1 339 ? -9.067 -5.965 15.652 1.00 93.50 339 ILE A N 1
ATOM 2741 C CA . ILE A 1 339 ? -8.968 -4.970 14.580 1.00 93.50 339 ILE A CA 1
ATOM 2742 C C . ILE A 1 339 ? -9.960 -5.334 13.472 1.00 93.50 339 ILE A C 1
ATOM 2744 O O . ILE A 1 339 ? -10.059 -6.489 13.058 1.00 93.50 339 ILE A O 1
ATOM 2748 N N . GLY A 1 340 ? -10.682 -4.342 12.953 1.00 95.81 340 GLY A N 1
ATOM 2749 C CA . GLY A 1 340 ? -11.540 -4.508 11.782 1.00 95.81 340 GLY A CA 1
ATOM 2750 C C . GLY A 1 340 ? -10.736 -4.560 10.480 1.00 95.81 340 GLY A C 1
ATOM 2751 O O . GLY A 1 340 ? -9.879 -3.714 10.252 1.00 95.81 340 GLY A O 1
ATOM 2752 N N . TYR A 1 341 ? -11.031 -5.509 9.590 1.00 97.44 341 TYR A N 1
ATOM 2753 C CA . TYR A 1 341 ? -10.347 -5.630 8.294 1.00 97.44 341 TYR A CA 1
ATOM 2754 C C . TYR A 1 341 ? -11.318 -5.440 7.135 1.00 97.44 341 TYR A C 1
ATOM 2756 O O . TYR A 1 341 ? -12.363 -6.097 7.069 1.00 97.44 341 TYR A O 1
ATOM 2764 N N . ILE A 1 342 ? -10.939 -4.574 6.197 1.00 98.50 342 ILE A N 1
ATOM 2765 C CA . ILE A 1 342 ? -11.680 -4.290 4.970 1.00 98.50 342 ILE A CA 1
ATOM 2766 C C . ILE A 1 342 ? -10.718 -4.395 3.784 1.00 98.50 342 ILE A C 1
ATOM 2768 O O . ILE A 1 342 ? -9.636 -3.807 3.775 1.00 98.50 342 ILE A O 1
ATOM 2772 N N . THR A 1 343 ? -11.115 -5.146 2.763 1.00 98.44 343 THR A N 1
ATOM 2773 C CA . THR A 1 343 ? -10.371 -5.284 1.506 1.00 98.44 343 THR A CA 1
ATOM 2774 C C . THR A 1 343 ? -11.218 -4.743 0.368 1.00 98.44 343 THR A C 1
ATOM 2776 O O . THR A 1 343 ? -12.347 -5.188 0.164 1.00 98.44 343 THR A O 1
ATOM 2779 N N . VAL A 1 344 ? -10.689 -3.759 -0.351 1.00 98.44 344 VAL A N 1
ATOM 2780 C CA . VAL A 1 344 ? -11.343 -3.103 -1.481 1.00 98.44 344 VAL A CA 1
ATOM 2781 C C . VAL A 1 344 ? -10.560 -3.438 -2.744 1.00 98.44 344 VAL A C 1
ATOM 2783 O O . VAL A 1 344 ? -9.377 -3.115 -2.845 1.00 98.44 344 VAL A O 1
ATOM 2786 N N . ALA A 1 345 ? -11.222 -4.076 -3.704 1.00 97.75 345 ALA A N 1
ATOM 2787 C CA . ALA A 1 345 ? -10.634 -4.487 -4.974 1.00 97.75 345 ALA A CA 1
ATOM 2788 C C . ALA A 1 345 ? -11.389 -3.862 -6.149 1.00 97.75 345 ALA A C 1
ATOM 2790 O O . ALA A 1 345 ? -12.617 -3.808 -6.154 1.00 97.75 345 ALA A O 1
ATOM 2791 N N . GLY A 1 346 ? -10.667 -3.401 -7.161 1.00 95.94 346 GLY A N 1
ATOM 2792 C CA . GLY A 1 346 ? -11.215 -2.976 -8.440 1.00 95.94 346 GLY A CA 1
ATOM 2793 C C . GLY A 1 346 ? -11.321 -4.160 -9.395 1.00 95.94 346 GLY A C 1
ATOM 2794 O O . GLY A 1 346 ? -10.495 -5.064 -9.359 1.00 95.94 346 GLY A O 1
ATOM 2795 N N . SER A 1 347 ? -12.342 -4.161 -10.249 1.00 95.69 347 SER A N 1
ATOM 2796 C CA . SER A 1 347 ? -12.548 -5.171 -11.307 1.00 95.69 347 SER A CA 1
ATOM 2797 C C . SER A 1 347 ? -12.824 -4.527 -12.667 1.00 95.69 347 SER A C 1
ATOM 2799 O O . SER A 1 347 ? -13.546 -5.066 -13.500 1.00 95.69 347 SER A O 1
ATOM 2801 N N . ALA A 1 348 ? -12.267 -3.336 -12.884 1.00 90.94 348 ALA A N 1
ATOM 2802 C CA . ALA A 1 348 ? -12.520 -2.534 -14.074 1.00 90.94 348 ALA A CA 1
ATOM 2803 C C . ALA A 1 348 ? -11.819 -3.048 -15.338 1.00 90.94 348 ALA A C 1
ATOM 2805 O O . ALA A 1 348 ? -12.219 -2.673 -16.442 1.00 90.94 348 ALA A O 1
ATOM 2806 N N . ILE A 1 349 ? -10.741 -3.824 -15.190 1.00 88.44 349 ILE A N 1
ATOM 2807 C CA . ILE A 1 349 ? -9.852 -4.193 -16.291 1.00 88.44 349 ILE A CA 1
ATOM 2808 C C . ILE A 1 349 ? -9.616 -5.703 -16.283 1.00 88.44 349 ILE A C 1
ATOM 2810 O O . ILE A 1 349 ? -9.043 -6.250 -15.340 1.00 88.44 349 ILE A O 1
ATOM 2814 N N . GLU A 1 350 ? -10.017 -6.357 -17.369 1.00 93.75 350 GLU A N 1
ATOM 2815 C CA . GLU A 1 350 ? -9.670 -7.748 -17.656 1.00 93.75 350 GLU A CA 1
ATOM 2816 C C . GLU A 1 350 ? -8.272 -7.821 -18.280 1.00 93.75 350 GLU A C 1
ATOM 2818 O O . GLU A 1 350 ? -7.944 -7.067 -19.205 1.00 93.75 350 GLU A O 1
ATOM 2823 N N . GLY A 1 351 ? -7.426 -8.713 -17.771 1.00 88.88 351 GLY A N 1
ATOM 2824 C CA . GLY A 1 351 ? -6.133 -8.988 -18.376 1.00 88.88 351 GLY A CA 1
ATOM 2825 C C . GLY A 1 351 ? -6.295 -9.835 -19.635 1.00 88.88 351 GLY A C 1
ATOM 2826 O O . GLY A 1 351 ? -6.919 -10.889 -19.624 1.00 88.88 351 GLY A O 1
ATOM 2827 N N . SER A 1 352 ? -5.718 -9.390 -20.749 1.00 88.25 352 SER A N 1
ATOM 2828 C CA . SER A 1 352 ? -5.865 -10.063 -22.041 1.00 88.25 352 SER A CA 1
ATOM 2829 C C . SER A 1 352 ? -4.654 -9.832 -22.937 1.00 88.25 352 SER A C 1
ATOM 2831 O O . SER A 1 352 ? -4.185 -8.706 -23.099 1.00 88.25 352 SER A O 1
ATOM 2833 N N . LEU A 1 353 ? -4.150 -10.894 -23.570 1.00 84.12 353 LEU A N 1
ATOM 2834 C CA . LEU A 1 353 ? -3.065 -10.783 -24.553 1.00 84.12 353 LEU A CA 1
ATOM 2835 C C . LEU A 1 353 ? -3.561 -10.359 -25.942 1.00 84.12 353 LEU A C 1
ATOM 2837 O O . LEU A 1 353 ? -2.747 -10.019 -26.803 1.00 84.12 353 LEU A O 1
ATOM 2841 N N . THR A 1 354 ? -4.872 -10.349 -26.174 1.00 81.62 354 THR A N 1
ATOM 2842 C CA . THR A 1 354 ? -5.475 -9.989 -27.465 1.00 81.62 354 THR A CA 1
ATOM 2843 C C . THR A 1 354 ? -6.149 -8.619 -27.434 1.00 81.62 354 THR A C 1
ATOM 2845 O O . THR A 1 354 ? -6.145 -7.925 -28.453 1.00 81.62 354 THR A O 1
ATOM 2848 N N . ASP A 1 355 ? -6.620 -8.164 -26.270 1.00 72.06 355 ASP A N 1
ATOM 2849 C CA . ASP A 1 355 ? -7.454 -6.962 -26.156 1.00 72.06 355 ASP A CA 1
ATOM 2850 C C . ASP A 1 355 ? -6.635 -5.697 -25.876 1.00 72.06 355 ASP A C 1
ATOM 2852 O O . ASP A 1 355 ? -6.537 -5.179 -24.761 1.00 72.06 355 ASP A O 1
ATOM 2856 N N . GLY A 1 356 ? -6.047 -5.162 -26.947 1.00 76.31 356 GLY A N 1
ATOM 2857 C CA . GLY A 1 356 ? -5.422 -3.840 -26.944 1.00 76.31 356 GLY A CA 1
ATOM 2858 C C . GLY A 1 356 ? -4.243 -3.693 -25.972 1.00 76.31 356 GLY A C 1
ATOM 2859 O O . GLY A 1 356 ? -3.663 -4.660 -25.487 1.00 76.31 356 GLY A O 1
ATOM 2860 N N . ILE A 1 357 ? -3.819 -2.448 -25.730 1.00 72.00 357 ILE A N 1
ATOM 2861 C CA . ILE A 1 357 ? -2.655 -2.166 -24.869 1.00 72.00 357 ILE A CA 1
ATOM 2862 C C . ILE A 1 357 ? -2.990 -2.245 -23.374 1.00 72.00 357 ILE A C 1
ATOM 2864 O O . ILE A 1 357 ? -2.115 -2.568 -22.576 1.00 72.00 357 ILE A O 1
ATOM 2868 N N . VAL A 1 358 ? -4.240 -1.953 -23.000 1.00 76.06 358 VAL A N 1
ATOM 2869 C CA . VAL A 1 358 ? -4.699 -1.933 -21.604 1.00 76.06 358 VAL A CA 1
ATOM 2870 C C . VAL A 1 358 ? -4.781 -3.354 -21.055 1.00 76.06 358 VAL A C 1
ATOM 2872 O O . VAL A 1 358 ? -4.125 -3.637 -20.056 1.00 76.06 358 VAL A O 1
ATOM 2875 N N . GLY A 1 359 ? -5.471 -4.263 -21.757 1.00 78.12 359 GLY A N 1
ATOM 2876 C CA . GLY A 1 359 ? -5.573 -5.669 -21.360 1.00 78.12 359 GLY A CA 1
ATOM 2877 C C . GLY A 1 359 ? -4.207 -6.349 -21.277 1.00 78.12 359 GLY A C 1
ATOM 2878 O O . GLY A 1 359 ? -3.927 -7.048 -20.305 1.00 78.12 359 GLY A O 1
ATOM 2879 N N . LYS A 1 360 ? -3.301 -6.067 -22.227 1.00 77.19 360 LYS A N 1
ATOM 2880 C CA . LYS A 1 360 ? -1.929 -6.609 -22.210 1.00 77.19 360 LYS A CA 1
ATOM 2881 C C . LYS A 1 360 ? -1.136 -6.142 -20.995 1.00 77.19 360 LYS A C 1
ATOM 2883 O O . LYS A 1 360 ? -0.414 -6.924 -20.385 1.00 77.19 360 LYS A O 1
ATOM 2888 N N . ARG A 1 361 ? -1.249 -4.855 -20.652 1.00 76.75 361 ARG A N 1
ATOM 2889 C CA . ARG A 1 361 ? -0.577 -4.286 -19.476 1.00 76.75 361 ARG A CA 1
ATOM 2890 C C . ARG A 1 361 ? -1.135 -4.859 -18.183 1.00 76.75 361 ARG A C 1
ATOM 2892 O O . ARG A 1 361 ? -0.341 -5.188 -17.313 1.00 76.75 361 ARG A O 1
ATOM 2899 N N . ALA A 1 362 ? -2.453 -5.010 -18.091 1.00 80.56 362 ALA A N 1
ATOM 2900 C CA . ALA A 1 362 ? -3.101 -5.625 -16.943 1.00 80.56 362 ALA A CA 1
ATOM 2901 C C . ALA A 1 362 ? -2.661 -7.084 -16.773 1.00 80.56 362 ALA A C 1
ATOM 2903 O O . ALA A 1 362 ? -2.158 -7.426 -15.712 1.00 80.56 362 ALA A O 1
ATOM 2904 N N . ALA A 1 363 ? -2.712 -7.900 -17.833 1.00 80.88 363 ALA A N 1
ATOM 2905 C CA . ALA A 1 363 ? -2.261 -9.293 -17.781 1.00 80.88 363 ALA A CA 1
ATOM 2906 C C . ALA A 1 363 ? -0.804 -9.420 -17.305 1.00 80.88 363 ALA A C 1
ATOM 2908 O O . ALA A 1 363 ? -0.506 -10.212 -16.413 1.00 80.88 363 ALA A O 1
ATOM 2909 N N . ASN A 1 364 ? 0.095 -8.596 -17.852 1.00 78.19 364 ASN A N 1
ATOM 2910 C CA . ASN A 1 364 ? 1.495 -8.586 -17.430 1.00 78.19 364 ASN A CA 1
ATOM 2911 C C . ASN A 1 364 ? 1.659 -8.109 -15.982 1.00 78.19 364 ASN A C 1
ATOM 2913 O O . ASN A 1 364 ? 2.492 -8.643 -15.258 1.00 78.19 364 ASN A O 1
ATOM 2917 N N . SER A 1 365 ? 0.898 -7.096 -15.561 1.00 81.06 365 SER A N 1
ATOM 2918 C CA . SER A 1 365 ? 0.995 -6.563 -14.203 1.00 81.06 365 SER A CA 1
ATOM 2919 C C . SER A 1 365 ? 0.465 -7.548 -13.170 1.00 81.06 365 SER A C 1
ATOM 2921 O O . SER A 1 365 ? 1.118 -7.739 -12.153 1.00 81.06 365 SER A O 1
ATOM 2923 N N . TYR A 1 366 ? -0.672 -8.195 -13.435 1.00 85.44 366 TYR A N 1
ATOM 2924 C CA . TYR A 1 366 ? -1.224 -9.225 -12.558 1.00 85.44 366 TYR A CA 1
ATOM 2925 C C . TYR A 1 366 ? -0.207 -10.349 -12.372 1.00 85.44 366 TYR A C 1
ATOM 2927 O O . TYR A 1 366 ? 0.159 -10.651 -11.241 1.00 85.44 366 TYR A O 1
ATOM 29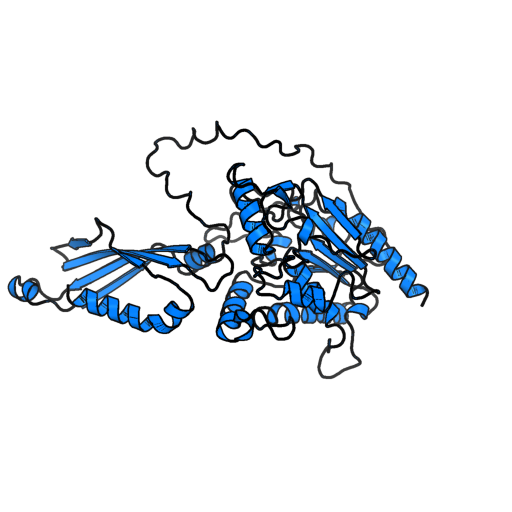35 N N . GLN A 1 367 ? 0.366 -10.847 -13.472 1.00 82.56 367 GLN A N 1
ATOM 2936 C CA . GLN A 1 367 ? 1.414 -11.862 -13.410 1.00 82.56 367 GLN A CA 1
ATOM 2937 C C . GLN A 1 367 ? 2.652 -11.409 -12.648 1.00 82.56 367 GLN A C 1
ATOM 2939 O O . GLN A 1 367 ? 3.177 -12.159 -11.832 1.00 82.56 367 GLN A O 1
ATOM 2944 N N . LEU A 1 368 ? 3.121 -10.188 -12.883 1.00 76.00 368 LEU A N 1
ATOM 2945 C CA . LEU A 1 368 ? 4.297 -9.676 -12.197 1.00 76.00 368 LEU A CA 1
ATOM 2946 C C . LEU A 1 368 ? 4.062 -9.548 -10.686 1.00 76.00 368 LEU A C 1
ATOM 2948 O O . LEU A 1 368 ? 4.921 -9.913 -9.888 1.00 76.00 368 LEU A O 1
ATOM 2952 N N . VAL A 1 369 ? 2.920 -8.983 -10.297 1.00 75.69 369 VAL A N 1
ATOM 2953 C CA . VAL A 1 369 ? 2.645 -8.627 -8.904 1.00 75.69 369 VAL A CA 1
ATOM 2954 C C . VAL A 1 369 ? 2.281 -9.851 -8.076 1.00 75.69 369 VAL A C 1
ATOM 2956 O O . VAL A 1 369 ? 2.697 -9.930 -6.923 1.00 75.69 369 VAL A O 1
ATOM 2959 N N . THR A 1 370 ? 1.525 -10.791 -8.645 1.00 75.94 370 THR A N 1
ATOM 2960 C CA . THR A 1 370 ? 0.953 -11.911 -7.887 1.00 75.94 370 THR A CA 1
ATOM 2961 C C . THR A 1 370 ? 1.481 -13.272 -8.306 1.00 75.94 370 THR A C 1
ATOM 2963 O O . THR A 1 370 ? 1.104 -14.254 -7.685 1.00 75.94 370 THR A O 1
ATOM 2966 N N . GLY A 1 371 ? 2.306 -13.367 -9.352 1.00 73.56 371 GLY A N 1
ATOM 2967 C CA . GLY A 1 371 ? 2.806 -14.634 -9.903 1.00 73.56 371 GLY A CA 1
ATOM 2968 C C . GLY A 1 371 ? 1.761 -15.457 -10.673 1.00 73.56 371 GLY A C 1
ATOM 2969 O O . GLY A 1 371 ? 2.121 -16.384 -11.393 1.00 73.56 371 GLY A O 1
ATOM 2970 N N . VAL A 1 372 ? 0.472 -15.111 -10.586 1.00 70.50 372 VAL A N 1
ATOM 2971 C CA . VAL A 1 372 ? -0.631 -15.826 -11.252 1.00 70.50 372 VAL A CA 1
ATOM 2972 C C . VAL A 1 372 ? -0.772 -15.362 -12.702 1.00 70.50 372 VAL A C 1
ATOM 2974 O O . VAL A 1 372 ? -0.593 -14.186 -13.001 1.00 70.50 372 VAL A O 1
ATOM 2977 N N . SER A 1 373 ? -1.137 -16.255 -13.630 1.00 82.56 373 SER A N 1
ATOM 2978 C CA . SER A 1 373 ? -1.475 -15.842 -15.002 1.00 82.56 373 SER A CA 1
ATOM 2979 C C . SER A 1 373 ? -2.498 -14.706 -14.983 1.00 82.56 373 SER A C 1
ATOM 2981 O O . SER A 1 373 ? -3.621 -14.885 -14.529 1.00 82.56 373 SER A O 1
ATOM 2983 N N . GLY A 1 374 ? -2.130 -13.545 -15.525 1.00 82.81 374 GLY A N 1
ATOM 2984 C CA . GLY A 1 374 ? -3.031 -12.398 -15.575 1.00 82.81 374 GLY A CA 1
ATOM 2985 C C . GLY A 1 374 ? -4.087 -12.463 -16.677 1.00 82.81 374 GLY A C 1
ATOM 2986 O O . GLY A 1 374 ? -4.907 -11.558 -16.775 1.00 82.81 374 GLY A O 1
ATOM 2987 N N . VAL A 1 375 ? -4.049 -13.469 -17.553 1.00 89.56 375 VAL A N 1
ATOM 2988 C CA . VAL A 1 375 ? -4.989 -13.596 -18.678 1.00 89.56 375 VAL A CA 1
ATOM 2989 C C . VAL A 1 375 ? -6.336 -14.125 -18.188 1.00 89.56 375 VAL A C 1
ATOM 2991 O O . VAL A 1 375 ? -6.381 -15.187 -17.578 1.00 89.56 375 VAL A O 1
ATOM 2994 N N . GLY A 1 376 ? -7.419 -13.409 -18.498 1.00 91.06 376 GLY A N 1
ATOM 2995 C CA . GLY A 1 376 ? -8.788 -13.712 -18.066 1.00 91.06 376 GLY A CA 1
ATOM 2996 C C . GLY A 1 376 ? -9.124 -13.223 -16.653 1.00 91.06 376 GLY A C 1
ATOM 2997 O O . GLY A 1 376 ? -10.281 -13.275 -16.244 1.00 91.06 376 GLY A O 1
ATOM 2998 N N . GLU A 1 377 ? -8.139 -12.717 -15.910 1.00 92.50 377 GLU A N 1
ATOM 2999 C CA . GLU A 1 377 ? -8.350 -12.178 -14.568 1.00 92.50 377 GLU A CA 1
ATOM 3000 C C . GLU A 1 377 ? -8.930 -10.762 -14.632 1.00 92.50 377 GLU A C 1
ATOM 3002 O O . GLU A 1 377 ? -8.467 -9.913 -15.400 1.00 92.50 377 GLU A O 1
ATOM 3007 N N . LEU A 1 378 ? -9.916 -10.483 -13.778 1.00 94.56 378 LEU A N 1
ATOM 3008 C CA . LEU A 1 378 ? -10.417 -9.130 -13.545 1.00 94.56 378 LEU A CA 1
ATOM 3009 C C . LEU A 1 378 ? -9.641 -8.473 -12.409 1.00 94.56 378 LEU A C 1
ATOM 3011 O O . LEU A 1 378 ? -9.354 -9.094 -11.387 1.00 94.56 378 LEU A O 1
ATOM 3015 N N . GLY A 1 379 ? -9.360 -7.185 -12.561 1.00 93.81 379 GLY A N 1
ATOM 3016 C CA . GLY A 1 379 ? -8.637 -6.414 -11.562 1.00 93.81 379 GLY A CA 1
ATOM 3017 C C . GLY A 1 379 ? -8.710 -4.917 -11.804 1.00 93.81 379 GLY A C 1
ATOM 3018 O O . GLY A 1 379 ? -9.506 -4.413 -12.603 1.00 93.81 379 GLY A O 1
ATOM 3019 N N . ASP A 1 380 ? -7.842 -4.197 -11.109 1.00 90.56 380 ASP A N 1
ATOM 3020 C CA . ASP A 1 380 ? -7.756 -2.739 -11.158 1.00 90.56 380 ASP A CA 1
ATOM 3021 C C . ASP A 1 380 ? -6.684 -2.223 -12.140 1.00 90.56 380 ASP A C 1
ATOM 3023 O O . ASP A 1 380 ? -6.365 -1.031 -12.165 1.00 90.56 380 ASP A O 1
ATOM 3027 N N . GLY A 1 381 ? -6.139 -3.121 -12.968 1.00 85.75 381 GLY A N 1
ATOM 3028 C CA . GLY A 1 381 ? -5.056 -2.869 -13.917 1.00 85.75 381 GLY A CA 1
ATOM 3029 C C . GLY A 1 381 ? -3.652 -3.132 -13.368 1.00 85.75 381 GLY A C 1
ATOM 3030 O O . GLY A 1 381 ? -2.712 -3.150 -14.163 1.00 85.75 381 GLY A O 1
ATOM 3031 N N . VAL A 1 382 ? -3.504 -3.352 -12.054 1.00 86.25 382 VAL A N 1
ATOM 3032 C CA . VAL A 1 382 ? -2.228 -3.743 -11.427 1.00 86.25 382 VAL A CA 1
ATOM 3033 C C . VAL A 1 382 ? -2.354 -5.003 -10.583 1.00 86.25 382 VAL A C 1
ATOM 3035 O O . VAL A 1 382 ? -1.460 -5.845 -10.635 1.00 86.25 382 VAL A O 1
ATOM 3038 N N . VAL A 1 383 ? -3.457 -5.146 -9.847 1.00 90.56 383 VAL A N 1
ATOM 3039 C CA . VAL A 1 383 ? -3.735 -6.278 -8.961 1.00 90.56 383 VAL A CA 1
ATOM 3040 C C . VAL A 1 383 ? -5.058 -6.941 -9.362 1.00 90.56 383 VAL A C 1
ATOM 3042 O O . VAL A 1 383 ? -6.074 -6.248 -9.492 1.00 90.56 383 VAL A O 1
ATOM 3045 N N . PRO A 1 384 ? -5.078 -8.271 -9.567 1.00 93.19 384 PRO A N 1
ATOM 3046 C CA . PRO A 1 384 ? -6.305 -9.009 -9.827 1.00 93.19 384 PRO A CA 1
ATOM 3047 C C . PRO A 1 384 ? -7.137 -9.158 -8.543 1.00 93.19 384 PRO A C 1
ATOM 3049 O O . PRO A 1 384 ? -6.601 -9.255 -7.436 1.00 93.19 384 PRO A O 1
ATOM 3052 N N . VAL A 1 385 ? -8.465 -9.221 -8.683 1.00 95.19 385 VAL A N 1
ATOM 3053 C CA . VAL A 1 385 ? -9.409 -9.377 -7.557 1.00 95.19 385 VAL A CA 1
ATOM 3054 C C . VAL A 1 385 ? -9.097 -10.623 -6.732 1.00 95.19 385 VAL A C 1
ATOM 3056 O O . VAL A 1 385 ? -9.177 -10.592 -5.502 1.00 95.19 385 VAL A O 1
ATOM 3059 N N . THR A 1 386 ? -8.710 -11.705 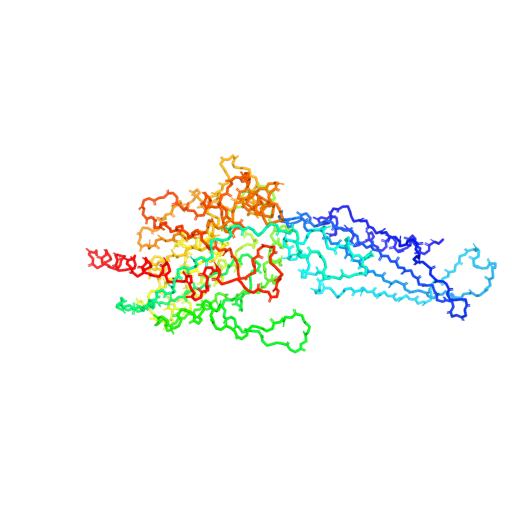-7.405 1.00 92.50 386 THR A N 1
ATOM 3060 C CA . THR A 1 386 ? -8.379 -13.007 -6.813 1.00 92.50 386 THR A CA 1
ATOM 3061 C C . THR A 1 386 ? -7.259 -12.926 -5.781 1.00 92.50 386 THR A C 1
ATOM 3063 O O . THR A 1 386 ? -7.301 -13.663 -4.798 1.00 92.50 386 THR A O 1
ATOM 3066 N N . SER A 1 387 ? -6.320 -11.989 -5.939 1.00 92.56 387 SER A N 1
ATOM 3067 C CA . SER A 1 387 ? -5.243 -11.736 -4.974 1.00 92.56 387 SER A CA 1
ATOM 3068 C C . SER A 1 387 ? -5.525 -10.564 -4.032 1.00 92.56 387 SER A C 1
ATOM 3070 O O . SER A 1 387 ? -4.822 -10.411 -3.034 1.00 92.56 387 SER A O 1
ATOM 3072 N N . ALA A 1 388 ? -6.528 -9.730 -4.327 1.00 95.19 388 ALA A N 1
ATOM 3073 C CA . ALA A 1 388 ? -6.828 -8.521 -3.562 1.00 95.19 388 ALA A CA 1
ATOM 3074 C C . ALA A 1 388 ? -7.696 -8.751 -2.315 1.00 95.19 388 ALA A C 1
ATOM 3076 O O . ALA A 1 388 ? -7.713 -7.926 -1.400 1.00 95.19 388 ALA A O 1
ATOM 3077 N N . HIS A 1 389 ? -8.430 -9.860 -2.261 1.00 96.06 389 HIS A N 1
ATOM 3078 C CA . HIS A 1 389 ? -9.305 -10.185 -1.140 1.00 96.06 389 HIS A CA 1
ATOM 3079 C C . HIS A 1 389 ? -8.689 -11.234 -0.210 1.00 96.06 389 HIS A C 1
ATOM 3081 O O . HIS A 1 389 ? -8.316 -12.328 -0.624 1.00 96.06 389 HIS A O 1
ATOM 3087 N N . LEU A 1 390 ? -8.656 -10.925 1.088 1.00 93.69 390 LEU A N 1
ATOM 3088 C CA . LEU A 1 390 ? -8.279 -11.884 2.127 1.00 93.69 390 LEU A CA 1
ATOM 3089 C C . LEU A 1 390 ? -9.402 -12.901 2.336 1.00 93.69 390 LEU A C 1
ATOM 3091 O O . LEU A 1 390 ? -10.519 -12.523 2.696 1.00 93.69 390 LEU A O 1
ATOM 3095 N N . LYS A 1 391 ? -9.105 -14.191 2.171 1.00 87.06 391 LYS A N 1
ATOM 3096 C CA . LYS A 1 391 ? -10.070 -15.295 2.308 1.00 87.06 391 LYS A CA 1
ATOM 3097 C C . LYS A 1 391 ? -10.364 -15.601 3.787 1.00 87.06 391 LYS A C 1
ATOM 3099 O O . LYS A 1 391 ? -9.848 -16.561 4.348 1.00 87.06 391 LYS A O 1
ATOM 3104 N N . CYS A 1 392 ? -11.170 -14.769 4.450 1.00 87.50 392 CYS A N 1
ATOM 3105 C CA . CYS A 1 392 ? -11.567 -14.980 5.845 1.00 87.50 392 CYS A CA 1
ATOM 3106 C C . CYS A 1 392 ? -12.923 -14.330 6.164 1.00 87.50 392 CYS A C 1
ATOM 3108 O O . CYS A 1 392 ? -13.143 -13.168 5.836 1.00 87.50 392 CYS A O 1
ATOM 3110 N N . ASN A 1 393 ? -13.797 -15.042 6.883 1.00 85.62 393 ASN A N 1
ATOM 3111 C CA . ASN A 1 393 ? -15.153 -14.574 7.217 1.00 85.62 393 ASN A CA 1
ATOM 3112 C C . ASN A 1 393 ? -15.186 -13.313 8.099 1.00 85.62 393 ASN A C 1
ATOM 3114 O O . ASN A 1 393 ? -16.204 -12.630 8.150 1.00 85.62 393 ASN A O 1
ATOM 3118 N N . SER A 1 394 ? -14.099 -13.003 8.815 1.00 86.38 394 SER A N 1
ATOM 3119 C CA . SER A 1 394 ? -14.006 -11.792 9.640 1.00 86.38 394 SER A CA 1
ATOM 3120 C C . SER A 1 394 ? -13.578 -10.546 8.853 1.00 86.38 394 SER A C 1
ATOM 3122 O O . SER A 1 394 ? -13.518 -9.461 9.429 1.00 86.38 394 SER A O 1
ATOM 3124 N N . VAL A 1 395 ? -13.264 -10.679 7.560 1.00 94.31 395 VAL A N 1
ATOM 3125 C CA . VAL A 1 395 ? -12.834 -9.578 6.686 1.00 94.31 395 VAL A CA 1
ATOM 3126 C C . VAL A 1 395 ? -13.996 -9.150 5.795 1.00 94.31 395 VAL A C 1
ATOM 3128 O O . VAL A 1 395 ? -14.635 -9.982 5.157 1.00 94.31 395 VAL A O 1
ATOM 3131 N N . HIS A 1 396 ? -14.250 -7.845 5.702 1.00 96.81 396 HIS A N 1
ATOM 3132 C CA . HIS A 1 396 ? -15.235 -7.317 4.757 1.00 96.81 396 HIS A CA 1
ATOM 3133 C C . HIS A 1 396 ? -14.579 -7.135 3.391 1.00 96.81 396 HIS A C 1
ATOM 3135 O O . HIS A 1 396 ? -13.536 -6.493 3.271 1.00 96.81 396 HIS A O 1
ATOM 3141 N N . GLN A 1 397 ? -15.183 -7.712 2.359 1.00 97.38 397 GLN A N 1
ATOM 3142 C CA . GLN A 1 397 ? -14.691 -7.649 0.987 1.00 97.38 397 GLN A CA 1
ATOM 3143 C C . GLN A 1 397 ? -15.611 -6.749 0.161 1.00 97.38 397 GLN A C 1
ATOM 3145 O O . GLN A 1 397 ? -16.827 -6.932 0.159 1.00 97.38 397 GLN A O 1
ATOM 3150 N N . ILE A 1 398 ? -15.033 -5.762 -0.520 1.00 97.50 398 ILE A N 1
ATOM 3151 C CA . ILE A 1 398 ? -15.746 -4.828 -1.391 1.00 97.50 398 ILE A CA 1
ATOM 3152 C C . ILE A 1 398 ? -15.112 -4.892 -2.776 1.00 97.50 398 ILE A C 1
ATOM 3154 O O . ILE A 1 398 ? -13.956 -4.510 -2.944 1.00 97.50 398 ILE A O 1
ATOM 3158 N N . THR A 1 399 ? -15.869 -5.328 -3.777 1.00 97.56 399 THR A N 1
ATOM 3159 C CA . THR A 1 399 ? -15.421 -5.310 -5.173 1.00 97.56 399 THR A CA 1
ATOM 3160 C C . THR A 1 399 ? -16.099 -4.165 -5.922 1.00 97.56 399 THR A C 1
ATOM 3162 O O . THR A 1 399 ? -17.325 -4.100 -6.007 1.00 97.56 399 THR A O 1
ATOM 3165 N N . LEU A 1 400 ? -15.304 -3.251 -6.475 1.00 95.81 400 LEU A N 1
ATOM 3166 C CA . LEU A 1 400 ? -15.763 -2.085 -7.222 1.00 95.81 400 LEU A CA 1
ATOM 3167 C C . LEU A 1 400 ? -15.569 -2.328 -8.730 1.00 95.81 400 LEU A C 1
ATOM 3169 O O . LEU A 1 400 ? -14.428 -2.374 -9.195 1.00 95.81 400 LEU A O 1
ATOM 3173 N N . PRO A 1 401 ? -16.644 -2.441 -9.533 1.00 93.44 401 PRO A N 1
ATOM 3174 C CA . PRO A 1 401 ? -16.551 -2.798 -10.956 1.00 93.44 401 PRO A CA 1
ATOM 3175 C C . PRO A 1 401 ? -15.911 -1.726 -11.842 1.00 93.44 401 PRO A C 1
ATOM 3177 O O . PRO A 1 401 ? -15.646 -1.956 -13.015 1.00 93.44 401 PRO A O 1
ATOM 3180 N N . PHE A 1 402 ? -15.684 -0.534 -11.300 1.00 88.62 402 PHE A N 1
ATOM 3181 C CA . PHE A 1 402 ? -15.154 0.612 -12.030 1.00 88.62 402 PHE A CA 1
ATOM 3182 C C . PHE A 1 402 ? -13.804 1.088 -11.501 1.00 88.62 402 PHE A C 1
ATOM 3184 O O . PHE A 1 402 ? -13.165 1.871 -12.196 1.00 88.62 402 PHE A O 1
ATOM 3191 N N . ALA A 1 403 ? -13.366 0.647 -10.317 1.00 92.44 403 ALA A N 1
ATOM 3192 C CA . ALA A 1 403 ? -12.175 1.206 -9.690 1.00 92.44 403 ALA A CA 1
ATOM 3193 C C . ALA A 1 403 ? -10.881 0.744 -10.376 1.00 92.44 403 ALA A C 1
ATOM 3195 O O . ALA A 1 403 ? -10.770 -0.410 -10.797 1.00 92.44 403 ALA A O 1
ATOM 3196 N N . VAL A 1 404 ? -9.907 1.651 -10.461 1.00 88.56 404 VAL A N 1
ATOM 3197 C CA . VAL A 1 404 ? -8.569 1.400 -11.020 1.00 88.56 404 VAL A CA 1
ATOM 3198 C C . VAL A 1 404 ? -7.480 1.672 -9.984 1.00 88.56 404 VAL A C 1
ATOM 3200 O O . VAL A 1 404 ? -7.684 2.434 -9.036 1.00 88.56 404 VAL A O 1
ATOM 3203 N N . HIS A 1 405 ? -6.308 1.068 -10.189 1.00 88.00 405 HIS A N 1
ATOM 3204 C CA . HIS A 1 405 ? -5.248 1.008 -9.183 1.00 88.00 405 HIS A CA 1
ATOM 3205 C C . HIS A 1 405 ? -4.615 2.346 -8.832 1.00 88.00 405 HIS A C 1
ATOM 3207 O O . HIS A 1 405 ? -4.026 2.487 -7.779 1.00 88.00 405 HIS A O 1
ATOM 3213 N N . SER A 1 406 ? -4.635 3.325 -9.728 1.00 81.81 406 SER A N 1
ATOM 3214 C CA . SER A 1 406 ? -3.914 4.576 -9.519 1.00 81.81 406 SER A CA 1
ATOM 3215 C C . SER A 1 406 ? -4.648 5.725 -10.174 1.00 81.81 406 SER A C 1
ATOM 3217 O O . SER A 1 406 ? -5.399 5.545 -11.133 1.00 81.81 406 SER A O 1
ATOM 3219 N N . ILE A 1 407 ? -4.359 6.927 -9.686 1.00 72.88 407 ILE A N 1
ATOM 3220 C CA . ILE A 1 407 ? -4.746 8.178 -10.326 1.00 72.88 407 ILE A CA 1
ATOM 3221 C C . ILE A 1 407 ? -4.259 8.261 -11.785 1.00 72.88 407 ILE A C 1
ATOM 3223 O O . ILE A 1 407 ? -4.902 8.902 -12.611 1.00 72.88 407 ILE A O 1
ATOM 3227 N N . PHE A 1 408 ? -3.167 7.567 -12.125 1.00 68.69 408 PHE A N 1
ATOM 3228 C CA . PHE A 1 408 ? -2.679 7.422 -13.494 1.00 68.69 408 PHE A CA 1
ATOM 3229 C C . PHE A 1 408 ? -3.072 6.055 -14.049 1.00 68.69 408 PHE A C 1
ATOM 3231 O O . PHE A 1 408 ? -2.412 5.046 -13.798 1.00 68.69 408 PHE A O 1
ATOM 3238 N N . GLU A 1 409 ? -4.153 6.020 -14.820 1.00 65.81 409 GLU A N 1
ATOM 3239 C CA . GLU A 1 409 ? -4.687 4.766 -15.336 1.00 65.81 409 GLU A CA 1
ATOM 3240 C C . GLU A 1 409 ? -3.826 4.161 -16.467 1.00 65.81 409 GLU A C 1
ATOM 3242 O O . GLU A 1 409 ? -3.387 4.879 -17.378 1.00 65.81 409 GLU A O 1
ATOM 3247 N N . PRO A 1 410 ? -3.618 2.828 -16.485 1.00 52.06 410 PRO A N 1
ATOM 3248 C CA . PRO A 1 410 ? -2.919 2.156 -17.571 1.00 52.06 410 PRO A CA 1
ATOM 3249 C C . PRO A 1 410 ? -3.538 2.429 -18.949 1.00 52.06 410 PRO A C 1
ATOM 3251 O O . PRO A 1 410 ? -4.698 2.141 -19.210 1.00 52.06 410 PRO A O 1
ATOM 3254 N N . GLY A 1 411 ? -2.721 2.934 -19.877 1.00 50.16 411 GLY A N 1
ATOM 3255 C CA . GLY A 1 411 ? -3.139 3.171 -21.268 1.00 50.16 411 GLY A CA 1
ATOM 3256 C C . GLY A 1 411 ? -3.778 4.536 -21.515 1.00 50.16 411 GLY A C 1
ATOM 3257 O O . GLY A 1 411 ? -3.962 4.906 -22.673 1.00 50.16 411 GLY A O 1
ATOM 3258 N N . ILE A 1 412 ? -4.004 5.317 -20.459 1.00 54.09 412 ILE A N 1
ATOM 3259 C CA . ILE A 1 412 ? -4.332 6.736 -20.550 1.00 54.09 412 ILE A CA 1
ATOM 3260 C C . ILE A 1 412 ? -3.020 7.551 -20.477 1.00 54.09 412 ILE A C 1
ATOM 3262 O O . ILE A 1 412 ? -2.104 7.186 -19.732 1.00 54.09 412 ILE A O 1
ATOM 3266 N N . PRO A 1 413 ? -2.853 8.633 -21.266 1.00 49.34 413 PRO A N 1
ATOM 3267 C CA . PRO A 1 413 ? -1.723 9.545 -21.102 1.00 49.34 413 PRO A CA 1
ATOM 3268 C C . PRO A 1 413 ? -1.625 10.056 -19.658 1.00 49.34 413 PRO A C 1
ATOM 3270 O O . PRO A 1 413 ? -2.617 10.526 -19.116 1.00 49.34 413 PRO A O 1
ATOM 3273 N N . LYS A 1 414 ? -0.423 10.055 -19.058 1.00 52.38 414 LYS A N 1
ATOM 3274 C CA . LYS A 1 414 ? -0.178 10.486 -17.659 1.00 52.38 414 LYS A CA 1
ATOM 3275 C C . LYS A 1 414 ? -0.597 11.937 -17.335 1.00 52.38 414 LYS A C 1
ATOM 3277 O O . LYS A 1 414 ? -0.542 12.339 -16.180 1.00 52.38 414 LYS A O 1
ATOM 3282 N N . MET A 1 415 ? -0.992 12.720 -18.341 1.00 52.50 415 MET A N 1
ATOM 3283 C CA . MET A 1 415 ? -1.586 14.055 -18.184 1.00 52.50 415 MET A CA 1
ATOM 3284 C C . MET A 1 415 ? -3.090 14.034 -17.858 1.00 52.50 415 MET A C 1
ATOM 3286 O O . MET A 1 415 ? -3.675 15.088 -17.632 1.00 52.50 415 MET A O 1
ATOM 3290 N N . ILE A 1 416 ? -3.734 12.865 -17.893 1.00 55.94 416 ILE A N 1
ATOM 3291 C CA . ILE A 1 416 ? -5.158 12.705 -17.606 1.00 55.94 416 ILE A CA 1
ATOM 3292 C C . ILE A 1 416 ? -5.279 11.864 -16.341 1.00 55.94 416 ILE A C 1
ATOM 3294 O O . ILE A 1 416 ? -4.882 10.697 -16.316 1.00 55.94 416 ILE A O 1
ATOM 3298 N N . LEU A 1 417 ? -5.823 12.484 -15.298 1.00 65.75 417 LEU A N 1
ATOM 3299 C CA . LEU A 1 417 ? -6.132 11.815 -14.044 1.00 65.75 417 LEU A CA 1
ATOM 3300 C C . LEU A 1 417 ? -7.387 10.954 -14.193 1.00 65.75 417 LEU A C 1
ATOM 3302 O O . LEU A 1 417 ? -8.321 11.314 -14.911 1.00 65.75 417 LEU A O 1
ATOM 3306 N N . SER A 1 418 ? -7.409 9.818 -13.502 1.00 73.88 418 SER A N 1
ATOM 3307 C CA . SER A 1 418 ? -8.548 8.906 -13.493 1.00 73.88 418 SER A CA 1
ATOM 3308 C C . SER A 1 418 ? -9.452 9.185 -12.302 1.00 73.88 418 SER A C 1
ATOM 3310 O O . SER A 1 418 ? -9.044 9.063 -11.147 1.00 73.88 418 SER A O 1
ATOM 3312 N N . ASP A 1 419 ? -10.713 9.511 -12.579 1.00 84.00 419 ASP A N 1
ATOM 3313 C CA . ASP A 1 419 ? -11.755 9.696 -11.564 1.00 84.00 419 ASP A CA 1
ATOM 3314 C C . ASP A 1 419 ? -12.272 8.368 -10.978 1.00 84.00 419 ASP A C 1
ATOM 3316 O O . ASP A 1 419 ? -13.203 8.346 -10.166 1.00 84.00 419 ASP A O 1
ATOM 3320 N N . ARG A 1 420 ? -11.638 7.263 -11.388 1.00 88.12 420 ARG A N 1
ATOM 3321 C CA . ARG A 1 420 ? -11.896 5.880 -10.984 1.00 88.12 420 ARG A CA 1
ATOM 3322 C C . ARG A 1 420 ? -10.900 5.346 -9.951 1.00 88.12 420 ARG A C 1
ATOM 3324 O O . ARG A 1 420 ? -11.039 4.217 -9.493 1.00 88.12 420 ARG A O 1
ATOM 3331 N N . TRP A 1 421 ? -9.887 6.128 -9.593 1.00 87.81 421 TRP A N 1
ATOM 3332 C CA . TRP A 1 421 ? -8.917 5.798 -8.547 1.00 87.81 421 TRP A CA 1
ATOM 3333 C C . TRP A 1 421 ? -9.591 5.661 -7.171 1.00 87.81 421 TRP A C 1
ATOM 3335 O O . TRP A 1 421 ? -10.452 6.467 -6.831 1.00 87.81 421 TRP A O 1
ATOM 3345 N N . TYR A 1 422 ? -9.179 4.693 -6.342 1.00 92.69 422 TYR A N 1
ATOM 3346 C CA . TYR A 1 422 ? -9.792 4.429 -5.026 1.00 92.69 422 TYR A CA 1
ATOM 3347 C C . TYR A 1 422 ? -9.874 5.645 -4.090 1.00 92.69 422 TYR A C 1
ATOM 3349 O O . TYR A 1 422 ? -10.799 5.734 -3.282 1.00 92.69 422 TYR A O 1
ATOM 3357 N N . GLY A 1 423 ? -8.900 6.557 -4.181 1.00 90.31 423 GLY A N 1
ATOM 3358 C CA . GLY A 1 423 ? -8.841 7.789 -3.392 1.00 90.31 423 GLY A CA 1
ATOM 3359 C C . GLY A 1 423 ? -9.542 8.985 -4.025 1.00 90.31 423 GLY A C 1
ATOM 3360 O O . GLY A 1 423 ? -9.528 10.064 -3.446 1.00 90.31 423 GLY A O 1
ATOM 3361 N N . HIS A 1 424 ? -10.137 8.823 -5.206 1.00 89.69 424 HIS A N 1
ATOM 3362 C CA . HIS A 1 424 ? -10.900 9.884 -5.838 1.00 89.69 424 HIS A CA 1
ATOM 3363 C C . HIS A 1 424 ? -12.208 10.134 -5.075 1.00 89.69 424 HIS A C 1
ATOM 3365 O O . HIS A 1 424 ? -12.860 9.208 -4.586 1.00 89.69 424 HIS A O 1
ATOM 3371 N N . ASN A 1 425 ? -12.642 11.391 -5.039 1.00 87.81 425 ASN A N 1
ATOM 3372 C CA . ASN A 1 425 ? -13.813 11.855 -4.303 1.00 87.81 425 ASN A CA 1
ATOM 3373 C C . ASN A 1 425 ? -15.116 11.139 -4.698 1.00 87.81 425 ASN A C 1
ATOM 3375 O O . ASN A 1 425 ? -16.027 11.049 -3.888 1.00 87.81 425 ASN A O 1
ATOM 3379 N N . LYS A 1 426 ? -15.218 10.608 -5.925 1.00 88.69 426 LYS A N 1
ATOM 3380 C CA . LYS A 1 426 ? -16.379 9.804 -6.363 1.00 88.69 426 LYS A CA 1
ATOM 3381 C C . LYS A 1 426 ? -16.356 8.356 -5.866 1.00 88.69 426 LYS A C 1
ATOM 3383 O O . LYS A 1 426 ? -17.372 7.679 -5.946 1.00 88.69 426 LYS A O 1
ATOM 3388 N N . ILE A 1 427 ? -15.198 7.866 -5.430 1.00 91.88 427 ILE A N 1
ATOM 3389 C CA . ILE A 1 427 ? -14.953 6.443 -5.178 1.00 91.88 427 ILE A CA 1
ATOM 3390 C C . ILE A 1 427 ? -14.910 6.143 -3.679 1.00 91.88 427 ILE A C 1
ATOM 3392 O O . ILE A 1 427 ? -15.374 5.085 -3.256 1.00 91.88 427 ILE A O 1
ATOM 3396 N N . ILE A 1 428 ? -14.418 7.085 -2.870 1.00 92.25 428 ILE A N 1
ATOM 3397 C CA . ILE A 1 428 ? -14.253 6.915 -1.419 1.00 92.25 428 ILE A CA 1
ATOM 3398 C C . ILE A 1 428 ? -15.557 6.532 -0.693 1.00 92.25 428 ILE A C 1
ATOM 3400 O O . ILE A 1 428 ? -15.545 5.723 0.239 1.00 92.25 428 ILE A O 1
ATOM 3404 N N . ASP A 1 429 ? -16.701 7.028 -1.163 1.00 93.12 429 ASP A N 1
ATOM 3405 C CA . ASP A 1 429 ? -18.008 6.738 -0.555 1.00 93.12 429 ASP A CA 1
ATOM 3406 C C . ASP A 1 429 ? -18.428 5.274 -0.645 1.00 93.12 429 ASP A C 1
ATOM 3408 O O . ASP A 1 429 ? -19.326 4.841 0.072 1.00 93.12 429 ASP A O 1
ATOM 3412 N N . HIS A 1 430 ? -17.781 4.486 -1.501 1.00 93.25 430 HIS A N 1
ATOM 3413 C CA . HIS A 1 430 ? -18.112 3.078 -1.650 1.00 93.25 430 HIS A CA 1
ATOM 3414 C C . HIS A 1 430 ? -17.549 2.194 -0.534 1.00 93.25 430 HIS A C 1
ATOM 3416 O O . HIS A 1 430 ? -18.016 1.068 -0.369 1.00 93.25 430 HIS A O 1
ATOM 3422 N N . TRP A 1 431 ? -16.565 2.671 0.235 1.00 95.00 431 TRP A N 1
ATOM 3423 C CA . TRP A 1 431 ? -15.944 1.887 1.307 1.00 95.00 431 TRP A CA 1
ATOM 3424 C C . TRP A 1 431 ? -16.034 2.538 2.693 1.00 95.00 431 TRP A C 1
ATOM 3426 O O . TRP A 1 431 ? -15.988 1.822 3.694 1.00 95.00 431 TRP A O 1
ATOM 3436 N N . LEU A 1 432 ? -16.247 3.854 2.790 1.00 95.19 432 LEU A N 1
ATOM 3437 C CA . LEU A 1 432 ? -16.399 4.532 4.084 1.00 95.19 432 LEU A CA 1
ATOM 3438 C C . LEU A 1 432 ? -17.597 4.081 4.938 1.00 95.19 432 LEU A C 1
ATOM 3440 O O . LEU A 1 432 ? -17.396 3.885 6.137 1.00 95.19 432 LEU A O 1
ATOM 3444 N N . PRO A 1 433 ? -18.806 3.836 4.393 1.00 94.62 433 PRO A N 1
ATOM 3445 C CA . PRO A 1 433 ? -19.911 3.306 5.197 1.00 94.62 433 PRO A CA 1
ATOM 3446 C C . PRO A 1 433 ? -19.575 1.947 5.830 1.00 94.62 433 PRO A C 1
ATOM 3448 O O . PRO A 1 433 ? -19.942 1.646 6.969 1.00 94.62 433 PRO A O 1
ATOM 3451 N N . VAL A 1 434 ? -18.822 1.116 5.103 1.00 95.94 434 VAL A N 1
ATOM 3452 C CA . VAL A 1 434 ? -18.360 -0.183 5.605 1.00 95.94 434 VAL A CA 1
ATOM 3453 C C . VAL A 1 434 ? -17.315 0.007 6.701 1.00 95.94 434 VAL A C 1
ATOM 3455 O O . VAL A 1 434 ? -17.387 -0.685 7.716 1.00 95.94 434 VAL A O 1
ATOM 3458 N N . LEU A 1 435 ? -16.400 0.970 6.555 1.00 96.56 435 LEU A N 1
ATOM 3459 C CA . LEU A 1 435 ? -15.473 1.361 7.618 1.00 96.56 435 LEU A CA 1
ATOM 3460 C C . LEU A 1 435 ? -16.208 1.797 8.889 1.00 96.56 435 LEU A C 1
ATOM 3462 O O . LEU A 1 435 ? -15.935 1.256 9.959 1.00 96.56 435 LEU A O 1
ATOM 3466 N N . GLU A 1 436 ? -17.175 2.704 8.772 1.00 95.56 436 GLU A N 1
ATOM 3467 C CA . GLU A 1 436 ? -17.950 3.206 9.908 1.00 95.56 436 GLU A CA 1
ATOM 3468 C C . GLU A 1 436 ? -18.675 2.074 10.653 1.00 95.56 436 GLU A C 1
ATOM 3470 O O . GLU A 1 436 ? -18.528 1.920 11.869 1.00 95.56 436 GLU A O 1
ATOM 3475 N N . SER A 1 437 ? -19.392 1.213 9.922 1.00 94.75 437 SER A N 1
ATOM 3476 C CA . SER A 1 437 ? -20.095 0.063 10.512 1.00 94.75 437 SER A CA 1
ATOM 3477 C C . SER A 1 437 ? -19.153 -0.983 11.129 1.00 94.75 437 SER A C 1
ATOM 3479 O O . SER A 1 437 ? -19.518 -1.693 12.072 1.00 94.75 437 SER A O 1
ATOM 3481 N N . THR A 1 438 ? -17.932 -1.099 10.604 1.00 95.38 438 THR A N 1
ATOM 3482 C CA . THR A 1 438 ? -16.906 -2.019 11.107 1.00 95.38 438 THR A CA 1
ATOM 3483 C C . THR A 1 438 ? -16.327 -1.500 12.415 1.00 95.38 438 THR A C 1
ATOM 3485 O O . THR A 1 438 ? -16.307 -2.240 13.394 1.00 95.38 438 THR A O 1
ATOM 3488 N N . ILE A 1 439 ? -15.958 -0.220 12.470 1.00 94.56 439 ILE A N 1
ATOM 3489 C CA . ILE A 1 439 ? -15.471 0.440 13.689 1.00 94.56 439 ILE A CA 1
ATOM 3490 C C . ILE A 1 439 ? -16.520 0.403 14.795 1.00 94.56 439 ILE A C 1
ATOM 3492 O O . ILE A 1 439 ? -16.199 0.065 15.933 1.00 94.56 439 ILE A O 1
ATOM 3496 N N . LYS A 1 440 ? -17.790 0.669 14.466 1.00 93.62 440 LYS A N 1
ATOM 3497 C CA . LYS A 1 440 ? -18.883 0.574 15.438 1.00 93.62 440 LYS A CA 1
ATOM 3498 C C . LYS A 1 440 ? -18.946 -0.812 16.089 1.00 93.62 440 LYS A C 1
ATOM 3500 O O . LYS A 1 440 ? -18.977 -0.900 17.311 1.00 93.62 440 LYS A O 1
ATOM 3505 N N . ARG A 1 441 ? -18.881 -1.889 15.296 1.00 92.50 441 ARG A N 1
ATOM 3506 C CA . ARG A 1 441 ? -18.850 -3.263 15.833 1.00 92.50 441 ARG A CA 1
ATOM 3507 C C . ARG A 1 441 ? -17.611 -3.550 16.673 1.00 92.50 441 ARG A C 1
ATOM 3509 O O . ARG A 1 441 ? -17.743 -4.200 17.703 1.00 92.50 441 ARG A O 1
ATOM 3516 N N . VAL A 1 442 ? -16.433 -3.102 16.239 1.00 91.62 442 VAL A N 1
ATOM 3517 C CA . VAL A 1 442 ? -15.179 -3.310 16.983 1.00 91.62 442 VAL A CA 1
ATOM 3518 C C . VAL A 1 442 ? -15.267 -2.659 18.365 1.00 91.62 442 VAL A C 1
ATOM 3520 O O . VAL A 1 442 ? -14.992 -3.316 19.365 1.00 91.62 442 VAL A O 1
ATOM 3523 N N . ARG A 1 443 ? -15.734 -1.408 18.440 1.00 91.25 443 ARG A N 1
ATOM 3524 C CA . ARG A 1 443 ? -15.917 -0.685 19.709 1.00 91.25 443 ARG A CA 1
ATOM 3525 C C . ARG A 1 443 ? -16.967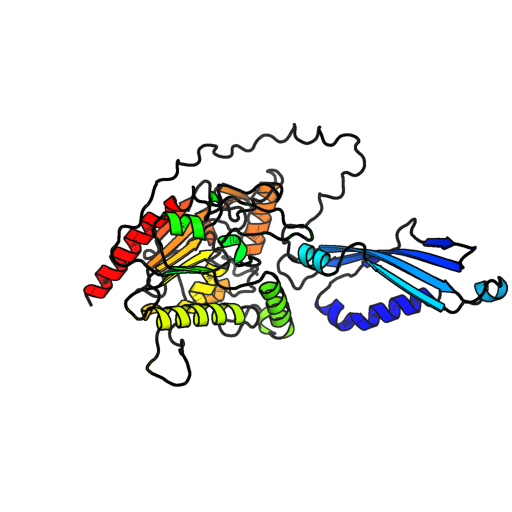 -1.352 20.604 1.00 91.25 443 ARG A C 1
ATOM 3527 O O . ARG A 1 443 ? -16.691 -1.617 21.765 1.00 91.25 443 ARG A O 1
ATOM 3534 N N . GLU A 1 444 ? -18.115 -1.745 20.047 1.00 90.75 444 GLU A N 1
ATOM 3535 C CA . GLU A 1 444 ? -19.159 -2.476 20.789 1.00 90.75 444 GLU A CA 1
ATOM 3536 C C . GLU A 1 444 ? -18.688 -3.835 21.339 1.00 90.75 444 GLU A C 1
ATOM 3538 O O . GLU A 1 444 ? -19.230 -4.321 22.331 1.00 90.75 444 GLU A O 1
ATOM 3543 N N . GLN A 1 445 ? -17.731 -4.495 20.681 1.00 86.56 445 GLN A N 1
ATOM 3544 C CA . GLN A 1 445 ? -17.131 -5.738 21.175 1.00 86.56 445 GLN A CA 1
ATOM 3545 C C . GLN A 1 445 ? -16.134 -5.481 22.307 1.00 86.56 445 GLN A C 1
ATOM 3547 O O . GLN A 1 445 ? -16.088 -6.276 23.247 1.00 86.56 445 GLN A O 1
ATOM 3552 N N . GLN A 1 446 ? -15.377 -4.384 22.223 1.00 82.44 446 GLN A N 1
ATOM 3553 C CA . GLN A 1 446 ? -14.431 -3.959 23.255 1.00 82.44 446 GLN A CA 1
ATOM 3554 C C . GLN A 1 446 ? -15.149 -3.508 24.530 1.00 82.44 446 GLN A C 1
ATOM 3556 O O . GLN A 1 446 ? -14.736 -3.920 25.599 1.00 82.44 446 GLN A O 1
ATOM 3561 N N . ASP A 1 447 ? -16.269 -2.784 24.434 1.00 81.12 447 ASP A N 1
ATOM 3562 C CA . ASP A 1 447 ? -17.042 -2.342 25.611 1.00 81.12 447 ASP A CA 1
ATOM 3563 C C . ASP A 1 447 ? -17.713 -3.498 26.386 1.00 81.12 447 ASP A C 1
ATOM 3565 O O . ASP A 1 447 ? -18.177 -3.319 27.512 1.00 81.12 447 ASP A O 1
ATOM 3569 N N . LYS A 1 448 ? -17.824 -4.685 25.772 1.00 76.31 448 LYS A N 1
ATOM 3570 C CA . LYS A 1 448 ? -18.418 -5.886 26.388 1.00 76.31 448 LYS A CA 1
ATOM 3571 C C . LYS A 1 448 ? -17.415 -6.742 27.167 1.00 76.31 448 LYS A C 1
ATOM 3573 O O . LYS A 1 448 ? -17.859 -7.675 27.836 1.00 76.31 448 LYS A O 1
ATOM 3578 N N . HIS A 1 449 ? -16.117 -6.479 27.028 1.00 55.44 449 HIS A N 1
ATOM 3579 C CA . HIS A 1 449 ? -15.022 -7.205 27.680 1.00 55.44 449 HIS A CA 1
ATOM 3580 C C . HIS A 1 449 ? -14.310 -6.279 28.662 1.00 55.44 449 HIS A C 1
ATOM 3582 O O . HIS A 1 449 ? -13.822 -6.807 29.686 1.00 55.44 449 HIS A O 1
#

Sequence (449 aa):
FRGLNTFLTNLSNLDGILKSIVHNPVVLLRESGVTIDKNTQIITAFWIMKADITLLPWNPHFELYGRTQFTYASQDKEQIQNGVSIVSYYETWEKRPLQIFADILNPFYNKSAQFTRNSKNPSRILSNQTPFKVSKNLPKPQQFQWTAGSKPIIVILPGFFNNSSDYNLLVKSRNSLEFLYDSPEYSMVHALETRGFDTIRVLSVERVDWLWNLILGALLDANFWSYSSTIETNVAFQWYLRRVRDTVTELYEEFGRNRKIVLVCHSAGGWLARGVIGDGENWMISEGALNEIQARDVVEAVVTLGTPHLPPEDKTQDATRGLLQNIDDRYPGGFVKSIGYITVAGSAIEGSLTDGIVGKRAANSYQLVTGVSGVGELGDGVVPVTSAHLKCNSVHQITLPFAVHSIFEPGIPKMILSDRWYGHNKIIDHWLPVLESTIKRVREQQDKH

Secondary structure (DSSP, 8-state):
-HHHHHHHHHHTTSHHHHHHHEEEEEEEEEEEEEEEETTTTEEEEEEEEEEEETTSTT--EEEEEEEEEEEES---HHHHHH---EEEEEEEESS-HHHHHHHHT-TT--SSTTS-SS-S-TTSGGGSSPPP-----PPPPP-----SSSPPEEEEEPPTT--THHHH-----SSSS------GGG-HHHHHHTTT---EEE----HHHHHHHHHHHHHH-HHHHHT---TTT-HHHHHHHHHHHHHHHHHHHHHGGGS-EEEEEETHHHHHHHHHHHTGGG----TTSS----HHHHEEEEEEES---SPPTT-PPPTTTTHHHHHHHHS-SS-STTSEEEEEEE--EE--SSSHHHHHHHHHHHHHHHSS--TT-EESSSSBHHHHS---TTEEEEEETT-BSSSS-TTS-TTS--TTBTTSTTTGGGTHHHHHHHHHHHHHHHTT-

InterPro domains:
  IPR012908 GPI inositol-deacylase PGAP1-like alpha/beta domain [PF07819] (240-331)
  IPR029058 Alpha/Beta hydrolase fold [G3DSA:3.40.50.1820] (151-444)
  IPR029058 Alpha/Beta hydrolase fold [SSF53474] (147-441)

Radius of gyration: 26.12 Å; chains: 1; bounding box: 76×48×72 Å

pLDDT: mean 72.09, std 20.1, range [25.44, 98.62]